Protein 5X18 (pdb70)

GO terms:
  GO:0004674 protein serine/threonine kinase activity (F, IDA)
  GO:0005886 plasma membrane (C, IDA)
  GO:0000902 cell morphogenesis (P, IGI)
  GO:0010255 glucose mediated signaling pathway (P, IGI)
  GO:2000397 positive regulation of ubiquitin-dependent endocytosis (P, IGI)
  GO:0000282 cellular bud site selection (P, IGI)
  GO:0004672 protein kinase activity (F, HDA)
  GO:0071944 cell periphery (C, HDA)
  GO:0005739 mitochondrion (C, HDA)
  GO:0005783 endoplasmic reticulum (C, HDA)
  GO:0005886 plasma membrane (C, HDA)
  GO:0009749 response to glucose (P, IMP)
  GO:0031966 mitochondrial membrane (C, EXP)
  GO:0005515 protein binding (F, IPI)

Foldseek 3Di:
DDDPPVFWAFDAWDDQDLQGTKTWTARRVVGAIKIKGWGFQDHPDHQPVVQVVLLVLCAPPPQEWHWDDWDDDDRTTMTITGDFAAFQVRLCVVLVLAWDLLQLLLQLLLLLVQQLSSVVSQKHQQADDRRFWTFGPPPDPRRGHIHGDDRSPMDGQADNPPRHGDDKDAPADQGYDLQQFALCSLRRIDDDSLRSQLSSLSNSLSRHPSGDPLPPDDDPDPNVSSNSSSVCVVPDQLVVSQVVHDCLSSVSNVVSNPADRSDDDPSVVNSVSSQVSCVVVVHDNPSDTSSVVD/DDDDPNFWAFDAWDDADLQGTKTWTARRVPGFIKIKGWGFQPRPDHQPVVQVVLLVLCAPPPQAWHWDDWDDDDRTTMTITGDFAAFQVVLCVVLVLAWDLLQLLLLLLLLLVQQVSSVVSQKHQQADDRRFWTFGDPPDPRRGRIHGDDRSPMDGQADNPPRHGDDKDFQADADYDLQQFALRSLRRIDDDSLRSQLSSLSNSLSRHPSGDPLPPDDDPDPNVSSNSSSVVVVVQQLVNSQVVHPCLSSVSNVQSNPADRPDDDPSVVNSVSSVVSCVVVVHDSPSDTSSVVD

InterPro domains:
  IPR000719 Protein kinase domain [PF00069] (69-286)
  IPR000719 Protein kinase domain [PS50011] (69-353)
  IPR000719 Protein kinase domain [SM00220] (69-353)
  IPR008271 Serine/threonine-protein kinase, active site [PS00108] (184-196)
  IPR011009 Protein kinase-like domain superfamily [SSF56112] (68-352)
  IPR017441 Protein kinase, ATP binding site [PS00107] (75-98)
  IPR050235 Casein kinase 1/Serine/threonine-protein kinase-like [PTHR11909] (69-446)

Radius of gyration: 29.83 Å; Cα contacts (8 Å, |Δi|>4): 1045; chains: 2; bounding box: 71×60×89 Å

Structure (mmCIF, N/CA/C/O backbone):
data_5X18
#
_entry.id   5X18
#
_cell.length_a   45.503
_cell.length_b   97.918
_cell.length_c   84.737
_cell.angle_alpha   90.00
_cell.angle_beta   93.89
_cell.angle_gamma   90.00
#
_symmetry.space_group_name_H-M   'P 1 21 1'
#
loop_
_entity.id
_entity.type
_entity.pdbx_description
1 polymer 'Casein kinase I homolog 1'
2 non-polymer GLYCEROL
3 non-polymer 'MALONIC ACID'
4 water water
#
loop_
_atom_site.group_PDB
_atom_site.id
_atom_site.type_symbol
_atom_site.label_atom_id
_atom_site.label_alt_id
_atom_site.label_comp_id
_atom_site.label_asym_id
_atom_site.label_entity_id
_atom_site.label_seq_id
_atom_site.pdbx_PDB_ins_code
_atom_site.Cartn_x
_atom_site.Cartn_y
_atom_site.Cartn_z
_atom_site.occupancy
_atom_site.B_iso_or_equiv
_atom_site.auth_seq_id
_atom_site.auth_comp_id
_atom_site.auth_asym_id
_atom_site.auth_atom_id
_atom_site.pdbx_PDB_model_num
ATOM 1 N N . SER A 1 2 ? 17.106 0.076 64.316 1.00 78.69 62 SER A N 1
ATOM 2 C CA . SER A 1 2 ? 16.221 -0.790 63.465 1.00 83.08 62 SER A CA 1
ATOM 3 C C . SER A 1 2 ? 14.810 -0.932 64.051 1.00 70.69 62 SER A C 1
ATOM 4 O O . SER A 1 2 ? 14.638 -1.534 65.119 1.00 70.98 62 SER A O 1
ATOM 7 N N . THR A 1 3 ? 13.809 -0.407 63.336 1.00 56.60 63 THR A N 1
ATOM 8 C CA . THR A 1 3 ? 12.427 -0.353 63.842 1.00 50.21 63 THR A CA 1
ATOM 9 C C . THR A 1 3 ? 11.616 -1.514 63.270 1.00 46.57 63 THR A C 1
ATOM 10 O O . THR A 1 3 ? 11.635 -1.744 62.061 1.00 39.13 63 THR A O 1
ATOM 14 N N . ILE A 1 4 ? 10.906 -2.224 64.150 1.00 41.74 64 ILE A N 1
ATOM 15 C CA . ILE A 1 4 ? 10.179 -3.427 63.804 1.00 45.68 64 ILE A CA 1
ATOM 16 C C . ILE A 1 4 ? 8.693 -3.196 64.064 1.00 47.79 64 ILE A C 1
ATOM 17 O O . ILE A 1 4 ? 8.330 -2.616 65.081 1.00 51.55 64 ILE A O 1
ATOM 22 N N . VAL A 1 5 ? 7.844 -3.668 63.156 1.00 40.61 65 VAL A N 1
ATOM 23 C CA . VAL A 1 5 ? 6.391 -3.647 63.352 1.00 39.42 65 VAL A CA 1
ATOM 24 C C . VAL A 1 5 ? 5.814 -5.014 63.031 1.00 41.20 65 VAL A C 1
ATOM 25 O O . VAL A 1 5 ? 6.427 -5.803 62.316 1.00 36.20 65 VAL A O 1
ATOM 29 N N . GLY A 1 6 ? 4.625 -5.280 63.559 1.00 41.88 66 GLY A N 1
ATOM 30 C CA . GLY A 1 6 ? 3.948 -6.542 63.358 1.00 40.93 66 GLY A CA 1
ATOM 31 C C . GLY A 1 6 ? 4.797 -7.739 63.722 1.00 34.99 66 GLY A C 1
ATOM 32 O O . GLY A 1 6 ? 4.787 -8.750 63.013 1.00 36.45 66 GLY A O 1
ATOM 33 N N . LEU A 1 7 ? 5.539 -7.608 64.820 1.00 33.67 67 LEU A N 1
ATOM 34 C CA . LEU A 1 7 ? 6.400 -8.664 65.372 1.00 35.17 67 LEU A CA 1
ATOM 35 C C . LEU A 1 7 ? 7.682 -8.923 64.572 1.00 38.77 67 LEU A C 1
ATOM 36 O O . LEU A 1 7 ? 8.733 -9.089 65.183 1.00 36.75 67 LEU A O 1
ATOM 41 N N . HIS A 1 8 ? 7.625 -8.959 63.234 1.00 36.25 68 HIS A N 1
ATOM 42 C CA . HIS A 1 8 ? 8.819 -9.287 62.454 1.00 34.36 68 HIS A CA 1
ATOM 43 C C . HIS A 1 8 ? 8.973 -8.581 61.095 1.00 32.45 68 HIS A C 1
ATOM 44 O O . HIS A 1 8 ? 9.584 -9.137 60.179 1.00 34.60 68 HIS A O 1
ATOM 51 N N . TYR A 1 9 ? 8.446 -7.370 60.969 1.00 32.00 69 TYR A N 1
ATOM 52 C CA . TYR A 1 9 ? 8.639 -6.579 59.746 1.00 32.70 69 TYR A CA 1
ATOM 53 C C . TYR A 1 9 ? 9.527 -5.406 60.073 1.00 34.41 69 TYR A C 1
ATOM 54 O O . TYR A 1 9 ? 9.134 -4.524 60.832 1.00 35.41 69 TYR A O 1
ATOM 63 N N . LYS A 1 10 ? 10.738 -5.424 59.517 1.00 34.48 70 LYS A N 1
ATOM 64 C CA . LYS A 1 10 ? 11.740 -4.392 59.769 1.00 34.95 70 LYS A CA 1
ATOM 65 C C . LYS A 1 10 ? 11.589 -3.291 58.743 1.00 36.00 70 LYS A C 1
ATOM 66 O O . LYS A 1 10 ? 11.537 -3.572 57.552 1.00 36.97 70 LYS A O 1
ATOM 72 N N . ILE A 1 11 ? 11.555 -2.045 59.206 1.00 36.02 71 ILE A N 1
ATOM 73 C CA . ILE A 1 11 ? 11.368 -0.882 58.340 1.00 36.91 71 ILE A CA 1
ATOM 74 C C . ILE A 1 11 ? 12.705 -0.462 57.728 1.00 40.73 71 ILE A C 1
ATOM 75 O O . ILE A 1 11 ? 13.706 -0.359 58.443 1.00 40.64 71 ILE A O 1
ATOM 80 N N . GLY A 1 12 ? 12.709 -0.220 56.419 1.00 36.96 72 GLY A N 1
ATOM 81 C CA . GLY A 1 12 ? 13.893 0.291 55.691 1.00 39.47 72 GLY A CA 1
ATOM 82 C C . GLY A 1 12 ? 13.649 1.717 55.226 1.00 36.63 72 GLY A C 1
ATOM 83 O O . GLY A 1 12 ? 13.041 2.495 55.947 1.00 41.17 72 GLY A O 1
ATOM 84 N N . LYS A 1 13 ? 14.099 2.056 54.021 1.00 39.90 73 LYS A N 1
ATOM 85 C CA . LYS A 1 13 ? 14.020 3.446 53.502 1.00 39.57 73 LYS A CA 1
ATOM 86 C C . LYS A 1 13 ? 12.593 3.906 53.249 1.00 41.51 73 LYS A C 1
ATOM 87 O O . LYS A 1 13 ? 11.750 3.121 52.806 1.00 40.68 73 LYS A O 1
ATOM 89 N N . LYS A 1 14 ? 12.329 5.178 53.536 1.00 42.07 74 LYS A N 1
ATOM 90 C CA . LYS A 1 14 ? 11.075 5.811 53.168 1.00 46.95 74 LYS A CA 1
ATOM 91 C C . LYS A 1 14 ? 11.016 5.889 51.649 1.00 48.31 74 LYS A C 1
ATOM 92 O O . LYS A 1 14 ? 11.999 6.252 51.018 1.00 43.14 74 LYS A O 1
ATOM 98 N N . ILE A 1 15 ? 9.874 5.519 51.069 1.00 45.56 75 ILE A N 1
ATOM 99 C CA . ILE A 1 15 ? 9.682 5.588 49.616 1.00 49.68 75 ILE A CA 1
ATOM 100 C C . ILE A 1 15 ? 8.492 6.452 49.176 1.00 53.58 75 ILE A C 1
ATOM 101 O O . ILE A 1 15 ? 8.303 6.669 47.984 1.00 62.45 75 ILE A O 1
ATOM 106 N N . GLY A 1 16 ? 7.698 6.943 50.121 1.00 50.64 76 GLY A N 1
ATOM 107 C CA . GLY A 1 16 ? 6.600 7.829 49.798 1.00 53.72 76 GLY A CA 1
ATOM 108 C C . GLY A 1 16 ? 6.017 8.463 51.038 1.00 52.18 76 GLY A C 1
ATOM 109 O O . GLY A 1 16 ? 6.110 7.918 52.136 1.00 46.11 76 GLY A O 1
ATOM 110 N N . GLU A 1 17 ? 5.393 9.616 50.842 1.00 55.73 77 GLU A N 1
ATOM 111 C CA . GLU A 1 17 ? 4.852 10.402 51.937 1.00 59.74 77 GLU A CA 1
ATOM 112 C C . GLU A 1 17 ? 3.737 11.279 51.403 1.00 61.91 77 GLU A C 1
ATOM 113 O O . GLU A 1 17 ? 3.774 11.705 50.249 1.00 64.52 77 GLU A O 1
ATOM 119 N N . GLY A 1 18 ? 2.748 11.548 52.241 1.00 60.69 78 GLY A N 1
ATOM 120 C CA . GLY A 1 18 ? 1.621 12.374 51.832 1.00 67.97 78 GLY A CA 1
ATOM 121 C C . GLY A 1 18 ? 0.569 12.460 52.911 1.00 73.84 78 GLY A C 1
ATOM 122 O O . GLY A 1 18 ? 0.809 12.060 54.055 1.00 75.75 78 GLY A O 1
ATOM 123 N N . SER A 1 19 ? -0.601 12.975 52.542 1.00 75.01 79 SER A N 1
ATOM 124 C CA . SER A 1 19 ? -1.725 13.109 53.478 1.00 76.75 79 SER A CA 1
ATOM 125 C C . SER A 1 19 ? -2.224 11.752 54.002 1.00 76.04 79 SER A C 1
ATOM 126 O O . SER A 1 19 ? -2.649 11.647 55.157 1.00 74.35 79 SER A O 1
ATOM 129 N N . PHE A 1 20 ? -2.161 10.729 53.146 1.00 68.73 80 PHE A N 1
ATOM 130 C CA . PHE A 1 20 ? -2.454 9.332 53.525 1.00 68.28 80 PHE A CA 1
ATOM 131 C C . PHE A 1 20 ? -1.584 8.779 54.665 1.00 61.12 80 PHE A C 1
ATOM 132 O O . PHE A 1 20 ? -2.015 7.900 55.421 1.00 54.37 80 PHE A O 1
ATOM 140 N N . GLY A 1 21 ? -0.344 9.257 54.739 1.00 57.39 81 GLY A N 1
ATOM 141 C CA . GLY A 1 21 ? 0.621 8.801 55.731 1.00 56.21 81 GLY A CA 1
ATOM 142 C C . GLY A 1 21 ? 2.005 8.687 55.118 1.00 54.64 81 GLY A C 1
ATOM 143 O O . GLY A 1 21 ? 2.412 9.551 54.332 1.00 56.93 81 GLY A O 1
ATOM 144 N N . VAL A 1 22 ? 2.719 7.619 55.473 1.00 49.90 82 VAL A N 1
ATOM 145 C CA . VAL A 1 22 ? 4.104 7.401 55.044 1.00 47.56 82 VAL A CA 1
ATOM 146 C C . VAL A 1 22 ? 4.258 5.962 54.551 1.00 44.49 82 VAL A C 1
ATOM 147 O O . VAL A 1 22 ? 3.622 5.046 55.066 1.00 39.13 82 VAL A O 1
ATOM 151 N N . LEU A 1 23 ? 5.127 5.772 53.567 1.00 45.79 83 LEU A N 1
ATOM 152 C CA . LEU A 1 23 ? 5.345 4.468 52.966 1.00 41.49 83 LEU A CA 1
ATOM 153 C C . LEU A 1 23 ? 6.833 4.141 52.977 1.00 37.72 83 LEU A C 1
ATOM 154 O O . LEU A 1 23 ? 7.653 4.932 52.520 1.00 37.35 83 LEU A O 1
ATOM 159 N N . PHE A 1 24 ? 7.169 2.963 53.491 1.00 33.24 84 PHE A N 1
ATOM 160 C CA . PHE A 1 24 ? 8.546 2.513 53.585 1.00 34.28 84 PHE A CA 1
ATOM 161 C C . PHE A 1 24 ? 8.674 1.188 52.867 1.00 35.60 84 PHE A C 1
ATOM 162 O O . PHE A 1 24 ? 7.702 0.424 52.772 1.00 34.96 84 PHE A O 1
ATOM 170 N N . GLU A 1 25 ? 9.880 0.910 52.375 1.00 33.78 85 GLU A N 1
ATOM 171 C CA . GLU A 1 25 ? 10.251 -0.459 52.042 1.00 37.19 85 GLU A CA 1
ATOM 172 C C . GLU A 1 25 ? 10.770 -1.129 53.312 1.00 36.03 85 GLU A C 1
ATOM 173 O O . GLU A 1 25 ? 11.036 -0.469 54.329 1.00 39.27 85 GLU A O 1
ATOM 179 N N . GLY A 1 26 ? 10.855 -2.446 53.272 1.00 32.77 86 GLY A N 1
ATOM 180 C CA . GLY A 1 26 ? 11.309 -3.208 54.419 1.00 33.56 86 GLY A CA 1
ATOM 181 C C . GLY A 1 26 ? 11.438 -4.679 54.152 1.00 33.17 86 GLY A C 1
ATOM 182 O O . GLY A 1 26 ? 11.391 -5.114 53.003 1.00 32.83 86 GLY A O 1
ATOM 183 N N . THR A 1 27 ? 11.586 -5.443 55.231 1.00 33.31 87 THR A N 1
ATOM 184 C CA . THR A 1 27 ? 11.885 -6.861 55.148 1.00 33.34 87 THR A CA 1
ATOM 185 C C . THR A 1 27 ? 11.052 -7.654 56.130 1.00 33.33 87 THR A C 1
ATOM 186 O O . THR A 1 27 ? 10.976 -7.312 57.310 1.00 34.67 87 THR A O 1
ATOM 190 N N . ASN A 1 28 ? 10.446 -8.726 55.631 1.00 32.86 88 ASN A N 1
ATOM 191 C CA . ASN A 1 28 ? 9.830 -9.725 56.474 1.00 36.36 88 ASN A CA 1
ATOM 192 C C . ASN A 1 28 ? 10.982 -10.543 57.042 1.00 36.34 88 ASN A C 1
ATOM 193 O O . ASN A 1 28 ? 11.620 -11.307 56.313 1.00 36.83 88 ASN A O 1
ATOM 198 N N . MET A 1 29 ? 11.243 -10.372 58.338 1.00 32.78 89 MET A N 1
ATOM 199 C CA . MET A 1 29 ? 12.412 -10.973 58.974 1.00 36.17 89 MET A CA 1
ATOM 200 C C . MET A 1 29 ? 12.297 -12.461 59.194 1.00 36.50 89 MET A C 1
ATOM 201 O O . MET A 1 29 ? 13.323 -13.124 59.342 1.00 35.71 89 MET A O 1
ATOM 206 N N . ILE A 1 30 ? 11.076 -13.003 59.231 1.00 42.35 90 ILE A N 1
ATOM 207 C CA . ILE A 1 30 ? 10.921 -14.448 59.463 1.00 42.68 90 ILE A CA 1
ATOM 208 C C . ILE A 1 30 ? 11.314 -15.251 58.225 1.00 37.98 90 ILE A C 1
ATOM 209 O O . ILE A 1 30 ? 11.659 -16.407 58.344 1.00 39.16 90 ILE A O 1
ATOM 214 N N . ASN A 1 31 ? 11.252 -14.642 57.044 1.00 41.52 91 ASN A N 1
ATOM 215 C CA . ASN A 1 31 ? 11.628 -15.333 55.793 1.00 45.22 91 ASN A CA 1
ATOM 216 C C . ASN A 1 31 ? 12.434 -14.501 54.776 1.00 43.86 91 ASN A C 1
ATOM 217 O O . ASN A 1 31 ? 12.748 -15.002 53.700 1.00 49.98 91 ASN A O 1
ATOM 222 N N . GLY A 1 32 ? 12.741 -13.241 55.091 1.00 39.90 92 GLY A N 1
ATOM 223 C CA . GLY A 1 32 ? 13.564 -12.389 54.223 1.00 42.03 92 GLY A CA 1
ATOM 224 C C . GLY A 1 32 ? 12.910 -11.785 52.984 1.00 41.39 92 GLY A C 1
ATOM 225 O O . GLY A 1 32 ? 13.594 -11.109 52.221 1.00 43.69 92 GLY A O 1
ATOM 226 N N . VAL A 1 33 ? 11.609 -11.988 52.768 1.00 40.53 93 VAL A N 1
ATOM 227 C CA . VAL A 1 33 ? 10.977 -11.403 51.564 1.00 45.49 93 VAL A CA 1
ATOM 228 C C . VAL A 1 33 ? 10.810 -9.883 51.733 1.00 38.35 93 VAL A C 1
ATOM 229 O O . VAL A 1 33 ? 10.514 -9.399 52.832 1.00 35.66 93 VAL A O 1
ATOM 233 N N . PRO A 1 34 ? 11.036 -9.122 50.660 1.00 37.95 94 PRO A N 1
ATOM 234 C CA . PRO A 1 34 ? 10.884 -7.678 50.787 1.00 37.35 94 PRO A CA 1
ATOM 235 C C . PRO A 1 34 ? 9.421 -7.252 50.791 1.00 35.57 94 PRO A C 1
ATOM 236 O O . PRO A 1 34 ? 8.583 -7.841 50.100 1.00 36.76 94 PRO A O 1
ATOM 240 N N . VAL A 1 35 ? 9.129 -6.231 51.581 1.00 32.82 95 VAL A N 1
ATOM 241 C CA . VAL A 1 35 ? 7.772 -5.757 51.758 1.00 31.35 95 VAL A CA 1
ATOM 242 C C . VAL A 1 35 ? 7.716 -4.240 51.688 1.00 31.66 95 VAL A C 1
ATOM 243 O O . VAL A 1 35 ? 8.731 -3.550 51.826 1.00 30.75 95 VAL A O 1
ATOM 247 N N . ALA A 1 36 ? 6.509 -3.750 51.450 1.00 29.28 96 ALA A N 1
ATOM 248 C CA . ALA A 1 36 ? 6.174 -2.362 51.595 1.00 30.75 96 ALA A CA 1
ATOM 249 C C . ALA A 1 36 ? 5.329 -2.239 52.851 1.00 34.39 96 ALA A C 1
ATOM 250 O O . ALA A 1 36 ? 4.452 -3.080 53.110 1.00 32.84 96 ALA A O 1
ATOM 252 N N . ILE A 1 37 ? 5.598 -1.200 53.637 1.00 28.53 97 ILE A N 1
ATOM 253 C CA . ILE A 1 37 ? 4.880 -0.962 54.874 1.00 30.61 97 ILE A CA 1
ATOM 254 C C . ILE A 1 37 ? 4.307 0.458 54.862 1.00 34.37 97 ILE A C 1
ATOM 255 O O . ILE A 1 37 ? 5.056 1.440 54.803 1.00 36.62 97 ILE A O 1
ATOM 260 N N . LYS A 1 38 ? 2.979 0.555 54.920 1.00 33.12 98 LYS A N 1
ATOM 261 C CA . LYS A 1 38 ? 2.300 1.839 54.944 1.00 33.64 98 LYS A CA 1
ATOM 262 C C . LYS A 1 38 ? 1.807 2.122 56.346 1.00 35.59 98 LYS A C 1
ATOM 263 O O . LYS A 1 38 ? 1.273 1.237 57.013 1.00 35.20 98 LYS A O 1
ATOM 269 N N . PHE A 1 39 ? 1.983 3.368 56.779 1.00 38.34 99 PHE A N 1
ATOM 270 C CA . PHE A 1 39 ? 1.551 3.831 58.090 1.00 37.53 99 PHE A CA 1
ATOM 271 C C . PHE A 1 39 ? 0.550 4.954 57.879 1.00 42.30 99 PHE A C 1
ATOM 272 O O . PHE A 1 39 ? 0.861 5.925 57.200 1.00 44.84 99 PHE A O 1
ATOM 280 N N . GLU A 1 40 ? -0.634 4.815 58.474 1.00 44.18 100 GLU A N 1
ATOM 281 C CA . GLU A 1 40 ? -1.704 5.805 58.397 1.00 44.72 100 GLU A CA 1
ATOM 282 C C . GLU A 1 40 ? -1.935 6.352 59.808 1.00 51.24 100 GLU A C 1
ATOM 283 O O . GLU A 1 40 ? -2.108 5.563 60.746 1.00 49.53 100 GLU A O 1
ATOM 289 N N . PRO A 1 41 ? -1.953 7.697 59.975 1.00 55.91 101 PRO A N 1
ATOM 290 C CA . PRO A 1 41 ? -2.280 8.225 61.305 1.00 58.25 101 PRO A CA 1
ATOM 291 C C . PRO A 1 41 ? -3.584 7.639 61.831 1.00 56.31 101 PRO A C 1
ATOM 292 O O . PRO A 1 41 ? -4.554 7.554 61.085 1.00 57.21 101 PRO A O 1
ATOM 296 N N . ARG A 1 42 ? -3.583 7.193 63.085 1.00 57.81 102 ARG A N 1
ATOM 297 C CA . ARG A 1 42 ? -4.778 6.589 63.696 1.00 65.67 102 ARG A CA 1
ATOM 298 C C . ARG A 1 42 ? -5.980 7.540 63.745 1.00 70.27 102 ARG A C 1
ATOM 299 O O . ARG A 1 42 ? -7.121 7.110 63.566 1.00 67.20 102 ARG A O 1
ATOM 307 N N . LYS A 1 43 ? -5.709 8.820 63.998 1.00 74.59 103 LYS A N 1
ATOM 308 C CA . LYS A 1 43 ? -6.737 9.847 64.073 1.00 87.54 103 LYS A CA 1
ATOM 309 C C . LYS A 1 43 ? -6.659 10.620 62.772 1.00 93.31 103 LYS A C 1
ATOM 310 O O . LYS A 1 43 ? -5.913 11.598 62.660 1.00 107.64 103 LYS A O 1
ATOM 312 N N . THR A 1 44 ? -7.408 10.145 61.783 1.00 89.59 104 THR A N 1
ATOM 313 C CA . THR A 1 44 ? -7.419 10.732 60.447 1.00 87.13 104 THR A CA 1
ATOM 314 C C . THR A 1 44 ? -8.877 10.954 60.058 1.00 86.70 104 THR A C 1
ATOM 315 O O . THR A 1 44 ? -9.757 10.248 60.549 1.00 84.08 104 THR A O 1
ATOM 319 N N . GLU A 1 45 ? -9.126 11.946 59.202 1.00 95.80 105 GLU A N 1
ATOM 320 C CA . GLU A 1 45 ? -10.489 12.317 58.796 1.00 96.96 105 GLU A CA 1
ATOM 321 C C . GLU A 1 45 ? -11.227 11.138 58.164 1.00 97.11 105 GLU A C 1
ATOM 322 O O . GLU A 1 45 ? -12.340 10.805 58.579 1.00 101.41 105 GLU A O 1
ATOM 324 N N . ALA A 1 46 ? -10.586 10.510 57.177 1.00 54.12 106 ALA A N 1
ATOM 325 C CA . ALA A 1 46 ? -11.122 9.319 56.501 1.00 55.50 106 ALA A CA 1
ATOM 326 C C . ALA A 1 46 ? -10.076 8.204 56.546 1.00 55.51 106 ALA A C 1
ATOM 327 O O . ALA A 1 46 ? -9.005 8.355 55.938 1.00 56.24 106 ALA A O 1
ATOM 329 N N . PRO A 1 47 ? -10.359 7.098 57.275 1.00 81.38 107 PRO A N 1
ATOM 330 C CA . PRO A 1 47 ? -9.389 6.013 57.315 1.00 71.66 107 PRO A CA 1
ATOM 331 C C . PRO A 1 47 ? -9.632 5.026 56.180 1.00 71.58 107 PRO A C 1
ATOM 332 O O . PRO A 1 47 ? -10.744 4.524 56.038 1.00 76.99 107 PRO A O 1
ATOM 336 N N . GLN A 1 48 ? -8.605 4.764 55.375 1.00 57.07 108 GLN A N 1
ATOM 337 C CA . GLN A 1 48 ? -8.708 3.819 54.260 1.00 54.04 108 GLN A CA 1
ATOM 338 C C . GLN A 1 48 ? -7.955 2.504 54.479 1.00 46.81 108 GLN A C 1
ATOM 339 O O . GLN A 1 48 ? -8.275 1.501 53.838 1.00 45.23 108 GLN A O 1
ATOM 345 N N . LEU A 1 49 ? -6.990 2.487 55.399 1.00 44.02 109 LEU A N 1
ATOM 346 C CA . LEU A 1 49 ? -6.033 1.385 55.462 1.00 38.60 109 LEU A CA 1
ATOM 347 C C . LEU A 1 49 ? -6.618 0.055 55.893 1.00 38.32 109 LEU A C 1
ATOM 348 O O . LEU A 1 49 ? -6.311 -0.972 55.291 1.00 39.44 109 LEU A O 1
ATOM 353 N N . ARG A 1 50 ? -7.444 0.077 56.937 1.00 40.96 110 ARG A N 1
ATOM 354 C CA . ARG A 1 50 ? -8.110 -1.127 57.416 1.00 42.38 110 ARG A CA 1
ATOM 355 C C . ARG A 1 50 ? -9.038 -1.679 56.328 1.00 40.25 110 ARG A C 1
ATOM 356 O O . ARG A 1 50 ? -9.034 -2.885 56.058 1.00 42.61 110 ARG A O 1
ATOM 364 N N . ASP A 1 51 ? -9.820 -0.801 55.707 1.00 41.02 111 ASP A N 1
ATOM 365 C CA . ASP A 1 51 ? -10.698 -1.209 54.584 1.00 47.03 111 ASP A CA 1
ATOM 366 C C . ASP A 1 51 ? -9.875 -1.755 53.414 1.00 46.85 111 ASP A C 1
ATOM 367 O O . ASP A 1 51 ? -10.253 -2.756 52.798 1.00 44.65 111 ASP A O 1
ATOM 372 N N . GLU A 1 52 ? -8.734 -1.133 53.133 1.00 43.31 112 GLU A N 1
ATOM 373 C CA . GLU A 1 52 ? -7.865 -1.626 52.068 1.00 42.34 112 GLU A CA 1
ATOM 374 C C . GLU A 1 52 ? -7.352 -3.030 52.365 1.00 39.05 112 GLU A C 1
ATOM 375 O O . GLU A 1 52 ? -7.320 -3.880 51.475 1.00 37.62 112 GLU A O 1
ATOM 381 N N . TYR A 1 53 ? -6.957 -3.269 53.610 1.00 35.20 113 TYR A N 1
ATOM 382 C CA . TYR A 1 53 ? -6.579 -4.610 54.042 1.00 38.06 113 TYR A CA 1
ATOM 383 C C . TYR A 1 53 ? -7.681 -5.636 53.783 1.00 39.44 113 TYR A C 1
ATOM 384 O O . TYR A 1 53 ? -7.429 -6.728 53.260 1.00 41.61 113 TYR A O 1
ATOM 393 N N . LYS A 1 54 ? -8.899 -5.282 54.156 1.00 40.82 114 LYS A N 1
ATOM 394 C CA . LYS A 1 54 ? -10.045 -6.149 53.905 1.00 44.65 114 LYS A CA 1
ATOM 395 C C . LYS A 1 54 ? -10.189 -6.468 52.407 1.00 42.43 114 LYS A C 1
ATOM 396 O O . LYS A 1 54 ? -10.449 -7.618 52.032 1.00 39.80 114 LYS A O 1
ATOM 402 N N . THR A 1 55 ? -9.956 -5.469 51.557 1.00 39.06 115 THR A N 1
ATOM 403 C CA . THR A 1 55 ? -9.957 -5.687 50.120 1.00 40.66 115 THR A CA 1
ATOM 404 C C . THR A 1 55 ? -8.822 -6.625 49.719 1.00 39.23 115 THR A C 1
ATOM 405 O O . THR A 1 55 ? -9.049 -7.575 48.971 1.00 37.72 115 THR A O 1
ATOM 409 N N . TYR A 1 56 ? -7.617 -6.384 50.233 1.00 35.54 116 TYR A N 1
ATOM 410 C CA . TYR A 1 56 ? -6.493 -7.288 49.974 1.00 36.71 116 TYR A CA 1
ATOM 411 C C . TYR A 1 56 ? -6.757 -8.737 50.404 1.00 36.42 116 TYR A C 1
ATOM 412 O O . TYR A 1 56 ? -6.359 -9.653 49.691 1.00 40.88 116 TYR A O 1
ATOM 421 N N . LYS A 1 57 ? -7.413 -8.950 51.542 1.00 38.31 117 LYS A N 1
ATOM 422 C CA . LYS A 1 57 ? -7.749 -10.332 51.984 1.00 45.69 117 LYS A CA 1
ATOM 423 C C . LYS A 1 57 ? -8.707 -11.041 51.012 1.00 46.26 117 LYS A C 1
ATOM 424 O O . LYS A 1 57 ? -8.572 -12.249 50.750 1.00 45.42 117 LYS A O 1
ATOM 430 N N . ILE A 1 58 ? -9.681 -10.295 50.492 1.00 41.35 118 ILE A N 1
ATOM 431 C CA . ILE A 1 58 ? -10.551 -10.826 49.442 1.00 41.14 118 ILE A CA 1
ATOM 432 C C . ILE A 1 58 ? -9.708 -11.220 48.232 1.00 41.19 118 ILE A C 1
ATOM 433 O O . ILE A 1 58 ? -9.896 -12.303 47.680 1.00 42.85 118 ILE A O 1
ATOM 438 N N . LEU A 1 59 ? -8.773 -10.354 47.846 1.00 35.90 119 LEU A N 1
ATOM 439 C CA . LEU A 1 59 ? -7.924 -10.609 46.679 1.00 39.55 119 LEU A CA 1
ATOM 440 C C . LEU A 1 59 ? -6.791 -11.617 46.915 1.00 45.68 119 LEU A C 1
ATOM 441 O O . LEU A 1 59 ? -6.337 -12.244 45.949 1.00 40.52 119 LEU A O 1
ATOM 446 N N . ASN A 1 60 ? -6.338 -11.762 48.168 1.00 45.37 120 ASN A N 1
ATOM 447 C CA . ASN A 1 60 ? -5.143 -12.583 48.489 1.00 49.17 120 ASN A CA 1
ATOM 448 C C . ASN A 1 60 ? -5.217 -13.929 47.748 1.00 42.54 120 ASN A C 1
ATOM 449 O O . ASN A 1 60 ? -6.178 -14.672 47.899 1.00 50.89 120 ASN A O 1
ATOM 454 N N . GLY A 1 61 ? -4.222 -14.188 46.902 1.00 44.32 121 GLY A N 1
ATOM 455 C CA . GLY A 1 61 ? -4.215 -15.349 46.011 1.00 46.67 121 GLY A CA 1
ATOM 456 C C . GLY A 1 61 ? -4.365 -15.015 44.535 1.00 45.30 121 GLY A C 1
ATOM 457 O O . GLY A 1 61 ? -4.112 -15.870 43.688 1.00 47.98 121 GLY A O 1
ATOM 458 N N . THR A 1 62 ? -4.772 -13.787 44.215 1.00 42.01 122 THR A N 1
ATOM 459 C CA . THR A 1 62 ? -4.940 -13.373 42.819 1.00 40.17 122 THR A CA 1
ATOM 460 C C . THR A 1 62 ? -3.579 -13.094 42.178 1.00 38.02 122 THR A C 1
ATOM 461 O O . THR A 1 62 ? -2.785 -12.342 42.740 1.00 34.79 122 THR A O 1
ATOM 465 N N . PRO A 1 63 ? -3.309 -13.691 41.002 1.00 35.80 123 PRO A N 1
ATOM 466 C CA . PRO A 1 63 ? -2.040 -13.465 40.310 1.00 37.13 123 PRO A CA 1
ATOM 467 C C . PRO A 1 63 ? -1.719 -11.979 40.081 1.00 34.59 123 PRO A C 1
ATOM 468 O O . PRO A 1 63 ? -2.585 -11.212 39.646 1.00 30.88 123 PRO A O 1
ATOM 472 N N . ASN A 1 64 ? -0.483 -11.593 40.399 1.00 31.72 124 ASN A N 1
ATOM 473 C CA . ASN A 1 64 ? 0.016 -10.246 40.181 1.00 29.98 124 ASN A CA 1
ATOM 474 C C . ASN A 1 64 ? -0.655 -9.133 40.985 1.00 28.69 124 ASN A C 1
ATOM 475 O O . ASN A 1 64 ? -0.600 -7.960 40.615 1.00 29.85 124 ASN A O 1
ATOM 480 N N . ILE A 1 65 ? -1.279 -9.498 42.098 1.00 30.17 125 ILE A N 1
ATOM 481 C CA . ILE A 1 65 ? -1.707 -8.541 43.080 1.00 30.44 125 ILE A CA 1
ATOM 482 C C . ILE A 1 65 ? -0.909 -8.908 44.336 1.00 32.78 125 ILE A C 1
ATOM 483 O O . ILE A 1 65 ? -0.905 -10.077 44.751 1.00 32.35 125 ILE A O 1
ATOM 488 N N . PRO A 1 66 ? -0.222 -7.919 44.939 1.00 31.62 126 PRO A N 1
ATOM 489 C CA . PRO A 1 66 ? 0.623 -8.226 46.079 1.00 30.95 126 PRO A CA 1
ATOM 490 C C . PRO A 1 66 ? -0.146 -8.833 47.263 1.00 35.15 126 PRO A C 1
ATOM 491 O O . PRO A 1 66 ? -1.298 -8.457 47.529 1.00 37.50 126 PRO A O 1
ATOM 495 N N . TYR A 1 67 ? 0.489 -9.790 47.935 1.00 31.24 127 TYR A N 1
ATOM 496 C CA . TYR A 1 67 ? -0.093 -10.429 49.117 1.00 36.67 127 TYR A CA 1
ATOM 497 C C . TYR A 1 67 ? -0.030 -9.453 50.298 1.00 34.98 127 TYR A C 1
ATOM 498 O O . TYR A 1 67 ? 0.961 -8.744 50.451 1.00 33.09 127 TYR A O 1
ATOM 507 N N . ALA A 1 68 ? -1.101 -9.393 51.092 1.00 34.85 128 ALA A N 1
ATOM 508 C CA . ALA A 1 68 ? -1.123 -8.620 52.345 1.00 34.60 128 ALA A CA 1
ATOM 509 C C . ALA A 1 68 ? -0.783 -9.515 53.524 1.00 37.49 128 ALA A C 1
ATOM 510 O O . ALA A 1 68 ? -1.548 -10.409 53.869 1.00 40.79 128 ALA A O 1
ATOM 512 N N . TYR A 1 69 ? 0.364 -9.251 54.142 1.00 36.88 129 TYR A N 1
ATOM 513 C CA . TYR A 1 69 ? 0.897 -10.068 55.235 1.00 36.18 129 TYR A CA 1
ATOM 514 C C . TYR A 1 69 ? 0.354 -9.680 56.598 1.00 34.58 129 TYR A C 1
ATOM 515 O O . TYR A 1 69 ? 0.208 -10.524 57.465 1.00 34.25 129 TYR A O 1
ATOM 524 N N . TYR A 1 70 ? 0.096 -8.394 56.804 1.00 35.71 130 TYR A N 1
ATOM 525 C CA . TYR A 1 70 ? -0.193 -7.899 58.142 1.00 35.82 130 TYR A CA 1
ATOM 526 C C . TYR A 1 70 ? -0.966 -6.592 58.111 1.00 35.31 130 TYR A C 1
ATOM 527 O O . TYR A 1 70 ? -0.682 -5.700 57.303 1.00 33.80 130 TYR A O 1
ATOM 536 N N . PHE A 1 71 ? -1.950 -6.508 58.999 1.00 34.68 131 PHE A N 1
ATOM 537 C CA . PHE A 1 71 ? -2.552 -5.244 59.372 1.00 38.28 131 PHE A CA 1
ATOM 538 C C . PHE A 1 71 ? -2.639 -5.188 60.874 1.00 37.17 131 PHE A C 1
ATOM 539 O O . PHE A 1 71 ? -2.990 -6.171 61.518 1.00 38.57 131 PHE A O 1
ATOM 547 N N . GLY A 1 72 ? -2.327 -4.034 61.442 1.00 36.94 132 GLY A N 1
ATOM 548 C CA . GLY A 1 72 ? -2.494 -3.844 62.882 1.00 39.38 132 GLY A CA 1
ATOM 549 C C . GLY A 1 72 ? -2.353 -2.388 63.256 1.00 45.30 132 GLY A C 1
ATOM 550 O O . GLY A 1 72 ? -2.046 -1.553 62.408 1.00 48.25 132 GLY A O 1
ATOM 551 N N . GLN A 1 73 ? -2.589 -2.093 64.526 1.00 43.89 133 GLN A N 1
ATOM 552 C CA . GLN A 1 73 ? -2.442 -0.746 65.053 1.00 55.52 133 GLN A CA 1
ATOM 553 C C . GLN A 1 73 ? -1.344 -0.786 66.103 1.00 50.74 133 GLN A C 1
ATOM 554 O O . GLN A 1 73 ? -1.422 -1.566 67.053 1.00 54.98 133 GLN A O 1
ATOM 560 N N . GLU A 1 74 ? -0.302 0.012 65.889 1.00 46.91 134 GLU A N 1
ATOM 561 C CA . GLU A 1 74 ? 0.838 0.097 66.811 1.00 50.92 134 GLU A CA 1
ATOM 562 C C . GLU A 1 74 ? 1.318 1.539 66.883 1.00 51.26 134 GLU A C 1
ATOM 563 O O . GLU A 1 74 ? 1.335 2.241 65.870 1.00 48.60 134 GLU A O 1
ATOM 569 N N . GLY A 1 75 ? 1.730 1.962 68.074 1.00 51.25 135 GLY A N 1
ATOM 570 C CA . GLY A 1 75 ? 2.081 3.348 68.317 1.00 50.24 135 GLY A CA 1
ATOM 571 C C . GLY A 1 75 ? 0.869 4.207 68.030 1.00 52.55 135 GLY A C 1
ATOM 572 O O . GLY A 1 75 ? -0.223 3.929 68.523 1.00 54.87 135 GLY A O 1
ATOM 573 N N . LEU A 1 76 ? 1.056 5.214 67.186 1.00 53.47 136 LEU A N 1
ATOM 574 C CA . LEU A 1 76 ? -0.023 6.107 66.789 1.00 56.20 136 LEU A CA 1
ATOM 575 C C . LEU A 1 76 ? -0.459 5.901 65.338 1.00 55.89 136 LEU A C 1
ATOM 576 O O . LEU A 1 76 ? -1.056 6.799 64.747 1.00 56.72 136 LEU A O 1
ATOM 581 N N . HIS A 1 77 ? -0.186 4.725 64.770 1.00 48.71 137 HIS A N 1
ATOM 582 C CA . HIS A 1 77 ? -0.514 4.457 63.367 1.00 49.25 137 HIS A CA 1
ATOM 583 C C . HIS A 1 77 ? -1.236 3.129 63.157 1.00 48.15 137 HIS A C 1
ATOM 584 O O . HIS A 1 77 ? -1.112 2.207 63.960 1.00 43.32 137 HIS A O 1
ATOM 591 N N . ASN A 1 78 ? -2.007 3.075 62.074 1.00 45.14 138 ASN A N 1
ATOM 592 C CA . ASN A 1 78 ? -2.488 1.827 61.492 1.00 43.60 138 ASN A CA 1
ATOM 593 C C . ASN A 1 78 ? -1.417 1.392 60.496 1.00 42.75 138 ASN A C 1
ATOM 594 O O . ASN A 1 78 ? -0.816 2.228 59.822 1.00 43.46 138 ASN A O 1
ATOM 599 N N . ILE A 1 79 ? -1.174 0.090 60.398 1.00 40.78 139 ILE A N 1
ATOM 600 C CA . ILE A 1 79 ? -0.051 -0.411 59.603 1.00 38.24 139 ILE A CA 1
ATOM 601 C C . ILE A 1 79 ? -0.508 -1.525 58.686 1.00 38.16 139 ILE A C 1
ATOM 602 O O . ILE A 1 79 ? -1.207 -2.422 59.126 1.00 37.49 139 ILE A O 1
ATOM 607 N N . LEU A 1 80 ? -0.083 -1.457 57.424 1.00 36.47 140 LEU A N 1
ATOM 608 C CA . LEU A 1 80 ? -0.364 -2.469 56.427 1.00 34.85 140 LEU A CA 1
ATOM 609 C C . LEU A 1 80 ? 0.946 -2.923 55.776 1.00 33.51 140 LEU A C 1
ATOM 610 O O . LEU A 1 80 ? 1.733 -2.096 55.345 1.00 33.63 140 LEU A O 1
ATOM 615 N N . VAL A 1 81 ? 1.157 -4.233 55.699 1.00 31.18 141 VAL A N 1
ATOM 616 C CA . VAL A 1 81 ? 2.342 -4.807 55.061 1.00 31.07 141 VAL A CA 1
ATOM 617 C C . VAL A 1 81 ? 1.948 -5.675 53.867 1.00 31.02 141 VAL A C 1
ATOM 618 O O . VAL A 1 81 ? 1.180 -6.637 54.018 1.00 32.65 141 VAL A O 1
ATOM 622 N N . ILE A 1 82 ? 2.483 -5.343 52.695 1.00 27.93 142 ILE A N 1
ATOM 623 C CA . ILE A 1 82 ? 2.255 -6.136 51.476 1.00 29.12 142 ILE A CA 1
ATOM 624 C C . ILE A 1 82 ? 3.576 -6.382 50.758 1.00 29.91 142 ILE A C 1
ATOM 625 O O . ILE A 1 82 ? 4.584 -5.756 51.096 1.00 28.51 142 ILE A O 1
ATOM 630 N N . ASP A 1 83 ? 3.560 -7.262 49.754 1.00 30.40 143 ASP A N 1
ATOM 631 C CA . ASP A 1 83 ? 4.738 -7.498 48.908 1.00 31.93 143 ASP A CA 1
ATOM 632 C C . ASP A 1 83 ? 5.253 -6.186 48.323 1.00 31.04 143 ASP A C 1
ATOM 633 O O . ASP A 1 83 ? 4.465 -5.320 47.900 1.00 26.90 143 ASP A O 1
ATOM 638 N N . LEU A 1 84 ? 6.580 -6.049 48.304 1.00 31.36 144 LEU A N 1
ATOM 639 C CA . LEU A 1 84 ? 7.223 -4.925 47.654 1.00 30.42 144 LEU A CA 1
ATOM 640 C C . LEU A 1 84 ? 7.278 -5.155 46.154 1.00 30.41 144 LEU A C 1
ATOM 641 O O . LEU A 1 84 ? 7.691 -6.215 45.697 1.00 30.58 144 LEU A O 1
ATOM 646 N N . LEU A 1 85 ? 6.894 -4.145 45.386 1.00 29.96 145 LEU A N 1
ATOM 647 C CA . LEU A 1 85 ? 6.931 -4.250 43.929 1.00 29.17 145 LEU A CA 1
ATOM 648 C C . LEU A 1 85 ? 7.916 -3.240 43.357 1.00 31.55 145 LEU A C 1
ATOM 649 O O . LEU A 1 85 ? 8.618 -2.565 44.109 1.00 32.21 145 LEU A O 1
ATOM 654 N N . GLY A 1 86 ? 7.990 -3.175 42.028 1.00 27.24 146 GLY A N 1
ATOM 655 C CA . GLY A 1 86 ? 8.888 -2.255 41.346 1.00 27.83 146 GLY A CA 1
ATOM 656 C C . GLY A 1 86 ? 8.229 -0.936 41.004 1.00 28.56 146 GLY A C 1
ATOM 657 O O . GLY A 1 86 ? 7.185 -0.593 41.576 1.00 30.66 146 GLY A O 1
ATOM 658 N N . PRO A 1 87 ? 8.837 -0.184 40.076 1.00 29.33 147 PRO A N 1
ATOM 659 C CA . PRO A 1 87 ? 8.321 1.107 39.605 1.00 27.40 147 PRO A CA 1
ATOM 660 C C . PRO A 1 87 ? 6.901 1.017 39.024 1.00 26.63 147 PRO A C 1
ATOM 661 O O . PRO A 1 87 ? 6.521 -0.032 38.492 1.00 26.15 147 PRO A O 1
ATOM 665 N N . SER A 1 88 ? 6.135 2.103 39.127 1.00 26.77 148 SER A N 1
ATOM 666 C CA . SER A 1 88 ? 4.813 2.173 38.482 1.00 26.33 148 SER A CA 1
ATOM 667 C C . SER A 1 88 ? 4.995 2.416 36.989 1.00 27.64 148 SER A C 1
ATOM 668 O O . SER A 1 88 ? 6.071 2.839 36.513 1.00 27.46 148 SER A O 1
ATOM 671 N N . LEU A 1 89 ? 3.930 2.195 36.239 1.00 27.18 149 LEU A N 1
ATOM 672 C CA . LEU A 1 89 ? 3.966 2.503 34.810 1.00 27.09 149 LEU A CA 1
ATOM 673 C C . LEU A 1 89 ? 4.163 3.999 34.591 1.00 28.18 149 LEU A C 1
ATOM 674 O O . LEU A 1 89 ? 4.805 4.393 33.623 1.00 27.78 149 LEU A O 1
ATOM 679 N N . GLU A 1 90 ? 3.661 4.835 35.500 1.00 27.51 150 GLU A N 1
ATOM 680 C CA . GLU A 1 90 ? 3.906 6.287 35.388 1.00 28.73 150 GLU A CA 1
ATOM 681 C C . GLU A 1 90 ? 5.389 6.620 35.595 1.00 30.90 150 GLU A C 1
ATOM 682 O O . GLU A 1 90 ? 5.923 7.509 34.913 1.00 32.90 150 GLU A O 1
ATOM 688 N N . ASP A 1 91 ? 6.054 5.923 36.519 1.00 31.82 151 ASP A N 1
ATOM 689 C CA . ASP A 1 91 ? 7.510 6.096 36.704 1.00 30.68 151 ASP A CA 1
ATOM 690 C C . ASP A 1 91 ? 8.281 5.688 35.447 1.00 30.16 151 ASP A C 1
ATOM 691 O O . ASP A 1 91 ? 9.185 6.408 34.974 1.00 33.66 151 ASP A O 1
ATOM 696 N N . LEU A 1 92 ? 7.933 4.517 34.919 1.00 31.01 152 LEU A N 1
ATOM 697 C CA . LEU A 1 92 ? 8.574 3.989 33.713 1.00 30.88 152 LEU A CA 1
ATOM 698 C C . LEU A 1 92 ? 8.318 4.869 32.483 1.00 34.11 152 LEU A C 1
ATOM 699 O O . LEU A 1 92 ? 9.222 5.113 31.662 1.00 31.55 152 LEU A O 1
ATOM 704 N N . PHE A 1 93 ? 7.084 5.350 32.379 1.00 31.16 153 PHE A N 1
ATOM 705 C CA . PHE A 1 93 ? 6.670 6.297 31.343 1.00 29.79 153 PHE A CA 1
ATOM 706 C C . PHE A 1 93 ? 7.561 7.537 31.345 1.00 31.59 153 PHE A C 1
ATOM 707 O O . PHE A 1 93 ? 8.132 7.912 30.309 1.00 34.15 153 PHE A O 1
ATOM 715 N N . ASP A 1 94 ? 7.712 8.140 32.521 1.00 32.26 154 ASP A N 1
ATOM 716 C CA . ASP A 1 94 ? 8.567 9.301 32.697 1.00 36.49 154 ASP A CA 1
ATOM 717 C C . ASP A 1 94 ? 9.996 9.017 32.276 1.00 36.08 154 ASP A C 1
ATOM 718 O O . ASP A 1 94 ? 10.589 9.800 31.538 1.00 36.17 154 ASP A O 1
ATOM 723 N N . TRP A 1 95 ? 10.543 7.899 32.740 1.00 36.51 155 TRP A N 1
ATOM 724 C CA . TRP A 1 95 ? 11.907 7.528 32.369 1.00 38.93 155 TRP A CA 1
ATOM 725 C C . TRP A 1 95 ? 12.051 7.304 30.870 1.00 39.39 155 TRP A C 1
ATOM 726 O O . TRP A 1 95 ? 13.116 7.562 30.325 1.00 35.54 155 TRP A O 1
ATOM 737 N N . CYS A 1 96 ? 10.976 6.851 30.224 1.00 37.34 156 CYS A N 1
ATOM 738 C CA . CYS A 1 96 ? 10.959 6.631 28.776 1.00 41.44 156 CYS A CA 1
ATOM 739 C C . CYS A 1 96 ? 10.528 7.856 27.950 1.00 37.59 156 CYS A C 1
ATOM 740 O O . CYS A 1 96 ? 10.188 7.712 26.779 1.00 44.67 156 CYS A O 1
ATOM 743 N N . GLY A 1 97 ? 10.556 9.050 28.547 1.00 37.55 157 GLY A N 1
ATOM 744 C CA . GLY A 1 97 ? 10.276 10.301 27.835 1.00 40.08 157 GLY A CA 1
ATOM 745 C C . GLY A 1 97 ? 8.789 10.517 27.592 1.00 38.77 157 GLY A C 1
ATOM 746 O O . GLY A 1 97 ? 8.412 11.219 26.663 1.00 39.55 157 GLY A O 1
ATOM 747 N N . ARG A 1 98 ? 7.946 9.901 28.419 1.00 38.22 158 ARG A N 1
ATOM 748 C CA . ARG A 1 98 ? 6.484 10.090 28.362 1.00 41.04 158 ARG A CA 1
ATOM 749 C C . ARG A 1 98 ? 5.870 9.733 26.996 1.00 42.16 158 ARG A C 1
ATOM 750 O O . ARG A 1 98 ? 4.995 10.427 26.470 1.00 45.44 158 ARG A O 1
ATOM 758 N N . LYS A 1 99 ? 6.356 8.636 26.430 1.00 40.46 159 LYS A N 1
ATOM 759 C CA . LYS A 1 99 ? 5.703 7.988 25.304 1.00 41.76 159 LYS A CA 1
ATOM 760 C C . LYS A 1 99 ? 6.155 6.545 25.283 1.00 40.40 159 LYS A C 1
ATOM 761 O O . LYS A 1 99 ? 7.342 6.267 25.417 1.00 44.47 159 LYS A O 1
ATOM 767 N N . PHE A 1 100 ? 5.214 5.628 25.117 1.00 35.81 160 PHE A N 1
ATOM 768 C CA . PHE A 1 100 ? 5.557 4.232 24.942 1.00 33.80 160 PHE A CA 1
ATOM 769 C C . PHE A 1 100 ? 5.319 3.824 23.495 1.00 40.59 160 PHE A C 1
ATOM 770 O O . PHE A 1 100 ? 4.368 4.296 22.848 1.00 38.79 160 PHE A O 1
ATOM 778 N N . SER A 1 101 ? 6.171 2.920 23.009 1.00 39.51 161 SER A N 1
ATOM 779 C CA . SER A 1 101 ? 5.961 2.262 21.722 1.00 43.27 161 SER A CA 1
ATOM 780 C C . SER A 1 101 ? 4.641 1.473 21.704 1.00 43.39 161 SER A C 1
ATOM 781 O O . SER A 1 101 ? 4.094 1.098 22.741 1.00 36.53 161 SER A O 1
ATOM 784 N N . VAL A 1 102 ? 4.147 1.215 20.504 1.00 42.37 162 VAL A N 1
ATOM 785 C CA . VAL A 1 102 ? 2.955 0.394 20.333 1.00 40.04 162 VAL A CA 1
ATOM 786 C C . VAL A 1 102 ? 3.141 -0.999 20.954 1.00 36.78 162 VAL A C 1
ATOM 787 O O . VAL A 1 102 ? 2.249 -1.490 21.642 1.00 36.52 162 VAL A O 1
ATOM 791 N N . LYS A 1 103 ? 4.283 -1.644 20.708 1.00 37.68 163 LYS A N 1
ATOM 792 C CA . LYS A 1 103 ? 4.490 -3.013 21.220 1.00 36.43 163 LYS A CA 1
ATOM 793 C C . LYS A 1 103 ? 4.443 -3.061 22.749 1.00 39.44 163 LYS A C 1
ATOM 794 O O . LYS A 1 103 ? 3.896 -4.009 23.334 1.00 35.72 163 LYS A O 1
ATOM 800 N N . THR A 1 104 ? 5.024 -2.051 23.390 1.00 36.92 164 THR A N 1
ATOM 801 C CA . THR A 1 104 ? 4.953 -1.956 24.839 1.00 33.03 164 THR A CA 1
ATOM 802 C C . THR A 1 104 ? 3.520 -1.730 25.302 1.00 31.18 164 THR A C 1
ATOM 803 O O . THR A 1 104 ? 3.062 -2.398 26.216 1.00 31.48 164 THR A O 1
ATOM 807 N N . VAL A 1 105 ? 2.807 -0.813 24.665 1.00 32.80 165 VAL A N 1
ATOM 808 C CA . VAL A 1 105 ? 1.433 -0.555 25.091 1.00 32.45 165 VAL A CA 1
ATOM 809 C C . VAL A 1 105 ? 0.537 -1.779 24.908 1.00 32.14 165 VAL A C 1
ATOM 810 O O . VAL A 1 105 ? -0.230 -2.101 25.799 1.00 31.24 165 VAL A O 1
ATOM 814 N N . VAL A 1 106 ? 0.630 -2.465 23.772 1.00 35.11 166 VAL A N 1
ATOM 815 C CA . VAL A 1 106 ? -0.174 -3.680 23.560 1.00 34.66 166 VAL A CA 1
ATOM 816 C C . VAL A 1 106 ? 0.082 -4.705 24.670 1.00 35.02 166 VAL A C 1
ATOM 817 O O . VAL A 1 106 ? -0.848 -5.230 25.249 1.00 35.79 166 VAL A O 1
ATOM 821 N N . GLN A 1 107 ? 1.344 -4.980 24.966 1.00 33.63 167 GLN A N 1
ATOM 822 C CA . GLN A 1 107 ? 1.688 -5.978 25.981 1.00 31.56 167 GLN A CA 1
ATOM 823 C C . GLN A 1 107 ? 1.238 -5.603 27.394 1.00 31.77 167 GLN A C 1
ATOM 824 O O . GLN A 1 107 ? 0.784 -6.453 28.166 1.00 33.72 167 GLN A O 1
ATOM 830 N N . VAL A 1 108 ? 1.382 -4.330 27.730 1.00 30.07 168 VAL A N 1
ATOM 831 C CA . VAL A 1 108 ? 0.934 -3.808 29.021 1.00 29.11 168 VAL A CA 1
ATOM 832 C C . VAL A 1 108 ? -0.605 -3.812 29.095 1.00 29.14 168 VAL A C 1
ATOM 833 O O . VAL A 1 108 ? -1.183 -4.190 30.115 1.00 26.78 168 VAL A O 1
ATOM 837 N N . ALA A 1 109 ? -1.251 -3.397 28.006 1.00 30.57 169 ALA A N 1
ATOM 838 C CA . ALA A 1 109 ? -2.720 -3.329 27.940 1.00 28.71 169 ALA A CA 1
ATOM 839 C C . ALA A 1 109 ? -3.379 -4.666 28.235 1.00 30.35 169 ALA A C 1
ATOM 840 O O . ALA A 1 109 ? -4.312 -4.758 29.042 1.00 27.54 169 ALA A O 1
ATOM 842 N N . VAL A 1 110 ? -2.898 -5.711 27.574 1.00 32.84 170 VAL A N 1
ATOM 843 C CA . VAL A 1 110 ? -3.508 -7.030 27.754 1.00 34.91 170 VAL A CA 1
ATOM 844 C C . VAL A 1 110 ? -3.381 -7.528 29.190 1.00 34.64 170 VAL A C 1
ATOM 845 O O . VAL A 1 110 ? -4.321 -8.126 29.724 1.00 34.39 170 VAL A O 1
ATOM 849 N N . GLN A 1 111 ? -2.254 -7.227 29.837 1.00 30.86 171 GLN A N 1
ATOM 850 C CA . GLN A 1 111 ? -2.083 -7.571 31.238 1.00 27.39 171 GLN A CA 1
ATOM 851 C C . GLN A 1 111 ? -2.957 -6.740 32.174 1.00 26.78 171 GLN A C 1
ATOM 852 O O . GLN A 1 111 ? -3.413 -7.250 33.189 1.00 27.89 171 GLN A O 1
ATOM 858 N N . MET A 1 112 ? -3.150 -5.458 31.857 1.00 28.18 172 MET A N 1
ATOM 859 C CA . MET A 1 112 ? -4.018 -4.581 32.658 1.00 28.13 172 MET A CA 1
ATOM 860 C C . MET A 1 112 ? -5.481 -5.029 32.584 1.00 30.22 172 MET A C 1
ATOM 861 O O . MET A 1 112 ? -6.203 -5.045 33.606 1.00 28.87 172 MET A O 1
ATOM 866 N N . ILE A 1 113 ? -5.906 -5.414 31.385 1.00 29.10 173 ILE A N 1
ATOM 867 C CA . ILE A 1 113 ? -7.260 -5.978 31.182 1.00 28.14 173 ILE A CA 1
ATOM 868 C C . ILE A 1 113 ? -7.442 -7.214 32.064 1.00 28.21 173 ILE A C 1
ATOM 869 O O . ILE A 1 113 ? -8.470 -7.356 32.714 1.00 29.92 173 ILE A O 1
ATOM 874 N N . THR A 1 114 ? -6.428 -8.080 32.102 1.00 29.13 174 THR A N 1
ATOM 875 C CA . THR A 1 114 ? -6.481 -9.303 32.889 1.00 29.89 174 THR A CA 1
ATOM 876 C C . THR A 1 114 ? -6.535 -9.009 34.376 1.00 28.85 174 THR A C 1
ATOM 877 O O . THR A 1 114 ? -7.329 -9.606 35.064 1.00 29.81 174 THR A O 1
ATOM 881 N N . LEU A 1 115 ? -5.708 -8.086 34.869 1.00 30.59 175 LEU A N 1
ATOM 882 C CA . LEU A 1 115 ? -5.792 -7.670 36.275 1.00 28.57 175 LEU A CA 1
ATOM 883 C C . LEU A 1 115 ? -7.201 -7.210 36.643 1.00 27.61 175 LEU A C 1
ATOM 884 O O . LEU A 1 115 ? -7.744 -7.606 37.671 1.00 28.74 175 LEU A O 1
ATOM 889 N N . ILE A 1 116 ? -7.785 -6.366 35.802 1.00 28.85 176 ILE A N 1
ATOM 890 C CA . ILE A 1 116 ? -9.114 -5.827 36.084 1.00 28.91 176 ILE A CA 1
ATOM 891 C C . ILE A 1 116 ? -10.189 -6.891 35.969 1.00 28.66 176 ILE A C 1
ATOM 892 O O . ILE A 1 116 ? -11.130 -6.892 36.756 1.00 29.54 176 ILE A O 1
ATOM 897 N N . GLU A 1 117 ? -10.051 -7.792 35.000 1.00 30.22 177 GLU A N 1
ATOM 898 C CA . GLU A 1 117 ? -10.928 -8.966 34.935 1.00 35.56 177 GLU A CA 1
ATOM 899 C C . GLU A 1 117 ? -10.903 -9.740 36.268 1.00 36.82 177 GLU A C 1
ATOM 900 O O . GLU A 1 117 ? -11.958 -10.113 36.813 1.00 32.21 177 GLU A O 1
ATOM 906 N N . ASP A 1 118 ? -9.705 -9.982 36.791 1.00 32.57 178 ASP A N 1
ATOM 907 C CA . ASP A 1 118 ? -9.596 -10.725 38.057 1.00 35.15 178 ASP A CA 1
ATOM 908 C C . ASP A 1 118 ? -10.199 -9.962 39.231 1.00 32.38 178 ASP A C 1
ATOM 909 O O . ASP A 1 118 ? -10.828 -10.557 40.091 1.00 35.68 178 ASP A O 1
ATOM 914 N N . LEU A 1 119 ? -10.036 -8.650 39.250 1.00 29.03 179 LEU A N 1
ATOM 915 C CA . LEU A 1 119 ? -10.673 -7.828 40.263 1.00 30.62 179 LEU A CA 1
ATOM 916 C C . LEU A 1 119 ? -12.203 -7.951 40.169 1.00 32.35 179 LEU A C 1
ATOM 917 O O . LEU A 1 119 ? -12.885 -8.214 41.173 1.00 30.49 179 LEU A O 1
ATOM 922 N N . HIS A 1 120 ? -12.720 -7.762 38.957 1.00 32.32 180 HIS A N 1
ATOM 923 C CA . HIS A 1 120 ? -14.152 -7.932 38.689 1.00 31.55 180 HIS A CA 1
ATOM 924 C C . HIS A 1 120 ? -14.668 -9.318 39.091 1.00 34.86 180 HIS A C 1
ATOM 925 O O . HIS A 1 120 ? -15.774 -9.433 39.613 1.00 35.78 180 HIS A O 1
ATOM 932 N N . ALA A 1 121 ? -13.856 -10.354 38.869 1.00 36.06 181 ALA A N 1
ATOM 933 C CA . ALA A 1 121 ? -14.192 -11.717 39.303 1.00 38.17 181 ALA A CA 1
ATOM 934 C C . ALA A 1 121 ? -14.331 -11.829 40.828 1.00 40.02 181 ALA A C 1
ATOM 935 O O . ALA A 1 121 ? -15.090 -12.674 41.319 1.00 39.65 181 ALA A O 1
ATOM 937 N N . HIS A 1 122 ? -13.618 -10.975 41.565 1.00 37.79 182 HIS A N 1
ATOM 938 C CA . HIS A 1 122 ? -13.784 -10.852 43.028 1.00 38.70 182 HIS A CA 1
ATOM 939 C C . HIS A 1 122 ? -14.857 -9.825 43.453 1.00 37.36 182 HIS A C 1
ATOM 940 O O . HIS A 1 122 ? -14.851 -9.355 44.597 1.00 37.45 182 HIS A O 1
ATOM 947 N N . ASP A 1 123 ? -15.782 -9.495 42.537 1.00 36.00 183 ASP A N 1
ATOM 948 C CA . ASP A 1 123 ? -17.004 -8.716 42.821 1.00 38.82 183 ASP A CA 1
ATOM 949 C C . ASP A 1 123 ? -16.753 -7.226 43.043 1.00 35.88 183 ASP A C 1
ATOM 950 O O . ASP A 1 123 ? -17.639 -6.514 43.517 1.00 35.29 183 ASP A O 1
ATOM 955 N N . LEU A 1 124 ? -15.571 -6.757 42.651 1.00 32.45 184 LEU A N 1
ATOM 956 C CA . LEU A 1 124 ? -15.126 -5.397 42.923 1.00 32.23 184 LEU A CA 1
ATOM 957 C C . LEU A 1 124 ? -14.855 -4.640 41.638 1.00 30.48 184 LEU A C 1
ATOM 958 O O . LEU A 1 124 ? -14.321 -5.198 40.686 1.00 29.97 184 LEU A O 1
ATOM 963 N N . ILE A 1 125 ? -15.218 -3.364 41.628 1.00 31.40 185 ILE A N 1
ATOM 964 C CA . ILE A 1 125 ? -14.754 -2.435 40.601 1.00 30.26 185 ILE A CA 1
ATOM 965 C C . ILE A 1 125 ? -13.685 -1.542 41.230 1.00 29.45 185 ILE A C 1
ATOM 966 O O . ILE A 1 125 ? -13.714 -1.283 42.434 1.00 30.56 185 ILE A O 1
ATOM 971 N N . TYR A 1 126 ? -12.776 -1.060 40.393 1.00 30.47 186 TYR A N 1
ATOM 972 C CA . TYR A 1 126 ? -11.561 -0.371 40.830 1.00 30.05 186 TYR A CA 1
ATOM 973 C C . TYR A 1 126 ? -11.791 1.119 41.037 1.00 32.71 186 TYR A C 1
ATOM 974 O O . TYR A 1 126 ? -11.331 1.694 42.030 1.00 31.11 186 TYR A O 1
ATOM 983 N N . ARG A 1 127 ? -12.451 1.740 40.062 1.00 32.50 187 ARG A N 1
ATOM 984 C CA . ARG A 1 127 ? -12.945 3.129 40.141 1.00 36.96 187 ARG A CA 1
ATOM 985 C C . ARG A 1 127 ? -11.899 4.246 40.108 1.00 38.99 187 ARG A C 1
ATOM 986 O O . ARG A 1 127 ? -12.275 5.414 39.996 1.00 47.82 187 ARG A O 1
ATOM 994 N N . ASP A 1 128 ? -10.617 3.911 40.185 1.00 29.37 188 ASP A N 1
ATOM 995 C CA . ASP A 1 128 ? -9.549 4.926 40.117 1.00 37.20 188 ASP A CA 1
ATOM 996 C C . ASP A 1 128 ? -8.398 4.498 39.202 1.00 33.85 188 ASP A C 1
ATOM 997 O O . ASP A 1 128 ? -7.219 4.637 39.533 1.00 33.03 188 ASP A O 1
ATOM 1002 N N . ILE A 1 129 ? -8.759 4.016 38.014 1.00 30.59 189 ILE A N 1
ATOM 1003 C CA . ILE A 1 129 ? -7.773 3.562 37.040 1.00 28.33 189 ILE A CA 1
ATOM 1004 C C . ILE A 1 129 ? -6.786 4.693 36.683 1.00 28.32 189 ILE A C 1
ATOM 1005 O O . ILE A 1 129 ? -7.191 5.780 36.283 1.00 27.18 189 ILE A O 1
ATOM 1010 N N . LYS A 1 130 ? -5.495 4.409 36.818 1.00 27.87 190 LYS A N 1
ATOM 1011 C CA . LYS A 1 130 ? -4.445 5.362 36.450 1.00 27.81 190 LYS A CA 1
ATOM 1012 C C . LYS A 1 130 ? -3.140 4.592 36.354 1.00 27.57 190 LYS A C 1
ATOM 1013 O O . LYS A 1 130 ? -2.996 3.573 37.032 1.00 29.73 190 LYS A O 1
ATOM 1019 N N . PRO A 1 131 ? -2.191 5.077 35.556 1.00 28.26 191 PRO A N 1
ATOM 1020 C CA . PRO A 1 131 ? -0.902 4.393 35.405 1.00 31.92 191 PRO A CA 1
ATOM 1021 C C . PRO A 1 131 ? -0.050 4.381 36.680 1.00 30.42 191 PRO A C 1
ATOM 1022 O O . PRO A 1 131 ? 0.814 3.539 36.829 1.00 29.14 191 PRO A O 1
ATOM 1026 N N . ASP A 1 132 ? -0.325 5.299 37.597 1.00 31.24 192 ASP A N 1
ATOM 1027 C CA . ASP A 1 132 ? 0.403 5.390 38.857 1.00 30.57 192 ASP A CA 1
ATOM 1028 C C . ASP A 1 132 ? 0.196 4.163 39.755 1.00 28.91 192 ASP A C 1
ATOM 1029 O O . ASP A 1 132 ? 1.023 3.884 40.627 1.00 28.18 192 ASP A O 1
ATOM 1034 N N . ASN A 1 133 ? -0.902 3.439 39.560 1.00 26.56 193 ASN A N 1
ATOM 1035 C CA . ASN A 1 133 ? -1.244 2.288 40.417 1.00 26.55 193 ASN A CA 1
ATOM 1036 C C . ASN A 1 133 ? -1.014 0.909 39.799 1.00 26.83 193 ASN A C 1
ATOM 1037 O O . ASN A 1 133 ? -1.335 -0.114 40.415 1.00 30.75 193 ASN A O 1
ATOM 1042 N N . PHE A 1 134 ? -0.438 0.870 38.605 1.00 26.13 194 PHE A N 1
ATOM 1043 C CA . PHE A 1 134 ? -0.037 -0.360 37.977 1.00 24.68 194 PHE A CA 1
ATOM 1044 C C . PHE A 1 134 ? 1.482 -0.391 37.997 1.00 25.14 194 PHE A C 1
ATOM 1045 O O . PHE A 1 134 ? 2.135 0.528 37.473 1.00 26.37 194 PHE A O 1
ATOM 1053 N N . LEU A 1 135 ? 2.033 -1.446 38.594 1.00 25.23 195 LEU A N 1
ATOM 1054 C CA . LEU A 1 135 ? 3.486 -1.542 38.849 1.00 25.89 195 LEU A CA 1
ATOM 1055 C C . LEU A 1 135 ? 4.099 -2.808 38.284 1.00 27.42 195 LEU A C 1
ATOM 1056 O O . LEU A 1 135 ? 3.458 -3.839 38.228 1.00 30.65 195 LEU A O 1
ATOM 1061 N N . ILE A 1 136 ? 5.371 -2.738 37.913 1.00 27.52 196 ILE A N 1
ATOM 1062 C CA . ILE A 1 136 ? 6.098 -3.938 37.519 1.00 28.49 196 ILE A CA 1
ATOM 1063 C C . ILE A 1 136 ? 6.639 -4.629 38.763 1.00 30.82 196 ILE A C 1
ATOM 1064 O O . ILE A 1 136 ? 6.464 -4.130 39.871 1.00 29.92 196 ILE A O 1
ATOM 1069 N N . GLY A 1 137 ? 7.270 -5.781 38.568 1.00 29.49 197 GLY A N 1
ATOM 1070 C CA . GLY A 1 137 ? 7.868 -6.525 39.668 1.00 31.17 197 GLY A CA 1
ATOM 1071 C C . GLY A 1 137 ? 9.286 -6.052 39.964 1.00 29.08 197 GLY A C 1
ATOM 1072 O O . GLY A 1 137 ? 9.717 -4.977 39.535 1.00 30.35 197 GLY A O 1
ATOM 1073 N N . ARG A 1 138 ? 10.004 -6.876 40.703 1.00 27.53 198 ARG A N 1
ATOM 1074 C CA . ARG A 1 138 ? 11.378 -6.561 41.106 1.00 30.49 198 ARG A CA 1
ATOM 1075 C C . ARG A 1 138 ? 12.354 -7.313 40.202 1.00 29.59 198 ARG A C 1
ATOM 1076 O O . ARG A 1 138 ? 12.022 -8.386 39.688 1.00 31.74 198 ARG A O 1
ATOM 1084 N N . PRO A 1 139 ? 13.560 -6.762 40.002 1.00 32.98 199 PRO A N 1
ATOM 1085 C CA . PRO A 1 139 ? 14.487 -7.336 39.014 1.00 34.01 199 PRO A CA 1
ATOM 1086 C C . PRO A 1 139 ? 14.788 -8.815 39.233 1.00 37.55 199 PRO A C 1
ATOM 1087 O O . PRO A 1 139 ? 14.944 -9.249 40.374 1.00 37.46 199 PRO A O 1
ATOM 1091 N N . GLY A 1 140 ? 14.815 -9.586 38.147 1.00 40.66 200 GLY A N 1
ATOM 1092 C CA . GLY A 1 140 ? 15.171 -11.002 38.198 1.00 41.93 200 GLY A CA 1
ATOM 1093 C C . GLY A 1 140 ? 14.129 -11.950 38.758 1.00 44.67 200 GLY A C 1
ATOM 1094 O O . GLY A 1 140 ? 14.366 -13.156 38.830 1.00 45.75 200 GLY A O 1
ATOM 1095 N N . GLN A 1 141 ? 12.979 -11.422 39.167 1.00 42.27 201 GLN A N 1
ATOM 1096 C CA . GLN A 1 141 ? 11.887 -12.259 39.611 1.00 37.78 201 GLN A CA 1
ATOM 1097 C C . GLN A 1 141 ? 11.168 -12.743 38.368 1.00 41.59 201 GLN A C 1
ATOM 1098 O O . GLN A 1 141 ? 11.256 -12.090 37.313 1.00 40.40 201 GLN A O 1
ATOM 1104 N N . PRO A 1 142 ? 10.447 -13.877 38.477 1.00 43.95 202 PRO A N 1
ATOM 1105 C CA . PRO A 1 142 ? 9.654 -14.334 37.327 1.00 46.83 202 PRO A CA 1
ATOM 1106 C C . PRO A 1 142 ? 8.621 -13.304 36.860 1.00 45.09 202 PRO A C 1
ATOM 1107 O O . PRO A 1 142 ? 8.256 -13.303 35.685 1.00 45.80 202 PRO A O 1
ATOM 1111 N N . ASP A 1 143 ? 8.190 -12.419 37.761 1.00 38.68 203 ASP A N 1
ATOM 1112 C CA . ASP A 1 143 ? 7.239 -11.366 37.412 1.00 40.80 203 ASP A CA 1
ATOM 1113 C C . ASP A 1 143 ? 7.876 -9.966 37.314 1.00 38.99 203 ASP A C 1
ATOM 1114 O O . ASP A 1 143 ? 7.176 -8.959 37.445 1.00 32.67 203 ASP A O 1
ATOM 1119 N N . ALA A 1 144 ? 9.181 -9.906 37.040 1.00 33.79 204 ALA A N 1
ATOM 1120 C CA . ALA A 1 144 ? 9.930 -8.647 37.003 1.00 34.48 204 ALA A CA 1
ATOM 1121 C C . ALA A 1 144 ? 9.270 -7.591 36.113 1.00 34.25 204 ALA A C 1
ATOM 1122 O O . ALA A 1 144 ? 9.153 -6.448 36.522 1.00 35.10 204 ALA A O 1
ATOM 1124 N N . ASN A 1 145 ? 8.837 -7.994 34.916 1.00 32.43 205 ASN A N 1
ATOM 1125 C CA . ASN A 1 145 ? 8.212 -7.093 33.958 1.00 35.47 205 ASN A CA 1
ATOM 1126 C C . ASN A 1 145 ? 6.715 -7.333 33.779 1.00 34.10 205 ASN A C 1
ATOM 1127 O O . ASN A 1 145 ? 6.111 -6.751 32.895 1.00 36.14 205 ASN A O 1
ATOM 1132 N N . ASN A 1 146 ? 6.130 -8.170 34.632 1.00 33.49 206 ASN A N 1
ATOM 1133 C CA . ASN A 1 146 ? 4.679 -8.335 34.688 1.00 33.31 206 ASN A CA 1
ATOM 1134 C C . ASN A 1 146 ? 4.047 -7.103 35.307 1.00 30.49 206 ASN A C 1
ATOM 1135 O O . ASN A 1 146 ? 4.608 -6.505 36.236 1.00 27.86 206 ASN A O 1
ATOM 1140 N N . ILE A 1 147 ? 2.861 -6.746 34.827 1.00 30.35 207 ILE A N 1
ATOM 1141 C CA . ILE A 1 147 ? 2.087 -5.672 35.446 1.00 28.33 207 ILE A CA 1
ATOM 1142 C C . ILE A 1 147 ? 1.354 -6.238 36.677 1.00 28.61 207 ILE A C 1
ATOM 1143 O O . ILE A 1 147 ? 0.857 -7.378 36.669 1.00 28.41 207 ILE A O 1
ATOM 1148 N N . HIS A 1 148 ? 1.326 -5.419 37.731 1.00 25.90 208 HIS A N 1
ATOM 1149 C CA . HIS A 1 148 ? 0.668 -5.702 38.991 1.00 25.20 208 HIS A CA 1
ATOM 1150 C C . HIS A 1 148 ? -0.259 -4.531 39.329 1.00 27.22 208 HIS A C 1
ATOM 1151 O O . HIS A 1 148 ? -0.070 -3.423 38.843 1.00 28.44 208 HIS A O 1
ATOM 1158 N N . LEU A 1 149 ? -1.256 -4.770 40.171 1.00 29.42 209 LEU A N 1
ATOM 1159 C CA . LEU A 1 149 ? -2.193 -3.731 40.562 1.00 25.78 209 LEU A CA 1
ATOM 1160 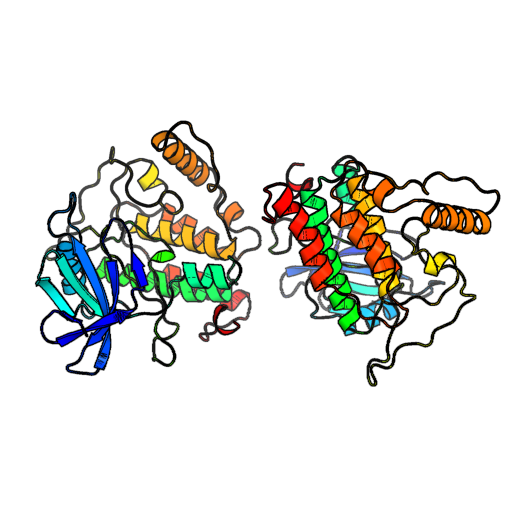C C . LEU A 1 149 ? -2.173 -3.504 42.070 1.00 26.92 209 LEU A C 1
ATOM 1161 O O . LEU A 1 149 ? -2.269 -4.451 42.852 1.00 26.83 209 LEU A O 1
ATOM 1166 N N . ILE A 1 150 ? -2.074 -2.234 42.466 1.00 26.88 210 ILE A N 1
ATOM 1167 C CA . ILE A 1 150 ? -2.174 -1.845 43.879 1.00 26.86 210 ILE A CA 1
ATOM 1168 C C . ILE A 1 150 ? -3.187 -0.719 44.079 1.00 29.11 210 ILE A C 1
ATOM 1169 O O . ILE A 1 150 ? -3.755 -0.206 43.118 1.00 29.84 210 ILE A O 1
ATOM 1174 N N . ASP A 1 151 ? -3.377 -0.361 45.348 1.00 28.77 211 ASP A N 1
ATOM 1175 C CA . ASP A 1 151 ? -4.130 0.799 45.799 1.00 32.59 211 ASP A CA 1
ATOM 1176 C C . ASP A 1 151 ? -5.638 0.614 45.590 1.00 33.10 211 ASP A C 1
ATOM 1177 O O . ASP A 1 151 ? -6.221 1.077 44.598 1.00 35.21 211 ASP A O 1
ATOM 1182 N N . PHE A 1 152 ? -6.261 -0.024 46.569 1.00 34.08 212 PHE A N 1
ATOM 1183 C CA . PHE A 1 152 ? -7.658 -0.405 46.461 1.00 33.90 212 PHE A CA 1
ATOM 1184 C C . PHE A 1 152 ? -8.567 0.494 47.269 1.00 38.14 212 PHE A C 1
ATOM 1185 O O . PHE A 1 152 ? -9.707 0.123 47.583 1.00 36.18 212 PHE A O 1
ATOM 1193 N N . GLY A 1 153 ? -8.082 1.713 47.524 1.00 36.95 213 GLY A N 1
ATOM 1194 C CA . GLY A 1 153 ? -8.790 2.693 48.330 1.00 40.16 213 GLY A CA 1
ATOM 1195 C C . GLY A 1 153 ? -10.131 3.083 47.763 1.00 39.74 213 GLY A C 1
ATOM 1196 O O . GLY A 1 153 ? -11.055 3.342 48.517 1.00 38.35 213 GLY A O 1
ATOM 1197 N N . MET A 1 154 ? -10.237 3.122 46.438 1.00 36.40 214 MET A N 1
ATOM 1198 C CA . MET A 1 154 ? -11.497 3.484 45.779 1.00 37.60 214 MET A CA 1
ATOM 1199 C C . MET A 1 154 ? -12.355 2.293 45.386 1.00 37.77 214 MET A C 1
ATOM 1200 O O . MET A 1 154 ? -13.479 2.485 44.899 1.00 36.72 214 MET A O 1
ATOM 1205 N N . ALA A 1 155 ? -11.858 1.073 45.596 1.00 34.57 215 ALA A N 1
ATOM 1206 C CA . ALA A 1 155 ? -12.580 -0.114 45.149 1.00 36.26 215 ALA A CA 1
ATOM 1207 C C . ALA A 1 155 ? -13.900 -0.281 45.904 1.00 39.82 215 ALA A C 1
ATOM 1208 O O . ALA A 1 155 ? -14.017 0.088 47.077 1.00 38.38 215 ALA A O 1
ATOM 1210 N N . LYS A 1 156 ? -14.892 -0.810 45.190 1.00 38.37 216 LYS A N 1
ATOM 1211 C CA . LYS A 1 156 ? -16.240 -0.937 45.683 1.00 39.34 216 LYS A CA 1
ATOM 1212 C C . LYS A 1 156 ? -16.867 -2.192 45.086 1.00 33.81 216 LYS A C 1
ATOM 1213 O O . LYS A 1 156 ? -16.536 -2.610 43.975 1.00 34.75 216 LYS A O 1
ATOM 1219 N N . GLN A 1 157 ? -17.792 -2.761 45.829 1.00 29.52 217 GLN A N 1
ATOM 1220 C CA . GLN A 1 157 ? -18.525 -3.926 45.398 1.00 43.06 217 GLN A CA 1
ATOM 1221 C C . GLN A 1 157 ? -19.531 -3.516 44.301 1.00 40.52 217 GLN A C 1
ATOM 1222 O O . GLN A 1 157 ? -20.282 -2.568 44.493 1.00 45.37 217 GLN A O 1
ATOM 1228 N N . TYR A 1 158 ? -19.487 -4.177 43.139 1.00 36.14 218 TYR A N 1
ATOM 1229 C CA . TYR A 1 158 ? -20.482 -3.947 42.056 1.00 37.32 218 TYR A CA 1
ATOM 1230 C C . TYR A 1 158 ? -21.549 -5.054 41.997 1.00 41.18 218 TYR A C 1
ATOM 1231 O O . TYR A 1 158 ? -22.561 -4.894 41.301 1.00 39.18 218 TYR A O 1
ATOM 1240 N N . ARG A 1 159 ? -21.319 -6.172 42.686 1.00 37.97 219 ARG A N 1
ATOM 1241 C CA . ARG A 1 159 ? -22.326 -7.233 42.781 1.00 43.31 219 ARG A CA 1
ATOM 1242 C C . ARG A 1 159 ? -22.207 -7.964 44.115 1.00 42.25 219 ARG A C 1
ATOM 1243 O O . ARG A 1 159 ? -21.136 -8.006 44.708 1.00 45.31 219 ARG A O 1
ATOM 1251 N N . ASP A 1 160 ? -23.296 -8.562 44.578 1.00 43.97 220 ASP A N 1
ATOM 1252 C CA . ASP A 1 160 ? -23.235 -9.318 45.827 1.00 43.10 220 ASP A CA 1
ATOM 1253 C C . ASP A 1 160 ? -22.338 -10.563 45.659 1.00 47.68 220 ASP A C 1
ATOM 1254 O O . ASP A 1 160 ? -22.523 -11.311 44.692 1.00 48.90 220 ASP A O 1
ATOM 1259 N N . PRO A 1 161 ? -21.362 -10.787 46.582 1.00 50.52 221 PRO A N 1
ATOM 1260 C CA . PRO A 1 161 ? -20.469 -11.943 46.415 1.00 52.16 221 PRO A CA 1
ATOM 1261 C C . PRO A 1 161 ? -21.154 -13.306 46.397 1.00 53.15 221 PRO A C 1
ATOM 1262 O O . PRO A 1 161 ? -20.704 -14.192 45.676 1.00 55.80 221 PRO A O 1
ATOM 1266 N N . LYS A 1 162 ? -22.222 -13.473 47.172 1.00 57.08 222 LYS A N 1
ATOM 1267 C CA . LYS A 1 162 ? -22.961 -14.736 47.202 1.00 62.65 222 LYS A CA 1
ATOM 1268 C C . LYS A 1 162 ? -23.857 -14.919 45.963 1.00 58.56 222 LYS A C 1
ATOM 1269 O O . LYS A 1 162 ? -23.686 -15.880 45.206 1.00 59.87 222 LYS A O 1
ATOM 1271 N N . THR A 1 163 ? -24.788 -13.989 45.750 1.00 57.79 223 THR A N 1
ATOM 1272 C CA . THR A 1 163 ? -25.808 -14.121 44.680 1.00 59.09 223 THR A CA 1
ATOM 1273 C C . THR A 1 163 ? -25.369 -13.626 43.291 1.00 56.39 223 THR A C 1
ATOM 1274 O O . THR A 1 163 ? -25.923 -14.066 42.275 1.00 52.80 223 THR A O 1
ATOM 1278 N N . LYS A 1 164 ? -24.392 -12.714 43.262 1.00 48.85 224 LYS A N 1
ATOM 1279 C CA . LYS A 1 164 ? -23.955 -12.017 42.049 1.00 47.83 224 LYS A CA 1
ATOM 1280 C C . LYS A 1 164 ? -24.966 -10.990 41.538 1.00 48.40 224 LYS A C 1
ATOM 1281 O O . LYS A 1 164 ? -24.882 -10.575 40.379 1.00 48.99 224 LYS A O 1
ATOM 1287 N N . GLN A 1 165 ? -25.881 -10.552 42.413 1.00 47.07 225 GLN A N 1
ATOM 1288 C CA . GLN A 1 165 ? -26.854 -9.514 42.061 1.00 48.43 225 GLN A CA 1
ATOM 1289 C C . GLN A 1 165 ? -26.137 -8.181 41.858 1.00 44.83 225 GLN A C 1
ATOM 1290 O O . GLN A 1 165 ? -25.544 -7.649 42.787 1.00 46.34 225 GLN A O 1
ATOM 1296 N N . HIS A 1 166 ? -26.234 -7.638 40.650 1.00 42.33 226 HIS A N 1
ATOM 1297 C CA . HIS A 1 166 ? -25.589 -6.378 40.316 1.00 40.10 226 HIS A CA 1
ATOM 1298 C C . HIS A 1 166 ? -26.171 -5.244 41.145 1.00 39.75 226 HIS A C 1
ATOM 1299 O O . HIS A 1 166 ? -27.358 -5.243 41.436 1.00 44.26 226 HIS A O 1
ATOM 1306 N N . ILE A 1 167 ? -25.331 -4.289 41.533 1.00 38.38 227 ILE A N 1
ATOM 1307 C CA . ILE A 1 167 ? -25.813 -3.074 42.194 1.00 43.23 227 ILE A CA 1
ATOM 1308 C C . ILE A 1 167 ? -26.828 -2.323 41.314 1.00 48.01 227 ILE A C 1
ATOM 1309 O O . ILE A 1 167 ? -26.788 -2.460 40.086 1.00 40.99 227 ILE A O 1
ATOM 1314 N N . PRO A 1 168 ? -27.731 -1.536 41.936 1.0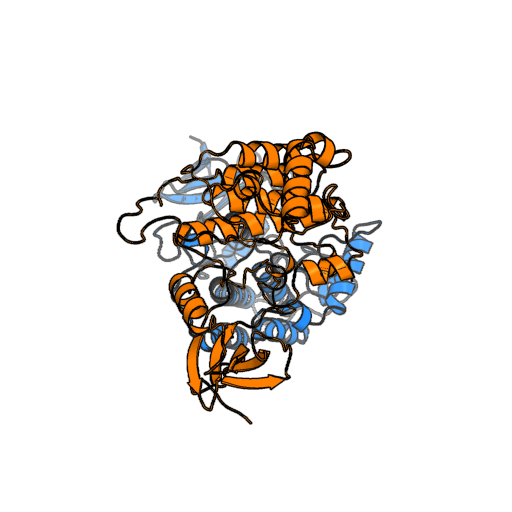0 47.53 228 PRO A N 1
ATOM 1315 C CA . PRO A 1 168 ? -28.713 -0.787 41.147 1.00 50.40 228 PRO A CA 1
ATOM 1316 C C . PRO A 1 168 ? -28.121 0.383 40.369 1.00 48.08 228 PRO A C 1
ATOM 1317 O O . PRO A 1 168 ? -27.163 1.007 40.815 1.00 41.47 228 PRO A O 1
ATOM 1321 N N . TYR A 1 169 ? -28.726 0.678 39.222 1.00 44.79 229 TYR A N 1
ATOM 1322 C CA . TYR A 1 169 ? -28.419 1.876 38.462 1.00 42.47 229 TYR A CA 1
ATOM 1323 C C . TYR A 1 169 ? -28.904 3.125 39.182 1.00 41.02 229 TYR A C 1
ATOM 1324 O O . TYR A 1 169 ? -29.941 3.113 39.824 1.00 42.76 229 TYR A O 1
ATOM 1333 N N . ARG A 1 170 ? -28.144 4.204 39.067 1.00 45.36 230 ARG A N 1
ATOM 1334 C CA . ARG A 1 170 ? -28.583 5.513 39.545 1.00 49.00 230 ARG A CA 1
ATOM 1335 C C . ARG A 1 170 ? -27.762 6.605 38.874 1.00 47.52 230 ARG A C 1
ATOM 1336 O O . ARG A 1 170 ? -26.730 6.333 38.275 1.00 45.95 230 ARG A O 1
ATOM 1344 N N . GLU A 1 171 ? -28.245 7.834 38.991 1.00 44.93 231 GLU A N 1
ATOM 1345 C CA . GLU A 1 171 ? -27.578 9.011 38.452 1.00 48.08 231 GLU A CA 1
ATOM 1346 C C . GLU A 1 171 ? -27.413 10.033 39.583 1.00 54.29 231 GLU A C 1
ATOM 1347 O O . GLU A 1 171 ? -27.644 9.698 40.751 1.00 53.91 231 GLU A O 1
ATOM 1353 N N . LYS A 1 172 ? -26.968 11.245 39.242 1.00 57.62 232 LYS A N 1
ATOM 1354 C CA . LYS A 1 172 ? -26.747 12.337 40.207 1.00 59.71 232 LYS A CA 1
ATOM 1355 C C . LYS A 1 172 ? -25.623 12.087 41.213 1.00 60.64 232 LYS A C 1
ATOM 1356 O O . LYS A 1 172 ? -25.616 12.682 42.289 1.00 67.96 232 LYS A O 1
ATOM 1362 N N . LYS A 1 173 ? -24.671 11.223 40.872 1.00 55.89 233 LYS A N 1
ATOM 1363 C CA . LYS A 1 173 ? -23.547 10.954 41.764 1.00 57.30 233 LYS A CA 1
ATOM 1364 C C . LYS A 1 173 ? -22.487 12.037 41.647 1.00 57.30 233 LYS A C 1
ATOM 1365 O O . LYS A 1 173 ? -22.248 12.574 40.559 1.00 58.95 233 LYS A O 1
ATOM 1371 N N . SER A 1 174 ? -21.855 12.356 42.774 1.00 58.42 234 SER A N 1
ATOM 1372 C CA . SER A 1 174 ? -20.757 13.318 42.793 1.00 66.08 234 SER A CA 1
ATOM 1373 C C . SER A 1 174 ? -19.543 12.658 42.144 1.00 67.26 234 SER A C 1
ATOM 1374 O O . SER A 1 174 ? -19.394 11.436 42.202 1.00 64.99 234 SER A O 1
ATOM 1377 N N . LEU A 1 175 ? -18.685 13.467 41.526 1.00 75.12 235 LEU A N 1
ATOM 1378 C CA . LEU A 1 175 ? -17.566 12.943 40.728 1.00 82.18 235 LEU A CA 1
ATOM 1379 C C . LEU A 1 175 ? -16.468 12.304 41.584 1.00 88.40 235 LEU A C 1
ATOM 1380 O O . LEU A 1 175 ? -15.866 12.968 42.437 1.00 87.70 235 LEU A O 1
ATOM 1385 N N . SER A 1 176 ? -16.217 11.016 41.324 1.00 93.20 236 SER A N 1
ATOM 1386 C CA . SER A 1 176 ? -15.214 10.227 42.034 1.00 95.68 236 SER A CA 1
ATOM 1387 C C . SER A 1 176 ? -14.175 9.702 41.045 1.00 95.74 236 SER A C 1
ATOM 1388 O O . SER A 1 176 ? -14.528 9.180 39.982 1.00 93.02 236 SER A O 1
ATOM 1391 N N . GLY A 1 177 ? -12.903 9.824 41.414 1.00 92.49 237 GLY A N 1
ATOM 1392 C CA . GLY A 1 177 ? -11.795 9.368 40.580 1.00 77.25 237 GLY A CA 1
ATOM 1393 C C . GLY A 1 177 ? -11.059 10.523 39.941 1.00 68.69 237 GLY A C 1
ATOM 1394 O O . GLY A 1 177 ? -11.383 11.695 40.172 1.00 84.34 237 GLY A O 1
ATOM 1395 N N . THR A 1 178 ? -10.063 10.179 39.132 1.00 67.07 238 THR A N 1
ATOM 1396 C CA . THR A 1 178 ? -9.201 11.175 38.490 1.00 61.75 238 THR A CA 1
ATOM 1397 C C . THR A 1 178 ? -9.804 11.590 37.161 1.00 52.72 238 THR A C 1
ATOM 1398 O O . THR A 1 178 ? -10.168 10.737 36.335 1.00 58.83 238 THR A O 1
ATOM 1402 N N . ALA A 1 179 ? -9.880 12.905 36.955 1.00 47.34 239 ALA A N 1
ATOM 1403 C CA . ALA A 1 179 ? -10.569 13.482 35.796 1.00 51.09 239 ALA A CA 1
ATOM 1404 C C . ALA A 1 179 ? -9.971 13.071 34.456 1.00 45.80 239 ALA A C 1
ATOM 1405 O O . ALA A 1 179 ? -10.682 12.969 33.458 1.00 37.06 239 ALA A O 1
ATOM 1407 N N . ARG A 1 180 ? -8.659 12.862 34.424 1.00 39.61 240 ARG A N 1
ATOM 1408 C CA . ARG A 1 180 ? -7.989 12.581 33.160 1.00 38.28 240 ARG A CA 1
ATOM 1409 C C . ARG A 1 180 ? -8.436 11.277 32.489 1.00 33.26 240 ARG A C 1
ATOM 1410 O O . ARG A 1 180 ? -8.476 11.207 31.274 1.00 33.83 240 ARG A O 1
ATOM 1418 N N . TYR A 1 181 ? -8.743 10.253 33.277 1.00 29.00 241 TYR A N 1
ATOM 1419 C CA . TYR A 1 181 ? -9.030 8.910 32.740 1.00 31.33 241 TYR A CA 1
ATOM 1420 C C . TYR A 1 181 ? -10.471 8.451 32.884 1.00 30.85 241 TYR A C 1
ATOM 1421 O O . TYR A 1 181 ? -10.877 7.459 32.269 1.00 28.63 241 TYR A O 1
ATOM 1430 N N . MET A 1 182 ? -11.229 9.162 33.702 1.00 30.53 242 MET A N 1
ATOM 1431 C CA . MET A 1 182 ? -12.620 8.806 34.035 1.00 34.44 242 MET A CA 1
ATOM 1432 C C . MET A 1 182 ? -13.531 8.680 32.795 1.00 32.82 242 MET A C 1
ATOM 1433 O O . MET A 1 182 ? -13.356 9.373 31.781 1.00 31.62 242 MET A O 1
ATOM 1438 N N . SER A 1 183 ? -14.471 7.749 32.880 1.00 30.83 243 SER A N 1
ATOM 1439 C CA . SER A 1 183 ? -15.391 7.471 31.779 1.00 31.60 243 SER A CA 1
ATOM 1440 C C . SER A 1 183 ? -16.343 8.629 31.574 1.00 30.63 243 SER A C 1
ATOM 1441 O O . SER A 1 183 ? -16.566 9.437 32.473 1.00 35.90 243 SER A O 1
ATOM 1444 N N . ILE A 1 184 ? -16.893 8.697 30.374 1.00 29.55 244 ILE A N 1
ATOM 1445 C CA . ILE A 1 184 ? -17.936 9.657 30.045 1.00 31.13 244 ILE A CA 1
ATOM 1446 C C . ILE A 1 184 ? -19.117 9.489 31.005 1.00 30.53 244 ILE A C 1
ATOM 1447 O O . ILE A 1 184 ? -19.642 10.469 31.521 1.00 34.78 244 ILE A O 1
ATOM 1452 N N . ASN A 1 185 ? -19.536 8.256 31.259 1.00 31.67 245 ASN A N 1
ATOM 1453 C CA . ASN A 1 185 ? -20.681 8.063 32.165 1.00 36.00 245 ASN A CA 1
ATOM 1454 C C . ASN A 1 185 ? -20.398 8.520 33.595 1.00 35.37 245 ASN A C 1
ATOM 1455 O O . ASN A 1 185 ? -21.292 9.057 34.239 1.00 35.70 245 ASN A O 1
ATOM 1460 N N . THR A 1 186 ? -19.152 8.385 34.053 1.00 32.95 246 THR A N 1
ATOM 1461 C CA . THR A 1 186 ? -18.776 8.914 35.359 1.00 38.04 246 THR A CA 1
ATOM 1462 C C . THR A 1 186 ? -18.924 10.436 35.365 1.00 37.91 246 THR A C 1
ATOM 1463 O O . THR A 1 186 ? -19.515 10.998 36.299 1.00 39.81 246 THR A O 1
ATOM 1467 N N . HIS A 1 187 ? -18.459 11.097 34.301 1.00 32.62 247 HIS A N 1
ATOM 1468 C CA . HIS A 1 187 ? -18.673 12.546 34.139 1.00 37.60 247 HIS A CA 1
ATOM 1469 C C . HIS A 1 187 ? -20.136 12.994 34.236 1.00 42.45 247 HIS A C 1
ATOM 1470 O O . HIS A 1 187 ? -20.420 14.092 34.735 1.00 43.22 247 HIS A O 1
ATOM 1477 N N . LEU A 1 188 ? -21.053 12.157 33.745 1.00 42.07 248 LEU A N 1
ATOM 1478 C CA . LEU A 1 188 ? -22.489 12.467 33.761 1.00 44.13 248 LEU A CA 1
ATOM 1479 C C . LEU A 1 188 ? -23.158 12.099 35.085 1.00 43.73 248 LEU A C 1
ATOM 1480 O O . LEU A 1 188 ? -24.384 12.125 35.169 1.00 41.94 248 LEU A O 1
ATOM 1485 N N . GLY A 1 189 ? -22.371 11.759 36.114 1.00 40.25 249 GLY A N 1
ATOM 1486 C CA . GLY A 1 189 ? -22.908 11.416 37.426 1.00 43.36 249 GLY A CA 1
ATOM 1487 C C . GLY A 1 189 ? -23.593 10.066 37.522 1.00 40.22 249 GLY A C 1
ATOM 1488 O O . GLY A 1 189 ? -24.352 9.826 38.447 1.00 39.09 249 GLY A O 1
ATOM 1489 N N . ARG A 1 190 ? -23.307 9.172 36.584 1.00 40.44 250 ARG A N 1
ATOM 1490 C CA . ARG A 1 190 ? -23.891 7.839 36.581 1.00 36.08 250 ARG A CA 1
ATOM 1491 C C . ARG A 1 190 ? -23.128 6.888 37.493 1.00 37.28 250 ARG A C 1
ATOM 1492 O O . ARG A 1 190 ? -21.906 6.998 37.642 1.00 37.07 250 ARG A O 1
ATOM 1500 N N . GLU A 1 191 ? -23.869 5.974 38.118 1.00 30.70 251 GLU A N 1
ATOM 1501 C CA . GLU A 1 191 ? -23.288 4.935 38.955 1.00 34.54 251 GLU A CA 1
ATOM 1502 C C . GLU A 1 191 ? -22.238 4.199 38.155 1.00 36.04 251 GLU A C 1
ATOM 1503 O O . GLU A 1 191 ? -22.498 3.855 37.007 1.00 34.04 251 GLU A O 1
ATOM 1509 N N . GLN A 1 192 ? -21.067 3.972 38.763 1.00 33.85 252 GLN A N 1
ATOM 1510 C CA . GLN A 1 192 ? -19.986 3.244 38.108 1.00 30.35 252 GLN A CA 1
ATOM 1511 C C . GLN A 1 192 ? -20.203 1.742 38.154 1.00 29.88 252 GLN A C 1
ATOM 1512 O O . GLN A 1 192 ? -20.734 1.199 39.135 1.00 30.01 252 GLN A O 1
ATOM 1518 N N . SER A 1 193 ? -19.811 1.072 37.077 1.00 27.70 253 SER A N 1
ATOM 1519 C CA . SER A 1 193 ? -19.801 -0.391 37.017 1.00 27.90 253 SER A CA 1
ATOM 1520 C C . SER A 1 193 ? -18.555 -0.867 36.243 1.00 27.19 253 SER A C 1
ATOM 1521 O O . SER A 1 193 ? -17.614 -0.091 36.056 1.00 26.40 253 SER A O 1
ATOM 1524 N N . ARG A 1 194 ? -18.530 -2.130 35.818 1.00 26.71 254 ARG A N 1
ATOM 1525 C CA . ARG A 1 194 ? -17.343 -2.711 35.172 1.00 29.61 254 ARG A CA 1
ATOM 1526 C C . ARG A 1 194 ? -16.933 -1.963 33.914 1.00 30.89 254 ARG A C 1
ATOM 1527 O O . ARG A 1 194 ? -15.745 -1.759 33.667 1.00 30.10 254 ARG A O 1
ATOM 1535 N N . ARG A 1 195 ? -17.913 -1.540 33.122 1.00 29.00 255 ARG A N 1
ATOM 1536 C CA . ARG A 1 195 ? -17.616 -0.780 31.900 1.00 28.08 255 ARG A CA 1
ATOM 1537 C C . ARG A 1 195 ? -16.718 0.441 32.142 1.00 26.83 255 ARG A C 1
ATOM 1538 O O . ARG A 1 195 ? -15.863 0.750 31.337 1.00 25.75 255 ARG A O 1
ATOM 1546 N N . ASP A 1 196 ? -16.916 1.117 33.267 1.00 24.40 256 ASP A N 1
ATOM 1547 C CA . ASP A 1 196 ? -16.200 2.353 33.550 1.00 25.24 256 ASP A CA 1
ATOM 1548 C C . ASP A 1 196 ? -14.718 2.122 33.788 1.00 24.45 256 ASP A C 1
ATOM 1549 O O . ASP A 1 196 ? -13.909 2.947 33.365 1.00 24.82 256 ASP A O 1
ATOM 1554 N N . ASP A 1 197 ? -14.379 1.001 34.428 1.00 25.40 257 ASP A N 1
ATOM 1555 C CA . ASP A 1 197 ? -12.974 0.562 34.534 1.00 27.07 257 ASP A CA 1
ATOM 1556 C C . ASP A 1 197 ? -12.389 0.277 33.154 1.00 27.55 257 ASP A C 1
ATOM 1557 O O . ASP A 1 197 ? -11.243 0.644 32.874 1.00 25.03 257 ASP A O 1
ATOM 1562 N N . MET A 1 198 ? -13.173 -0.364 32.288 1.00 25.80 258 MET A N 1
ATOM 1563 C CA . MET A 1 198 ? -12.677 -0.691 30.943 1.00 28.40 258 MET A CA 1
ATOM 1564 C C . MET A 1 198 ? -12.450 0.549 30.074 1.00 28.35 258 MET A C 1
ATOM 1565 O O . MET A 1 198 ? -11.470 0.622 29.313 1.00 25.88 258 MET A O 1
ATOM 1570 N N . GLU A 1 199 ? -13.333 1.535 30.194 1.00 24.86 259 GLU A N 1
ATOM 1571 C CA . GLU A 1 199 ? -13.160 2.771 29.434 1.00 26.54 259 GLU A CA 1
ATOM 1572 C C . GLU A 1 199 ? -11.955 3.555 29.943 1.00 26.87 259 GLU A C 1
ATOM 1573 O O . GLU A 1 199 ? -11.168 4.089 29.151 1.00 25.49 259 GLU A O 1
ATOM 1579 N N . ALA A 1 200 ? -11.800 3.609 31.265 1.00 26.76 260 ALA A N 1
ATOM 1580 C CA . ALA A 1 200 ? -10.666 4.310 31.832 1.00 28.54 260 ALA A CA 1
ATOM 1581 C C . ALA A 1 200 ? -9.364 3.668 31.359 1.00 27.88 260 ALA A C 1
ATOM 1582 O O . ALA A 1 200 ? -8.407 4.377 31.072 1.00 28.68 260 ALA A O 1
ATOM 1584 N N . LEU A 1 201 ? -9.347 2.342 31.246 1.00 24.56 261 LEU A N 1
ATOM 1585 C CA . LEU A 1 201 ? -8.184 1.660 30.665 1.00 25.00 261 LEU A CA 1
ATOM 1586 C C . LEU A 1 201 ? -7.887 2.150 29.255 1.00 27.57 261 LEU A C 1
ATOM 1587 O O . LEU A 1 201 ? -6.729 2.438 28.927 1.00 26.84 261 LEU A O 1
ATOM 1592 N N . GLY A 1 202 ? -8.927 2.266 28.425 1.00 28.13 262 GLY A N 1
ATOM 1593 C CA . GLY A 1 202 ? -8.769 2.786 27.078 1.00 28.98 262 GLY A CA 1
ATOM 1594 C C . GLY A 1 202 ? -8.169 4.183 27.030 1.00 29.95 262 GLY A C 1
ATOM 1595 O O . GLY A 1 202 ? -7.341 4.498 26.170 1.00 29.75 262 GLY A O 1
ATOM 1596 N N . HIS A 1 203 ? -8.566 5.024 27.975 1.00 26.58 263 HIS A N 1
ATOM 1597 C CA . HIS A 1 203 ? -7.962 6.341 28.086 1.00 28.16 263 HIS A CA 1
ATOM 1598 C C . HIS A 1 203 ? -6.488 6.260 28.465 1.00 28.68 263 HIS A C 1
ATOM 1599 O O . HIS A 1 203 ? -5.656 6.995 27.891 1.00 31.53 263 HIS A O 1
ATOM 1606 N N . VAL A 1 204 ? -6.150 5.361 29.390 1.00 27.20 264 VAL A N 1
ATOM 1607 C CA . VAL A 1 204 ? -4.756 5.204 29.782 1.00 28.06 264 VAL A CA 1
ATOM 1608 C C . VAL A 1 204 ? -3.936 4.693 28.599 1.00 30.57 264 VAL A C 1
ATOM 1609 O O . VAL A 1 204 ? -2.791 5.137 28.393 1.00 28.50 264 VAL A O 1
ATOM 1613 N N . PHE A 1 205 ? -4.511 3.786 27.800 1.00 30.76 265 PHE A N 1
ATOM 1614 C CA . PHE A 1 205 ? -3.763 3.250 26.653 1.00 32.55 265 PHE A CA 1
ATOM 1615 C C . PHE A 1 205 ? -3.413 4.366 25.689 1.00 34.24 265 PHE A C 1
ATOM 1616 O O . PHE A 1 205 ? -2.279 4.456 25.239 1.00 34.20 265 PHE A O 1
ATOM 1624 N N . PHE A 1 206 ? -4.369 5.244 25.404 1.00 32.15 266 PHE A N 1
ATOM 1625 C CA . PHE A 1 206 ? -4.097 6.380 24.501 1.00 34.45 266 PHE A CA 1
ATOM 1626 C C . PHE A 1 206 ? -3.112 7.385 25.057 1.00 36.30 266 PHE A C 1
ATOM 1627 O O . PHE A 1 206 ? -2.324 7.968 24.310 1.00 36.36 266 PHE A O 1
ATOM 1635 N N . TYR A 1 207 ? -3.190 7.605 26.362 1.00 35.13 267 TYR A N 1
ATOM 1636 C CA . TYR A 1 207 ? -2.223 8.440 27.073 1.00 36.02 267 TYR A CA 1
ATOM 1637 C C . TYR A 1 207 ? -0.798 7.908 26.899 1.00 32.77 267 TYR A C 1
ATOM 1638 O O . TYR A 1 207 ? 0.115 8.677 26.639 1.00 34.61 267 TYR A O 1
ATOM 1647 N N . PHE A 1 208 ? -0.622 6.595 27.020 1.00 33.21 268 PHE A N 1
ATOM 1648 C CA . PHE A 1 208 ? 0.701 5.981 26.803 1.00 36.70 268 PHE A CA 1
ATOM 1649 C C . PHE A 1 208 ? 1.190 6.163 25.361 1.00 38.56 268 PHE A C 1
ATOM 1650 O O . PHE A 1 208 ? 2.362 6.495 25.111 1.00 36.38 268 PHE A O 1
ATOM 1658 N N . LEU A 1 209 ? 0.286 5.953 24.414 1.00 35.12 269 LEU A N 1
ATOM 1659 C CA . LEU A 1 209 ? 0.635 5.984 22.995 1.00 38.93 269 LEU A CA 1
ATOM 1660 C C . LEU A 1 209 ? 0.903 7.382 22.476 1.00 39.77 269 LEU A C 1
ATOM 1661 O O . LEU A 1 209 ? 1.785 7.579 21.626 1.00 41.73 269 LEU A O 1
ATOM 1666 N N . ARG A 1 210 ? 0.136 8.346 22.976 1.00 39.51 270 ARG A N 1
ATOM 1667 C CA . ARG A 1 210 ? 0.211 9.737 22.508 1.00 42.85 270 ARG A CA 1
ATOM 1668 C C . ARG A 1 210 ? 1.109 10.625 23.353 1.00 40.74 270 ARG A C 1
ATOM 1669 O O . ARG A 1 210 ? 1.645 11.612 22.845 1.00 46.32 270 ARG A O 1
ATOM 1677 N N . GLY A 1 211 ? 1.242 10.307 24.641 1.00 41.37 271 GLY A N 1
ATOM 1678 C CA . GLY A 1 211 ? 1.968 11.168 25.587 1.00 42.10 271 GLY A CA 1
ATOM 1679 C C . GLY A 1 211 ? 1.076 12.143 26.333 1.00 43.84 271 GLY A C 1
ATOM 1680 O O . GLY A 1 211 ? 1.477 12.700 27.343 1.00 46.17 271 GLY A O 1
ATOM 1681 N N . HIS A 1 212 ? -0.136 12.355 25.829 1.00 46.00 272 HIS A N 1
ATOM 1682 C CA . HIS A 1 212 ? -1.102 13.256 26.441 1.00 41.20 272 HIS A CA 1
ATOM 1683 C C . HIS A 1 212 ? -2.465 12.992 25.810 1.00 40.10 272 HIS A C 1
ATOM 1684 O O . HIS A 1 212 ? -2.548 12.433 24.719 1.00 41.55 272 HIS A O 1
ATOM 1691 N N . LEU A 1 213 ? -3.526 13.385 26.497 1.00 41.02 273 LEU A N 1
ATOM 1692 C CA . LEU A 1 213 ? -4.882 13.287 25.949 1.00 37.42 273 LEU A CA 1
ATOM 1693 C C . LEU A 1 213 ? -5.384 14.689 25.647 1.00 40.62 273 LEU A C 1
ATOM 1694 O O . LEU A 1 213 ? -4.960 15.648 26.304 1.00 44.57 273 LEU A O 1
ATOM 1699 N N . PRO A 1 214 ? -6.289 14.827 24.654 1.00 41.22 274 PRO A N 1
ATOM 1700 C CA . PRO A 1 214 ? -6.748 16.167 24.247 1.00 44.77 274 PRO A CA 1
ATOM 1701 C C . PRO A 1 214 ? -7.558 16.953 25.298 1.00 42.26 274 PRO A C 1
ATOM 1702 O O . PRO A 1 214 ? -7.828 18.128 25.096 1.00 48.58 274 PRO A O 1
ATOM 1706 N N . TRP A 1 215 ? -7.919 16.327 26.410 1.00 41.26 275 TRP A N 1
ATOM 1707 C CA . TRP A 1 215 ? -8.633 17.019 27.483 1.00 43.50 275 TRP A CA 1
ATOM 1708 C C . TRP A 1 215 ? -7.735 17.361 28.682 1.00 48.24 275 TRP A C 1
ATOM 1709 O O . TRP A 1 215 ? -8.234 17.681 29.761 1.00 48.02 275 TRP A O 1
ATOM 1720 N N . GLN A 1 216 ? -6.418 17.303 28.492 1.00 46.53 276 GLN A N 1
ATOM 1721 C CA . GLN A 1 216 ? -5.468 17.818 29.483 1.00 49.98 276 GLN A CA 1
ATOM 1722 C C . GLN A 1 216 ? -5.244 19.293 29.203 1.00 51.53 276 GLN A C 1
ATOM 1723 O O . GLN A 1 216 ? -5.296 19.718 28.055 1.00 52.87 276 GLN A O 1
ATOM 1729 N N . GLY A 1 217 ? -5.000 20.062 30.259 1.00 65.03 277 GLY A N 1
ATOM 1730 C CA . GLY A 1 217 ? -4.682 21.482 30.149 1.00 67.89 277 GLY A CA 1
ATOM 1731 C C . GLY A 1 217 ? -5.843 22.395 29.812 1.00 70.69 277 GLY A C 1
ATOM 1732 O O . GLY A 1 217 ? -5.640 23.434 29.185 1.00 72.30 277 GLY A O 1
ATOM 1733 N N . LEU A 1 218 ? -7.055 22.022 30.223 1.00 71.92 278 LEU A N 1
ATOM 1734 C CA . LEU A 1 218 ? -8.231 22.873 30.030 1.00 71.93 278 LEU A CA 1
ATOM 1735 C C . LEU A 1 218 ? -8.438 23.826 31.205 1.00 75.40 278 LEU A C 1
ATOM 1736 O O . LEU A 1 218 ? -8.124 23.499 32.353 1.00 80.53 278 LEU A O 1
ATOM 1741 N N . LYS A 1 219 ? -8.996 24.997 30.902 1.00 83.40 279 LYS A N 1
ATOM 1742 C CA . LYS A 1 219 ? -9.239 26.040 31.895 1.00 87.75 279 LYS A CA 1
ATOM 1743 C C . LYS A 1 219 ? -10.717 26.133 32.268 1.00 95.56 279 LYS A C 1
ATOM 1744 O O . LYS A 1 219 ? -11.583 26.111 31.390 1.00 88.14 279 LYS A O 1
ATOM 1750 N N . ALA A 1 220 ? -10.986 26.241 33.571 1.00 100.02 280 ALA A N 1
ATOM 1751 C CA . ALA A 1 220 ? -12.341 26.447 34.086 1.00 90.85 280 ALA A CA 1
ATOM 1752 C C . ALA A 1 220 ? -12.318 27.311 35.354 1.00 98.19 280 ALA A C 1
ATOM 1753 O O . ALA A 1 220 ? -11.312 27.327 36.067 1.00 96.61 280 ALA A O 1
ATOM 1755 N N . PRO A 1 221 ? -13.422 28.038 35.636 1.00 102.42 281 PRO A N 1
ATOM 1756 C CA . PRO A 1 221 ? -13.524 28.819 36.879 1.00 105.37 281 PRO A CA 1
ATOM 1757 C C . PRO A 1 221 ? -13.390 27.978 38.157 1.00 106.21 281 PRO A C 1
ATOM 1758 O O . PRO A 1 221 ? -12.670 28.377 39.075 1.00 111.66 281 PRO A O 1
ATOM 1762 N N . ASN A 1 222 ? -14.073 26.832 38.201 1.00 98.96 282 ASN A N 1
ATOM 1763 C CA . ASN A 1 222 ? -14.011 25.910 39.347 1.00 88.67 282 ASN A CA 1
ATOM 1764 C C . ASN A 1 222 ? -13.769 24.468 38.898 1.00 83.66 282 ASN A C 1
ATOM 1765 O O . ASN A 1 222 ? -13.835 24.156 37.710 1.00 71.24 282 ASN A O 1
ATOM 1770 N N . ASN A 1 223 ? -13.483 23.599 39.863 1.00 86.45 283 ASN A N 1
ATOM 1771 C CA . ASN A 1 223 ? -13.230 22.183 39.583 1.00 84.87 283 ASN A CA 1
ATOM 1772 C C . ASN A 1 223 ? -14.435 21.462 38.991 1.00 84.69 283 ASN A C 1
ATOM 1773 O O . ASN A 1 223 ? -14.271 20.624 38.106 1.00 80.96 283 ASN A O 1
ATOM 1778 N N . LYS A 1 224 ? -15.632 21.784 39.476 1.00 81.88 284 LYS A N 1
ATOM 1779 C CA . LYS A 1 224 ? -16.859 21.193 38.944 1.00 80.04 284 LYS A CA 1
ATOM 1780 C C . LYS A 1 224 ? -17.043 21.520 37.463 1.00 70.77 284 LYS A C 1
ATOM 1781 O O . LYS A 1 224 ? -17.428 20.647 36.685 1.00 64.38 284 LYS A O 1
ATOM 1787 N N . GLN A 1 225 ? -16.776 22.772 37.092 1.00 65.10 285 GLN A N 1
ATOM 1788 C CA . GLN A 1 225 ? -16.829 23.208 35.690 1.00 69.20 285 GLN A CA 1
ATOM 1789 C C . GLN A 1 225 ? -15.714 22.582 34.846 1.00 62.69 285 GLN A C 1
ATOM 1790 O O . GLN A 1 225 ? -15.919 22.294 33.667 1.00 54.55 285 GLN A O 1
ATOM 1796 N N . LYS A 1 226 ? -14.540 22.391 35.445 1.00 60.77 286 LYS A N 1
ATOM 1797 C CA . LYS A 1 226 ? -13.422 21.731 34.770 1.00 58.40 286 LYS A CA 1
ATOM 1798 C C . LYS A 1 226 ? -13.771 20.278 34.456 1.00 52.02 286 LYS A C 1
ATOM 1799 O O . LYS A 1 226 ? -13.567 19.822 33.338 1.00 48.79 286 LYS A O 1
ATOM 1805 N N . TYR A 1 227 ? -14.292 19.564 35.455 1.00 47.77 287 TYR A N 1
ATOM 1806 C CA . TYR A 1 227 ? -14.840 18.224 35.258 1.00 45.65 287 TYR A CA 1
ATOM 1807 C C . TYR A 1 227 ? -15.833 18.192 34.094 1.00 51.49 287 TYR A C 1
ATOM 1808 O O . TYR A 1 227 ? -15.781 17.293 33.252 1.00 45.42 287 TYR A O 1
ATOM 1817 N N . GLU A 1 228 ? -16.745 19.167 34.073 1.00 52.65 288 GLU A N 1
ATOM 1818 C CA . GLU A 1 228 ? -17.767 19.266 33.025 1.00 52.07 288 GLU A CA 1
ATOM 1819 C C . GLU A 1 228 ? -17.149 19.446 31.631 1.00 48.97 288 GLU A C 1
ATOM 1820 O O . GLU A 1 228 ? -17.543 18.749 30.697 1.00 46.46 288 GLU A O 1
ATOM 1826 N N . LYS A 1 229 ? -16.192 20.369 31.506 1.00 47.28 289 LYS A N 1
ATOM 1827 C CA . LYS A 1 229 ? -15.500 20.618 30.232 1.00 47.17 289 LYS A CA 1
ATOM 1828 C C . LYS A 1 229 ? -14.744 19.388 29.734 1.00 43.92 289 LYS A C 1
ATOM 1829 O O . LYS A 1 229 ? -14.819 19.052 28.562 1.00 39.15 289 LYS A O 1
ATOM 1835 N N . ILE A 1 230 ? -14.043 18.707 30.631 1.00 43.36 290 ILE A N 1
ATOM 1836 C CA . ILE A 1 230 ? -13.287 17.504 30.255 1.00 40.69 290 ILE A CA 1
ATOM 1837 C C . ILE A 1 230 ? -14.237 16.433 29.706 1.00 38.84 290 ILE A C 1
ATOM 1838 O O . ILE A 1 230 ? -13.937 15.781 28.703 1.00 36.02 290 ILE A O 1
ATOM 1843 N N . GLY A 1 231 ? -15.376 16.266 30.376 1.00 38.38 291 GLY A N 1
ATOM 1844 C CA . GLY A 1 231 ? -16.404 15.327 29.944 1.00 33.43 291 GLY A CA 1
ATOM 1845 C C . GLY A 1 231 ? -16.953 15.642 28.563 1.00 36.04 291 GLY A C 1
ATOM 1846 O O . GLY A 1 231 ? -17.126 14.743 27.746 1.00 35.89 291 GLY A O 1
ATOM 1847 N N . GLU A 1 232 ? -17.204 16.920 28.294 1.00 34.42 292 GLU A N 1
ATOM 1848 C CA . GLU A 1 232 ? -17.694 17.333 26.986 1.00 38.73 292 GLU A CA 1
ATOM 1849 C C . GLU A 1 232 ? -16.671 17.004 25.898 1.00 37.01 292 GLU A C 1
ATOM 1850 O O . GLU A 1 232 ? -17.021 16.443 24.864 1.00 36.93 292 GLU A O 1
ATOM 1856 N N . LYS A 1 233 ? -15.408 17.333 26.153 1.00 39.55 293 LYS A N 1
ATOM 1857 C CA . LYS A 1 233 ? -14.326 17.046 25.204 1.00 36.64 293 LYS A CA 1
ATOM 1858 C C . LYS A 1 233 ? -14.220 15.542 24.907 1.00 35.49 293 LYS A C 1
ATOM 1859 O O . LYS A 1 233 ? -14.035 15.151 23.756 1.00 36.39 293 LYS A O 1
ATOM 1865 N N . LYS A 1 234 ? -14.333 14.718 25.948 1.00 34.14 294 LYS A N 1
ATOM 1866 C CA . LYS A 1 234 ? -14.336 13.257 25.787 1.00 32.91 294 LYS A CA 1
ATOM 1867 C C . LYS A 1 234 ? -15.486 12.807 24.906 1.00 32.92 294 LYS A C 1
ATOM 1868 O O . LYS A 1 234 ? -15.280 12.041 23.971 1.00 34.28 294 LYS A O 1
ATOM 1874 N N . ARG A 1 235 ? -16.676 13.328 25.193 1.00 33.39 295 ARG A N 1
ATOM 1875 C CA . ARG A 1 235 ? -17.877 13.041 24.376 1.00 35.95 295 ARG A CA 1
ATOM 1876 C C . ARG A 1 235 ? -17.705 13.493 22.911 1.00 37.84 295 ARG A C 1
ATOM 1877 O O . ARG A 1 235 ? -18.102 12.776 21.992 1.00 36.73 295 ARG A O 1
ATOM 1885 N N . SER A 1 236 ? -17.090 14.662 22.714 1.00 36.59 296 SER A N 1
ATOM 1886 C CA . SER A 1 236 ? -16.876 15.231 21.381 1.00 36.10 296 SER A CA 1
ATOM 1887 C C . SER A 1 236 ? -15.796 14.515 20.563 1.00 36.52 296 SER A C 1
ATOM 1888 O O . SER A 1 236 ? -15.838 14.516 19.328 1.00 35.59 296 SER A O 1
ATOM 1891 N N . THR A 1 237 ? -14.803 13.943 21.237 1.00 37.59 297 THR A N 1
ATOM 1892 C CA . THR A 1 237 ? -13.600 13.485 20.538 1.00 40.40 297 THR A CA 1
ATOM 1893 C C . THR A 1 237 ? -13.846 12.126 19.922 1.00 35.64 297 THR A C 1
ATOM 1894 O O . THR A 1 237 ? -14.026 11.143 20.620 1.00 36.83 297 THR A O 1
ATOM 1898 N N . ASN A 1 238 ? -13.873 12.098 18.597 1.00 41.02 298 ASN A N 1
ATOM 1899 C CA . ASN A 1 238 ? -13.996 10.860 17.843 1.00 39.17 298 ASN A CA 1
ATOM 1900 C C . ASN A 1 238 ? -12.825 9.928 18.193 1.00 41.95 298 ASN A C 1
ATOM 1901 O O . ASN A 1 238 ? -11.659 10.371 18.265 1.00 40.96 298 ASN A O 1
ATOM 1906 N N . VAL A 1 239 ? -13.128 8.648 18.411 1.00 39.60 299 VAL A N 1
ATOM 1907 C CA . VAL A 1 239 ? -12.100 7.684 18.844 1.00 42.85 299 VAL A CA 1
ATOM 1908 C C . VAL A 1 239 ? -10.937 7.591 17.861 1.00 45.95 299 VAL A C 1
ATOM 1909 O O . VAL A 1 239 ? -9.797 7.293 18.257 1.00 43.83 299 VAL A O 1
ATOM 1913 N N . TYR A 1 240 ? -11.208 7.852 16.584 1.00 41.92 300 TYR A N 1
ATOM 1914 C CA . TYR A 1 240 ? -10.143 7.824 15.593 1.00 43.64 300 TYR A CA 1
ATOM 1915 C C . TYR A 1 240 ? -9.313 9.112 15.500 1.00 48.32 300 TYR A C 1
ATOM 1916 O O . TYR A 1 240 ? -8.226 9.070 14.947 1.00 48.44 300 TYR A O 1
ATOM 1925 N N . ASP A 1 241 ? -9.767 10.221 16.093 1.00 49.00 301 ASP A N 1
ATOM 1926 C CA . ASP A 1 241 ? -8.836 11.337 16.398 1.00 51.86 301 ASP A CA 1
ATOM 1927 C C . ASP A 1 241 ? -7.817 10.946 17.471 1.00 49.15 301 ASP A C 1
ATOM 1928 O O . ASP A 1 241 ? -6.638 11.321 17.383 1.00 44.49 301 ASP A O 1
ATOM 1933 N N . LEU A 1 242 ? -8.266 10.203 18.481 1.00 46.43 302 LEU A N 1
ATOM 1934 C CA . LEU A 1 242 ? -7.336 9.677 19.486 1.00 43.77 302 LEU A CA 1
ATOM 1935 C C . LEU A 1 242 ? -6.327 8.708 18.858 1.00 43.39 302 LEU A C 1
ATOM 1936 O O . LEU A 1 242 ? -5.166 8.725 19.239 1.00 47.44 302 LEU A O 1
ATOM 1941 N N . ALA A 1 243 ? -6.765 7.899 17.888 1.00 40.61 303 ALA A N 1
ATOM 1942 C CA . ALA A 1 243 ? -5.925 6.859 17.260 1.00 39.55 303 ALA A CA 1
ATOM 1943 C C . ALA A 1 243 ? -5.128 7.260 16.014 1.00 46.27 303 ALA A C 1
ATOM 1944 O O . ALA A 1 243 ? -4.550 6.388 15.339 1.00 52.56 303 ALA A O 1
ATOM 1946 N N . GLN A 1 244 ? -5.074 8.548 15.690 1.00 43.98 304 GLN A N 1
ATOM 1947 C CA . GLN A 1 244 ? -4.410 8.937 14.459 1.00 56.66 304 GLN A CA 1
ATOM 1948 C C . GLN A 1 244 ? -2.913 8.686 14.600 1.00 60.75 304 GLN A C 1
ATOM 1949 O O . GLN A 1 244 ? -2.303 9.021 15.632 1.00 56.63 304 GLN A O 1
ATOM 1955 N N . GLY A 1 245 ? -2.361 8.038 13.570 1.00 58.94 305 GLY A N 1
ATOM 1956 C CA . GLY A 1 245 ? -0.973 7.556 13.574 1.00 64.52 305 GLY A CA 1
ATOM 1957 C C . GLY A 1 245 ? -0.755 6.313 14.418 1.00 57.18 305 GLY A C 1
ATOM 1958 O O . GLY A 1 245 ? 0.383 5.866 14.551 1.00 52.44 305 GLY A O 1
ATOM 1959 N N . LEU A 1 246 ? -1.838 5.746 14.965 1.00 48.30 306 LEU A N 1
ATOM 1960 C CA . LEU A 1 246 ? -1.764 4.602 15.876 1.00 45.18 306 LEU A CA 1
ATOM 1961 C C . LEU A 1 246 ? -2.640 3.485 15.338 1.00 45.13 306 LEU A C 1
ATOM 1962 O O . LEU A 1 246 ? -3.460 3.724 14.446 1.00 48.62 306 LEU A O 1
ATOM 1967 N N . PRO A 1 247 ? -2.471 2.261 15.861 1.00 47.11 307 PRO A N 1
ATOM 1968 C CA . PRO A 1 247 ? -3.330 1.192 15.381 1.00 47.65 307 PRO A CA 1
ATOM 1969 C C . PRO A 1 247 ? -4.811 1.476 15.658 1.00 52.73 307 PRO A C 1
ATOM 1970 O O . PRO A 1 247 ? -5.184 1.848 16.783 1.00 48.50 307 PRO A O 1
ATOM 1974 N N . VAL A 1 248 ? -5.636 1.308 14.626 1.00 50.64 308 VAL A N 1
ATOM 1975 C CA . VAL A 1 248 ? -7.088 1.528 14.746 1.00 44.22 308 VAL A CA 1
ATOM 1976 C C . VAL A 1 248 ? -7.752 0.671 15.837 1.00 41.87 308 VAL A C 1
ATOM 1977 O O . VAL A 1 248 ? -8.787 1.066 16.386 1.00 40.94 308 VAL A O 1
ATOM 1981 N N . GLN A 1 249 ? -7.159 -0.480 16.155 1.00 38.78 309 GLN A N 1
ATOM 1982 C CA . GLN A 1 249 ? -7.653 -1.336 17.238 1.00 41.29 309 GLN A CA 1
ATOM 1983 C C . GLN A 1 249 ? -7.807 -0.617 18.583 1.00 40.92 309 GLN A C 1
ATOM 1984 O O . GLN A 1 249 ? -8.701 -0.956 19.364 1.00 37.82 309 GLN A O 1
ATOM 1990 N N . PHE A 1 250 ? -6.937 0.348 18.872 1.00 38.18 310 PHE A N 1
ATOM 1991 C CA . PHE A 1 250 ? -7.092 1.119 20.115 1.00 38.63 310 PHE A CA 1
ATOM 1992 C C . PHE A 1 250 ? -8.315 2.043 20.091 1.00 39.14 310 PHE A C 1
ATOM 1993 O O . PHE A 1 250 ? -8.949 2.269 21.137 1.00 36.28 310 PHE A O 1
ATOM 2001 N N . GLY A 1 251 ? -8.636 2.583 18.913 1.00 38.67 311 GLY A N 1
ATOM 2002 C CA . GLY A 1 251 ? -9.866 3.358 18.734 1.00 38.31 311 GLY A CA 1
ATOM 2003 C C . GLY A 1 251 ? -11.081 2.473 18.880 1.00 36.07 311 GLY A C 1
ATOM 2004 O O . GLY A 1 251 ? -12.059 2.829 19.564 1.00 36.32 311 GLY A O 1
ATOM 2005 N N . ARG A 1 252 ? -11.001 1.304 18.255 1.00 37.73 312 ARG A N 1
ATOM 2006 C CA . ARG A 1 252 ? -12.083 0.320 18.297 1.00 39.15 312 ARG A CA 1
ATOM 2007 C C . ARG A 1 252 ? -12.306 -0.196 19.715 1.00 36.20 312 ARG A C 1
ATOM 2008 O O . ARG A 1 252 ? -13.454 -0.407 20.133 1.00 35.38 312 ARG A O 1
ATOM 2016 N N . TYR A 1 253 ? -11.221 -0.416 20.447 1.00 33.85 313 TYR A N 1
ATOM 2017 C CA . TYR A 1 253 ? -11.327 -0.853 21.836 1.00 32.90 313 TYR A CA 1
ATOM 2018 C C . TYR A 1 253 ? -12.188 0.131 22.631 1.00 33.00 313 TYR A C 1
ATOM 2019 O O . TYR A 1 253 ? -13.143 -0.260 23.304 1.00 33.85 313 TYR A O 1
ATOM 2028 N N . LEU A 1 254 ? -11.847 1.412 22.536 1.00 32.03 314 LEU A N 1
ATOM 2029 C CA . LEU A 1 254 ? -12.536 2.443 23.292 1.00 30.98 314 LEU A CA 1
ATOM 2030 C C . LEU A 1 254 ? -14.003 2.602 22.842 1.00 31.11 314 LEU A C 1
ATOM 2031 O O . LEU A 1 254 ? -14.891 2.806 23.671 1.00 30.51 314 LEU A O 1
ATOM 2036 N N . GLU A 1 255 ? -14.246 2.506 21.540 1.00 30.91 315 GLU A N 1
ATOM 2037 C CA . GLU A 1 255 ? -15.609 2.519 21.016 1.00 35.18 315 GLU A CA 1
ATOM 2038 C C . GLU A 1 255 ? -16.453 1.397 21.632 1.00 33.54 315 GLU A C 1
ATOM 2039 O O . GLU A 1 255 ? -17.567 1.630 22.094 1.00 31.12 315 GLU A O 1
ATOM 2045 N N . ILE A 1 256 ? -15.903 0.190 21.650 1.00 32.63 316 ILE A N 1
ATOM 2046 C CA . ILE A 1 256 ? -16.609 -0.953 22.201 1.00 31.66 316 ILE A CA 1
ATOM 2047 C C . ILE A 1 256 ? -16.929 -0.766 23.680 1.00 33.91 316 ILE A C 1
ATOM 2048 O O . ILE A 1 256 ? -18.067 -0.963 24.092 1.00 33.80 316 ILE A O 1
ATOM 2053 N N . VAL A 1 257 ? -15.942 -0.399 24.487 1.00 31.48 317 VAL A N 1
ATOM 2054 C CA . VAL A 1 257 ? -16.207 -0.305 25.937 1.00 30.41 317 VAL A CA 1
ATOM 2055 C C . VAL A 1 257 ? -17.114 0.879 26.305 1.00 26.75 317 VAL A C 1
ATOM 2056 O O . VAL A 1 257 ? -17.842 0.833 27.286 1.00 28.86 317 VAL A O 1
ATOM 2060 N N . ARG A 1 258 ? -17.091 1.926 25.493 1.00 28.19 318 ARG A N 1
ATOM 2061 C CA . ARG A 1 258 ? -18.049 3.022 25.639 1.00 30.46 318 ARG A CA 1
ATOM 2062 C C . ARG A 1 258 ? -19.507 2.630 25.372 1.00 32.60 318 ARG A C 1
ATOM 2063 O O . ARG A 1 258 ? -20.413 3.325 25.826 1.00 34.88 318 ARG A O 1
ATOM 2071 N N . SER A 1 259 ? -19.727 1.552 24.617 1.00 28.54 319 SER A N 1
ATOM 2072 C CA . SER A 1 259 ? -21.068 1.099 24.284 1.00 31.78 319 SER A CA 1
ATOM 2073 C C . SER A 1 259 ? -21.586 0.000 25.215 1.00 29.86 319 SER A C 1
ATOM 2074 O O . SER A 1 259 ? -22.715 -0.423 25.054 1.00 30.63 319 SER A O 1
ATOM 2077 N N . LEU A 1 260 ? -20.790 -0.447 26.185 1.00 31.01 320 LEU A N 1
ATOM 2078 C CA . LEU A 1 260 ? -21.260 -1.456 27.148 1.00 31.42 320 LEU A CA 1
ATOM 2079 C C . LEU A 1 260 ? -22.447 -0.925 27.959 1.00 29.01 320 LEU A C 1
ATOM 2080 O O . LEU A 1 260 ? -22.484 0.243 28.317 1.00 30.50 320 LEU A O 1
ATOM 2085 N N . SER A 1 261 ? -23.410 -1.784 28.237 1.00 27.95 321 SER A N 1
ATOM 2086 C CA . SER A 1 261 ? -24.527 -1.400 29.111 1.00 30.34 321 SER A CA 1
ATOM 2087 C C . SER A 1 261 ? -24.087 -1.500 30.600 1.00 31.68 321 SER A C 1
ATOM 2088 O O . SER A 1 261 ? -23.046 -2.076 30.930 1.00 30.70 321 SER A O 1
ATOM 2091 N N . PHE A 1 262 ? -24.892 -0.929 31.476 1.00 33.09 322 PHE A N 1
ATOM 2092 C CA . PHE A 1 262 ? -24.528 -0.747 32.892 1.00 34.20 322 PHE A CA 1
ATOM 2093 C C . PHE A 1 262 ? -24.168 -2.062 33.573 1.00 34.11 322 PHE A C 1
ATOM 2094 O O . PHE A 1 262 ? -23.137 -2.151 34.255 1.00 30.85 322 PHE A O 1
ATOM 2102 N N . GLU A 1 263 ? -25.010 -3.085 33.381 1.00 31.96 323 GLU A N 1
ATOM 2103 C CA . GLU A 1 263 ? -24.794 -4.377 34.043 1.00 34.41 323 GLU A CA 1
ATOM 2104 C C . GLU A 1 263 ? -23.910 -5.325 33.227 1.00 33.99 323 GLU A C 1
ATOM 2105 O O . GLU A 1 263 ? -23.558 -6.396 33.704 1.00 33.45 323 GLU A O 1
ATOM 2111 N N . GLU A 1 264 ? -23.539 -4.931 32.009 1.00 34.50 324 GLU A N 1
ATOM 2112 C CA . GLU A 1 264 ? -22.922 -5.848 31.052 1.00 36.31 324 GLU A CA 1
ATOM 2113 C C . GLU A 1 264 ? -21.515 -6.306 31.456 1.00 33.56 324 GLU A C 1
ATOM 2114 O O . GLU A 1 264 ? -20.667 -5.502 31.925 1.00 31.56 324 GLU A O 1
ATOM 2120 N N . CYS A 1 265 ? -21.278 -7.600 31.250 1.00 32.42 325 CYS A N 1
ATOM 2121 C CA . CYS A 1 265 ? -19.970 -8.210 31.462 1.00 32.50 325 CYS A CA 1
ATOM 2122 C C . CYS A 1 265 ? -19.062 -7.881 30.283 1.00 32.34 325 CYS A C 1
ATOM 2123 O O . CYS A 1 265 ? -19.378 -8.216 29.142 1.00 33.73 325 CYS A O 1
ATOM 2126 N N . PRO A 1 266 ? -17.917 -7.237 30.546 1.00 32.77 326 PRO A N 1
ATOM 2127 C CA . PRO A 1 266 ? -16.996 -6.956 29.441 1.00 32.95 326 PRO A CA 1
ATOM 2128 C 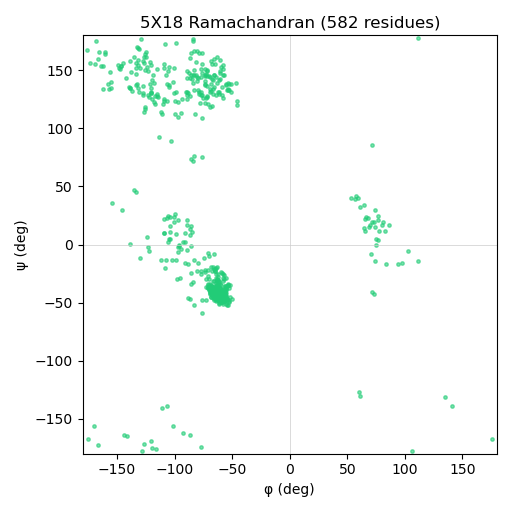C . PRO A 1 266 ? -16.489 -8.222 28.743 1.00 34.67 326 PRO A C 1
ATOM 2129 O O . PRO A 1 266 ? -16.355 -9.272 29.382 1.00 34.87 326 PRO A O 1
ATOM 2133 N N . ASP A 1 267 ? -16.240 -8.122 27.441 1.00 32.96 327 ASP A N 1
ATOM 2134 C CA . ASP A 1 267 ? -15.629 -9.218 26.678 1.00 35.37 327 ASP A CA 1
ATOM 2135 C C . ASP A 1 267 ? -14.092 -9.137 26.796 1.00 33.36 327 ASP A C 1
ATOM 2136 O O . ASP A 1 267 ? -13.393 -8.783 25.844 1.00 37.55 327 ASP A O 1
ATOM 2141 N N . TYR A 1 268 ? -13.575 -9.504 27.959 1.00 34.19 328 TYR A N 1
ATOM 2142 C CA . TYR A 1 268 ? -12.129 -9.304 28.249 1.00 34.87 328 TYR A CA 1
ATOM 2143 C C . TYR A 1 268 ? -11.230 -9.991 27.223 1.00 35.79 328 TYR A C 1
ATOM 2144 O O . TYR A 1 268 ? -10.262 -9.396 26.744 1.00 34.68 328 TYR A O 1
ATOM 2153 N N . GLU A 1 269 ? -11.558 -11.243 26.899 1.00 36.43 329 GLU A N 1
ATOM 2154 C CA . GLU A 1 269 ? -10.767 -12.041 25.969 1.00 39.22 329 GLU A CA 1
ATOM 2155 C C . GLU A 1 269 ? -10.827 -11.452 24.557 1.00 39.30 329 GLU A C 1
ATOM 2156 O O . GLU A 1 269 ? -9.808 -11.359 23.881 1.00 37.24 329 GLU A O 1
ATOM 2162 N N . GLY A 1 270 ? -12.015 -11.042 24.122 1.00 40.24 330 GLY A N 1
ATOM 2163 C CA . GLY A 1 270 ? -12.158 -10.305 22.860 1.00 42.58 330 GLY A CA 1
ATOM 2164 C C . GLY A 1 270 ? -11.284 -9.054 22.802 1.00 42.35 330 GLY A C 1
ATOM 2165 O O . GLY A 1 270 ? -10.645 -8.777 21.776 1.00 37.94 330 GLY A O 1
ATOM 2166 N N . TYR A 1 271 ? -11.220 -8.313 23.910 1.00 36.66 331 TYR A N 1
ATOM 2167 C CA . TYR A 1 271 ? -10.377 -7.118 23.957 1.00 36.40 331 TYR A CA 1
ATOM 2168 C C . TYR A 1 271 ? -8.894 -7.469 23.854 1.00 37.95 331 TYR A C 1
ATOM 2169 O O . TYR A 1 271 ? -8.154 -6.794 23.146 1.00 36.21 331 TYR A O 1
ATOM 2178 N N . ARG A 1 272 ? -8.468 -8.522 24.549 1.00 36.69 332 ARG A N 1
ATOM 2179 C CA . ARG A 1 272 ? -7.078 -8.974 24.462 1.00 39.35 332 ARG A CA 1
ATOM 2180 C C . ARG A 1 272 ? -6.705 -9.405 23.036 1.00 44.11 332 ARG A C 1
ATOM 2181 O O . ARG A 1 272 ? -5.673 -8.988 22.513 1.00 42.08 332 ARG A O 1
ATOM 2189 N N . LYS A 1 273 ? -7.562 -10.204 22.400 1.00 43.44 333 LYS A N 1
ATOM 2190 C CA . LYS A 1 273 ? -7.342 -10.617 20.998 1.00 44.23 333 LYS A CA 1
ATOM 2191 C C . LYS A 1 273 ? -7.325 -9.426 20.021 1.00 43.73 333 LYS A C 1
ATOM 2192 O O . LYS A 1 273 ? -6.477 -9.364 19.133 1.00 40.54 333 LYS A O 1
ATOM 2198 N N . LEU A 1 274 ? -8.261 -8.488 20.190 1.00 39.79 334 LEU A N 1
ATOM 2199 C CA . LEU A 1 274 ? -8.279 -7.256 19.400 1.00 39.45 334 LEU A CA 1
ATOM 2200 C C . LEU A 1 274 ? -6.937 -6.527 19.481 1.00 42.44 334 LEU A C 1
ATOM 2201 O O . LEU A 1 274 ? -6.347 -6.174 18.467 1.00 42.41 334 LEU A O 1
ATOM 2206 N N . LEU A 1 275 ? -6.467 -6.299 20.701 1.00 41.08 335 LEU A N 1
ATOM 2207 C CA . LEU A 1 275 ? -5.214 -5.573 20.892 1.00 39.02 335 LEU A CA 1
ATOM 2208 C C . LEU A 1 275 ? -3.979 -6.367 20.442 1.00 39.83 335 LEU A C 1
ATOM 2209 O O . LEU A 1 275 ? -3.079 -5.794 19.841 1.00 41.81 335 LEU A O 1
ATOM 2214 N N . LEU A 1 276 ? -3.950 -7.674 20.688 1.00 41.39 336 LEU A N 1
ATOM 2215 C CA . LEU A 1 276 ? -2.840 -8.526 20.196 1.00 45.44 336 LEU A CA 1
ATOM 2216 C C . LEU A 1 276 ? -2.731 -8.604 18.665 1.00 48.85 336 LEU A C 1
ATOM 2217 O O . LEU A 1 276 ? -1.625 -8.721 18.127 1.00 47.07 336 LEU A O 1
ATOM 2222 N N . SER A 1 277 ? -3.867 -8.496 17.974 1.00 47.27 337 SER A N 1
ATOM 2223 C CA . SER A 1 277 ? -3.893 -8.467 16.505 1.00 47.06 337 SER A CA 1
ATOM 2224 C C . SER A 1 277 ? -3.072 -7.309 15.913 1.00 46.37 337 SER A C 1
ATOM 2225 O O . SER A 1 277 ? -2.624 -7.383 14.776 1.00 46.17 337 SER A O 1
ATOM 2228 N N . VAL A 1 278 ? -2.886 -6.241 16.690 1.00 44.06 338 VAL A N 1
ATOM 2229 C CA . VAL A 1 278 ? -2.011 -5.122 16.314 1.00 45.07 338 VAL A CA 1
ATOM 2230 C C . VAL A 1 278 ? -0.599 -5.616 16.019 1.00 48.81 338 VAL A C 1
ATOM 2231 O O . VAL A 1 278 ? 0.057 -5.159 15.078 1.00 47.88 338 VAL A O 1
ATOM 2235 N N . LEU A 1 279 ? -0.136 -6.536 16.851 1.00 49.75 339 LEU A N 1
ATOM 2236 C CA . LEU A 1 279 ? 1.215 -7.073 16.722 1.00 53.23 339 LEU A CA 1
ATOM 2237 C C . LEU A 1 279 ? 1.331 -7.891 15.428 1.00 60.93 339 LEU A C 1
ATOM 2238 O O . LEU A 1 279 ? 2.297 -7.726 14.679 1.00 57.40 339 LEU A O 1
ATOM 2243 N N . ASP A 1 280 ? 0.314 -8.710 15.144 1.00 63.39 340 ASP A N 1
ATOM 2244 C CA . ASP A 1 280 ? 0.220 -9.435 13.868 1.00 61.25 340 ASP A CA 1
ATOM 2245 C C . ASP A 1 280 ? 0.284 -8.465 12.686 1.00 60.70 340 ASP A C 1
ATOM 2246 O O . ASP A 1 280 ? 0.994 -8.721 11.706 1.00 62.92 340 ASP A O 1
ATOM 2251 N N . ASP A 1 281 ? -0.442 -7.349 12.783 1.00 57.45 341 ASP A N 1
ATOM 2252 C CA . ASP A 1 281 ? -0.438 -6.341 11.716 1.00 61.16 341 ASP A CA 1
ATOM 2253 C C . ASP A 1 281 ? 0.953 -5.760 11.510 1.00 62.75 341 ASP A C 1
ATOM 2254 O O . ASP A 1 281 ? 1.381 -5.574 10.385 1.00 64.63 341 ASP A O 1
ATOM 2259 N N . LEU A 1 282 ? 1.654 -5.481 12.603 1.00 66.41 342 LEU A N 1
ATOM 2260 C CA . LEU A 1 282 ? 2.987 -4.881 12.530 1.00 65.83 342 LEU A CA 1
ATOM 2261 C C . LEU A 1 282 ? 4.128 -5.892 12.355 1.00 64.30 342 LEU A C 1
ATOM 2262 O O . LEU A 1 282 ? 5.286 -5.490 12.255 1.00 63.32 342 LEU A O 1
ATOM 2267 N N . GLY A 1 283 ? 3.808 -7.187 12.305 1.00 61.57 343 GLY A N 1
ATOM 2268 C CA . GLY A 1 283 ? 4.817 -8.245 12.231 1.00 64.39 343 GLY A CA 1
ATOM 2269 C C . GLY A 1 283 ? 5.639 -8.377 13.506 1.00 68.07 343 GLY A C 1
ATOM 2270 O O . GLY A 1 283 ? 6.760 -8.890 13.474 1.00 66.45 343 GLY A O 1
ATOM 2271 N N . GLU A 1 284 ? 5.083 -7.909 14.625 1.00 64.60 344 GLU A N 1
ATOM 2272 C CA . GLU A 1 284 ? 5.754 -7.952 15.926 1.00 59.50 344 GLU A CA 1
ATOM 2273 C C . GLU A 1 284 ? 5.213 -9.149 16.688 1.00 58.43 344 GLU A C 1
ATOM 2274 O O . GLU A 1 284 ? 4.260 -9.804 16.255 1.00 57.68 344 GLU A O 1
ATOM 2280 N N . THR A 1 285 ? 5.819 -9.415 17.835 1.00 57.79 345 THR A N 1
ATOM 2281 C CA . THR A 1 285 ? 5.449 -10.554 18.671 1.00 60.01 345 THR A CA 1
ATOM 2282 C C . THR A 1 285 ? 5.428 -10.125 20.141 1.00 57.39 345 THR A C 1
ATOM 2283 O O . THR A 1 285 ? 6.198 -9.248 20.544 1.00 60.49 345 THR A O 1
ATOM 2287 N N . ALA A 1 286 ? 4.545 -10.738 20.931 1.00 55.63 346 ALA A N 1
ATOM 2288 C CA . ALA A 1 286 ? 4.455 -10.461 22.371 1.00 55.32 346 ALA A CA 1
ATOM 2289 C C . ALA A 1 286 ? 5.506 -11.291 23.096 1.00 53.04 346 ALA A C 1
ATOM 2290 O O . ALA A 1 286 ? 5.184 -12.298 23.726 1.00 55.72 346 ALA A O 1
ATOM 2292 N N . ASP A 1 287 ? 6.761 -10.858 23.000 1.00 52.49 347 ASP A N 1
ATOM 2293 C CA . ASP A 1 287 ? 7.907 -11.642 23.514 1.00 53.51 347 ASP A CA 1
ATOM 2294 C C . ASP A 1 287 ? 8.497 -11.118 24.831 1.00 49.98 347 ASP A C 1
ATOM 2295 O O . ASP A 1 287 ? 9.551 -11.571 25.257 1.00 52.52 347 ASP A O 1
ATOM 2300 N N . GLY A 1 288 ? 7.812 -10.177 25.473 1.00 46.27 348 GLY A N 1
ATOM 2301 C CA . GLY A 1 288 ? 8.224 -9.655 26.774 1.00 46.40 348 GLY A CA 1
ATOM 2302 C C . GLY A 1 288 ? 9.322 -8.597 26.753 1.00 49.03 348 GLY A C 1
ATOM 2303 O O . GLY A 1 288 ? 9.973 -8.364 27.782 1.00 46.97 348 GLY A O 1
ATOM 2304 N N . GLN A 1 289 ? 9.528 -7.954 25.600 1.00 45.43 349 GLN A N 1
ATOM 2305 C CA . GLN A 1 289 ? 10.464 -6.839 25.483 1.00 44.53 349 GLN A CA 1
ATOM 2306 C C . GLN A 1 289 ? 9.687 -5.546 25.592 1.00 42.32 349 GLN A C 1
ATOM 2307 O O . GLN A 1 289 ? 8.762 -5.312 24.813 1.00 45.79 349 GLN A O 1
ATOM 2313 N N . TYR A 1 290 ? 10.063 -4.724 26.567 1.00 38.25 350 TYR A N 1
ATOM 2314 C CA . TYR A 1 290 ? 9.391 -3.467 26.870 1.00 33.20 350 TYR A CA 1
ATOM 2315 C C . TYR A 1 290 ? 10.384 -2.322 26.754 1.00 38.92 350 TYR A C 1
ATOM 2316 O O . TYR A 1 290 ? 11.597 -2.538 26.902 1.00 37.71 350 TYR A O 1
ATOM 2325 N N . ASP A 1 291 ? 9.868 -1.109 26.527 1.00 32.99 351 ASP A N 1
ATOM 2326 C CA . ASP A 1 291 ? 10.726 0.077 26.289 1.00 35.79 351 ASP A CA 1
ATOM 2327 C C . ASP A 1 291 ? 11.714 0.330 27.416 1.00 34.99 351 ASP A C 1
ATOM 2328 O O . ASP A 1 291 ? 12.861 0.682 27.185 1.00 33.88 351 ASP A O 1
ATOM 2333 N N . TRP A 1 292 ? 11.248 0.159 28.642 1.00 35.75 352 TRP A N 1
ATOM 2334 C CA . TRP A 1 292 ? 12.103 0.364 29.818 1.00 35.97 352 TRP A CA 1
ATOM 2335 C C . TRP A 1 292 ? 13.298 -0.595 29.937 1.00 35.29 352 TRP A C 1
ATOM 2336 O O . TRP A 1 292 ? 14.261 -0.278 30.629 1.00 36.11 352 TRP A O 1
ATOM 2347 N N . MET A 1 293 ? 13.256 -1.736 29.247 1.00 34.31 353 MET A N 1
ATOM 2348 C CA . MET A 1 293 ? 14.391 -2.690 29.227 1.00 39.45 353 MET A CA 1
ATOM 2349 C C . MET A 1 293 ? 15.571 -2.206 28.361 1.00 41.89 353 MET A C 1
ATOM 2350 O O . MET A 1 293 ? 16.674 -2.764 28.419 1.00 43.18 353 MET A O 1
ATOM 2355 N N . LYS A 1 294 ? 15.343 -1.155 27.577 1.00 42.07 354 LYS A N 1
ATOM 2356 C CA . LYS A 1 294 ? 16.410 -0.456 26.853 1.00 46.22 354 LYS A CA 1
ATOM 2357 C C . LYS A 1 294 ? 17.056 0.659 27.689 1.00 38.27 354 LYS A C 1
ATOM 2358 O O . LYS A 1 294 ? 18.113 1.120 27.340 1.00 47.14 354 LYS A O 1
ATOM 2364 N N . LEU A 1 295 ? 16.422 1.101 28.772 1.00 34.64 355 LEU A N 1
ATOM 2365 C CA . LEU A 1 295 ? 17.010 2.113 29.640 1.00 34.83 355 LEU A CA 1
ATOM 2366 C C . LEU A 1 295 ? 18.344 1.605 30.215 1.00 35.55 355 LEU A C 1
ATOM 2367 O O . LEU A 1 295 ? 19.231 2.425 30.321 1.00 41.06 355 LEU A O 1
ATOM 2372 N N . SER B 1 2 ? -3.021 2.432 -11.963 1.00 79.92 62 SER B N 1
ATOM 2373 C CA . SER B 1 2 ? -2.745 1.098 -12.576 1.00 82.09 62 SER B CA 1
ATOM 2374 C C . SER B 1 2 ? -1.259 0.844 -12.913 1.00 78.06 62 SER B C 1
ATOM 2375 O O . SER B 1 2 ? -0.871 -0.309 -13.106 1.00 97.49 62 SER B O 1
ATOM 2378 N N . THR B 1 3 ? -0.437 1.897 -12.980 1.00 71.04 63 THR B N 1
ATOM 2379 C CA . THR B 1 3 ? 0.998 1.766 -13.285 1.00 70.83 63 THR B CA 1
ATOM 2380 C C . THR B 1 3 ? 1.819 1.277 -12.082 1.00 56.11 63 THR B C 1
ATOM 2381 O O . THR B 1 3 ? 1.703 1.849 -10.999 1.00 47.85 63 THR B O 1
ATOM 2385 N N . ILE B 1 4 ? 2.667 0.259 -12.300 1.00 52.96 64 ILE B N 1
ATOM 2386 C CA . ILE B 1 4 ? 3.492 -0.378 -11.252 1.00 52.26 64 ILE B CA 1
ATOM 2387 C C . ILE B 1 4 ? 4.991 -0.282 -11.544 1.00 54.26 64 ILE B C 1
ATOM 2388 O O . ILE B 1 4 ? 5.434 -0.643 -12.637 1.00 56.20 64 ILE B O 1
ATOM 2393 N N . VAL B 1 5 ? 5.760 0.160 -10.547 1.00 48.61 65 VAL B N 1
ATOM 2394 C CA . VAL B 1 5 ? 7.224 0.154 -10.601 1.00 46.01 65 VAL B CA 1
ATOM 2395 C C . VAL B 1 5 ? 7.800 -0.562 -9.382 1.00 42.36 65 VAL B C 1
ATOM 2396 O O . VAL B 1 5 ? 7.133 -0.727 -8.365 1.00 40.43 65 VAL B O 1
ATOM 2400 N N . GLY B 1 6 ? 9.059 -0.968 -9.499 1.00 45.27 66 GLY B N 1
ATOM 2401 C CA . GLY B 1 6 ? 9.800 -1.593 -8.396 1.00 47.99 66 GLY B CA 1
ATOM 2402 C C . GLY B 1 6 ? 9.130 -2.823 -7.829 1.00 45.31 66 GLY B C 1
ATOM 2403 O O . GLY B 1 6 ? 9.112 -3.008 -6.614 1.00 44.65 66 GLY B O 1
ATOM 2404 N N . LEU B 1 7 ? 8.557 -3.629 -8.725 1.00 46.04 67 LEU B N 1
ATOM 2405 C CA . LEU B 1 7 ? 7.787 -4.849 -8.405 1.00 55.85 67 LEU B CA 1
ATOM 2406 C C . LEU B 1 7 ? 6.411 -4.617 -7.764 1.00 58.13 67 LEU B C 1
ATOM 2407 O O . LEU B 1 7 ? 5.470 -5.320 -8.116 1.00 56.35 67 LEU B O 1
ATOM 2412 N N . HIS B 1 8 ? 6.283 -3.662 -6.835 1.00 55.28 68 HIS B N 1
ATOM 2413 C CA . HIS B 1 8 ? 5.011 -3.478 -6.123 1.00 61.32 68 HIS B CA 1
ATOM 2414 C C . HIS B 1 8 ? 4.740 -2.069 -5.576 1.00 48.46 68 HIS B C 1
ATOM 2415 O O . HIS B 1 8 ? 4.117 -1.926 -4.522 1.00 47.93 68 HIS B O 1
ATOM 2422 N N . TYR B 1 9 ? 5.165 -1.038 -6.315 1.00 43.52 69 TYR B N 1
ATOM 2423 C CA . TYR B 1 9 ? 4.806 0.349 -6.003 1.00 44.75 69 TYR B CA 1
ATOM 2424 C C . TYR B 1 9 ? 3.883 0.914 -7.083 1.00 46.21 69 TYR B C 1
ATOM 2425 O O . TYR B 1 9 ? 4.285 1.077 -8.235 1.00 47.96 69 TYR B O 1
ATOM 2434 N N . LYS B 1 10 ? 2.644 1.204 -6.691 1.00 48.56 70 LYS B N 1
ATOM 2435 C CA . LYS B 1 10 ? 1.623 1.715 -7.598 1.00 46.19 70 LYS B CA 1
ATOM 2436 C C . LYS B 1 10 ? 1.731 3.235 -7.676 1.00 43.98 70 LYS B C 1
ATOM 2437 O O . LYS B 1 10 ? 1.723 3.903 -6.648 1.00 46.31 70 LYS B O 1
ATOM 2439 N N . ILE B 1 11 ? 1.815 3.778 -8.891 1.00 43.07 71 ILE B N 1
ATOM 2440 C CA . ILE B 1 11 ? 1.948 5.221 -9.080 1.00 44.79 71 ILE B CA 1
ATOM 2441 C C . ILE B 1 11 ? 0.600 5.899 -8.881 1.00 41.68 71 ILE B C 1
ATOM 2442 O O . ILE B 1 11 ? -0.376 5.514 -9.503 1.00 42.12 71 ILE B O 1
ATOM 2447 N N . GLY B 1 12 ? 0.572 6.921 -8.032 1.00 41.06 72 GLY B N 1
ATOM 2448 C CA . GLY B 1 12 ? -0.636 7.693 -7.768 1.00 43.30 72 GLY B CA 1
ATOM 2449 C C . GLY B 1 12 ? -0.525 9.052 -8.423 1.00 45.39 72 GLY B C 1
ATOM 2450 O O . GLY B 1 12 ? -0.035 9.159 -9.545 1.00 46.70 72 GLY B O 1
ATOM 2451 N N . LYS B 1 13 ? -0.959 10.101 -7.725 1.00 46.30 73 LYS B N 1
ATOM 2452 C CA . LYS B 1 13 ? -1.025 11.418 -8.349 1.00 48.53 73 LYS B CA 1
ATOM 2453 C C . LYS B 1 13 ? 0.363 12.060 -8.475 1.00 48.30 73 LYS B C 1
ATOM 2454 O O . LYS B 1 13 ? 1.256 11.824 -7.651 1.00 44.28 73 LYS B O 1
ATOM 2460 N N . LYS B 1 14 ? 0.534 12.845 -9.536 1.00 45.31 74 LYS B N 1
ATOM 2461 C CA . LYS B 1 14 ? 1.729 13.653 -9.726 1.00 49.16 74 LYS B CA 1
ATOM 2462 C C . LYS B 1 14 ? 1.723 14.765 -8.695 1.00 49.25 74 LYS B C 1
ATOM 2463 O O . LYS B 1 14 ? 0.702 15.410 -8.502 1.00 48.23 74 LYS B O 1
ATOM 2469 N N . ILE B 1 15 ? 2.868 14.974 -8.045 1.00 48.40 75 ILE B N 1
ATOM 2470 C CA . ILE B 1 15 ? 3.031 16.027 -7.035 1.00 49.27 75 ILE B CA 1
ATOM 2471 C C . ILE B 1 15 ? 4.172 17.012 -7.331 1.00 53.15 75 ILE B C 1
ATOM 2472 O O . ILE B 1 15 ? 4.364 17.971 -6.578 1.00 57.49 75 ILE B O 1
ATOM 2477 N N . GLY B 1 16 ? 4.910 16.807 -8.424 1.00 51.59 76 GLY B N 1
ATOM 2478 C CA . GLY B 1 16 ? 6.028 17.694 -8.757 1.00 52.30 76 GLY B CA 1
ATOM 2479 C C . GLY B 1 16 ? 6.662 17.414 -10.105 1.00 53.04 76 GLY B C 1
ATOM 2480 O O . GLY B 1 16 ? 6.597 16.298 -10.616 1.00 49.80 76 GLY B O 1
ATOM 2481 N N . GLU B 1 17 ? 7.302 18.431 -10.671 1.00 52.96 77 GLU B N 1
ATOM 2482 C CA . GLU B 1 17 ? 7.842 18.345 -12.023 1.00 59.07 77 GLU B CA 1
ATOM 2483 C C . GLU B 1 17 ? 8.869 19.443 -12.248 1.00 69.61 77 GLU B C 1
ATOM 2484 O O . GLU B 1 17 ? 8.628 20.597 -11.902 1.00 78.76 77 GLU B O 1
ATOM 2490 N N . GLY B 1 18 ? 10.010 19.077 -12.824 1.00 66.18 78 GLY B N 1
ATOM 2491 C CA . GLY B 1 18 ? 11.088 20.031 -13.072 1.00 69.15 78 GLY B CA 1
ATOM 2492 C C . GLY B 1 18 ? 12.174 19.449 -13.955 1.00 75.23 78 GLY B C 1
ATOM 2493 O O . GLY B 1 18 ? 11.927 18.504 -14.717 1.00 75.06 78 GLY B O 1
ATOM 2494 N N . SER B 1 19 ? 13.376 20.013 -13.846 1.00 77.39 79 SER B N 1
ATOM 2495 C CA . SER B 1 19 ? 14.540 19.514 -14.580 1.00 78.89 79 SER B CA 1
ATOM 2496 C C . SER B 1 19 ? 14.952 18.125 -14.072 1.00 75.43 79 SER B C 1
ATOM 2497 O O . SER B 1 19 ? 15.341 17.263 -14.868 1.00 73.84 79 SER B O 1
ATOM 2500 N N . PHE B 1 20 ? 14.832 17.907 -12.758 1.00 65.61 80 PHE B N 1
ATOM 2501 C CA . PHE B 1 20 ? 15.057 16.583 -12.153 1.00 65.88 80 PHE B CA 1
ATOM 2502 C C . PHE B 1 20 ? 14.254 15.466 -12.836 1.00 63.24 80 PHE B C 1
ATOM 2503 O O . PHE B 1 20 ? 14.728 14.339 -12.952 1.00 61.19 80 PHE B O 1
ATOM 2511 N N . GLY B 1 21 ? 13.050 15.809 -13.291 1.00 58.36 81 GLY B N 1
ATOM 2512 C CA . GLY B 1 21 ? 12.117 14.874 -13.896 1.00 52.12 81 GLY B CA 1
ATOM 2513 C C . GLY B 1 21 ? 10.739 15.128 -13.316 1.00 53.75 81 GLY B C 1
ATOM 2514 O O . GLY B 1 21 ? 10.305 16.276 -13.253 1.00 57.47 81 GLY B O 1
ATOM 2515 N N . VAL B 1 22 ? 10.069 14.061 -12.875 1.00 52.62 82 VAL B N 1
ATOM 2516 C CA A VAL B 1 22 ? 8.711 14.153 -12.334 0.43 46.80 82 VAL B CA 1
ATOM 2517 C CA B VAL B 1 22 ? 8.706 14.147 -12.345 0.57 46.28 82 VAL B CA 1
ATOM 2518 C C . VAL B 1 22 ? 8.611 13.354 -11.041 1.00 44.24 82 VAL B C 1
ATOM 2519 O O . VAL B 1 22 ? 9.294 12.332 -10.867 1.00 43.71 82 VAL B O 1
ATOM 2526 N N . LEU B 1 23 ? 7.773 13.836 -10.129 1.00 42.64 83 LEU B N 1
ATOM 2527 C CA . LEU B 1 23 ? 7.615 13.234 -8.817 1.00 44.23 83 LEU B CA 1
ATOM 2528 C C . LEU B 1 23 ? 6.154 12.876 -8.614 1.00 43.22 83 LEU B C 1
ATOM 2529 O O . LEU B 1 23 ? 5.284 13.720 -8.810 1.00 41.75 83 LEU B O 1
ATOM 2534 N N . PHE B 1 24 ? 5.896 11.627 -8.228 1.00 40.99 84 PHE B N 1
ATOM 2535 C CA . PHE B 1 24 ? 4.543 11.154 -7.945 1.00 43.03 84 PHE B CA 1
ATOM 2536 C C . PHE B 1 24 ? 4.484 10.671 -6.513 1.00 43.34 84 PHE B C 1
ATOM 2537 O O . PHE B 1 24 ? 5.503 10.258 -5.939 1.00 40.41 84 PHE B O 1
ATOM 2545 N N . GLU B 1 25 ? 3.285 10.713 -5.940 1.00 42.30 85 GLU B N 1
ATOM 2546 C CA . GLU B 1 25 ? 3.007 9.899 -4.774 1.00 43.02 85 GLU B CA 1
ATOM 2547 C C . GLU B 1 25 ? 2.548 8.515 -5.234 1.00 43.05 85 GLU B C 1
ATOM 2548 O O . GLU B 1 25 ? 2.163 8.314 -6.391 1.00 46.44 85 GLU B O 1
ATOM 2554 N N . GLY B 1 26 ? 2.644 7.547 -4.332 1.00 38.22 86 GLY B N 1
ATOM 2555 C CA . GLY B 1 26 ? 2.239 6.184 -4.627 1.00 41.45 86 GLY B CA 1
ATOM 2556 C C . GLY B 1 26 ? 2.138 5.333 -3.390 1.00 42.24 86 GLY B C 1
ATOM 2557 O O . GLY B 1 26 ? 2.270 5.831 -2.269 1.00 45.60 86 GLY B O 1
ATOM 2558 N N . THR B 1 27 ? 1.917 4.043 -3.602 1.00 38.57 87 THR B N 1
ATOM 2559 C CA . THR B 1 27 ? 1.635 3.122 -2.512 1.00 42.06 87 THR B CA 1
ATOM 2560 C C . THR B 1 27 ? 2.354 1.793 -2.724 1.00 42.65 87 THR B C 1
ATOM 2561 O O . THR B 1 27 ? 2.344 1.244 -3.825 1.00 43.11 87 THR B O 1
ATOM 2565 N N . ASN B 1 28 ? 2.960 1.274 -1.659 1.00 43.58 88 ASN B N 1
ATOM 2566 C CA . ASN B 1 28 ? 3.393 -0.120 -1.633 1.00 48.06 88 ASN B CA 1
ATOM 2567 C C . ASN B 1 28 ? 2.141 -0.990 -1.584 1.00 52.40 88 ASN B C 1
ATOM 2568 O O . ASN B 1 28 ? 1.374 -0.920 -0.628 1.00 53.15 88 ASN B O 1
ATOM 2573 N N . MET B 1 29 ? 1.958 -1.815 -2.611 1.00 55.26 89 MET B N 1
ATOM 2574 C CA . MET B 1 29 ? 0.774 -2.671 -2.738 1.00 58.60 89 MET B CA 1
ATOM 2575 C C . MET B 1 29 ? 0.699 -3.831 -1.757 1.00 65.28 89 MET B C 1
ATOM 2576 O O . MET B 1 29 ? -0.384 -4.377 -1.529 1.00 68.90 89 MET B O 1
ATOM 2581 N N . ILE B 1 30 ? 1.841 -4.238 -1.215 1.00 67.53 90 ILE B N 1
ATOM 2582 C CA . ILE B 1 30 ? 1.882 -5.360 -0.279 1.00 64.90 90 ILE B CA 1
ATOM 2583 C C . ILE B 1 30 ? 1.369 -4.937 1.102 1.00 67.39 90 ILE B C 1
ATOM 2584 O O . ILE B 1 30 ? 0.526 -5.625 1.677 1.00 59.02 90 ILE B O 1
ATOM 2589 N N . ASN B 1 31 ? 1.852 -3.798 1.605 1.00 62.13 91 ASN B N 1
ATOM 2590 C CA . ASN B 1 31 ? 1.545 -3.346 2.975 1.00 61.03 91 ASN B CA 1
ATOM 2591 C C . ASN B 1 31 ? 0.916 -1.936 3.087 1.00 58.24 91 ASN B C 1
ATOM 2592 O O . ASN B 1 31 ? 0.764 -1.420 4.195 1.00 53.42 91 ASN B O 1
ATOM 2597 N N . GLY B 1 32 ? 0.580 -1.308 1.958 1.00 53.31 92 GLY B N 1
ATOM 2598 C CA . GLY B 1 32 ? -0.084 -0.009 1.969 1.00 55.16 92 GLY B CA 1
ATOM 2599 C C . GLY B 1 32 ? 0.727 1.194 2.448 1.00 57.33 92 GLY B C 1
ATOM 2600 O O . GLY B 1 32 ? 0.150 2.248 2.736 1.00 60.72 92 GLY B O 1
ATOM 2601 N N . VAL B 1 33 ? 2.053 1.065 2.525 1.00 55.88 93 VAL B N 1
ATOM 2602 C CA . VAL B 1 33 ? 2.902 2.196 2.937 1.00 46.28 93 VAL B CA 1
ATOM 2603 C C . VAL B 1 33 ? 2.935 3.245 1.810 1.00 48.41 93 VAL B C 1
ATOM 2604 O O . VAL B 1 33 ? 3.184 2.888 0.654 1.00 41.50 93 VAL B O 1
ATOM 2608 N N . PRO B 1 34 ? 2.644 4.530 2.135 1.00 54.82 94 PRO B N 1
ATOM 2609 C CA . PRO B 1 34 ? 2.750 5.563 1.100 1.00 50.76 94 PRO B CA 1
ATOM 2610 C C . PRO B 1 34 ? 4.203 5.906 0.766 1.00 46.50 94 PRO B C 1
ATOM 2611 O O . PRO B 1 34 ? 5.074 5.903 1.642 1.00 45.24 94 PRO B O 1
ATOM 2615 N N . VAL B 1 35 ? 4.451 6.204 -0.501 1.00 39.69 95 VAL B N 1
ATOM 2616 C CA . VAL B 1 35 ? 5.787 6.489 -0.988 1.00 38.48 95 VAL B CA 1
ATOM 2617 C C . VAL B 1 35 ? 5.769 7.646 -1.966 1.00 37.21 95 VAL B C 1
ATOM 2618 O O . VAL B 1 35 ? 4.734 7.974 -2.552 1.00 38.70 95 VAL B O 1
ATOM 2622 N N . ALA B 1 36 ? 6.928 8.267 -2.115 1.00 34.32 96 ALA B N 1
ATOM 2623 C CA . ALA B 1 36 ? 7.182 9.194 -3.185 1.00 35.79 96 ALA B CA 1
ATOM 2624 C C . ALA B 1 36 ? 8.003 8.428 -4.209 1.00 40.24 96 ALA B C 1
ATOM 2625 O O . ALA B 1 36 ? 8.887 7.622 -3.846 1.00 37.82 96 ALA B O 1
ATOM 2627 N N . ILE B 1 37 ? 7.696 8.657 -5.483 1.00 34.81 97 ILE B N 1
ATOM 2628 C CA . ILE B 1 37 ? 8.408 8.025 -6.586 1.00 39.72 97 ILE B CA 1
ATOM 2629 C C . ILE B 1 37 ? 8.901 9.106 -7.515 1.00 41.06 97 ILE B C 1
ATOM 2630 O O . ILE B 1 37 ? 8.096 9.821 -8.112 1.00 40.93 97 ILE B O 1
ATOM 2635 N N . LYS B 1 38 ? 10.224 9.213 -7.631 1.00 40.51 98 LYS B N 1
ATOM 2636 C CA . LYS B 1 38 ? 10.840 10.176 -8.511 1.00 39.36 98 LYS B CA 1
ATOM 2637 C C . LYS B 1 38 ? 11.274 9.465 -9.772 1.00 42.94 98 LYS B C 1
ATOM 2638 O O . LYS B 1 38 ? 11.934 8.425 -9.695 1.00 39.30 98 LYS B O 1
ATOM 2644 N N . PHE B 1 39 ? 10.898 10.037 -10.918 1.00 41.30 99 PHE B N 1
ATOM 2645 C CA . PHE B 1 39 ? 11.313 9.555 -12.220 1.00 46.89 99 PHE B CA 1
ATOM 2646 C C . PHE B 1 39 ? 12.292 10.554 -12.808 1.00 48.95 99 PHE B C 1
ATOM 2647 O O . PHE B 1 39 ? 11.977 11.733 -12.916 1.00 50.65 99 PHE B O 1
ATOM 2655 N N . GLU B 1 40 ? 13.470 10.067 -13.184 1.00 48.95 100 GLU B N 1
ATOM 2656 C CA . GLU B 1 40 ? 14.502 10.863 -13.839 1.00 49.89 100 GLU B CA 1
ATOM 2657 C C . GLU B 1 40 ? 14.670 10.291 -15.253 1.00 51.55 100 GLU B C 1
ATOM 2658 O O . GLU B 1 40 ? 14.871 9.089 -15.406 1.00 48.36 100 GLU B O 1
ATOM 2664 N N . PRO B 1 41 ? 14.573 11.143 -16.292 1.00 54.47 101 PRO B N 1
ATOM 2665 C CA . PRO B 1 41 ? 14.870 10.708 -17.667 1.00 59.23 101 PRO B CA 1
ATOM 2666 C C . PRO B 1 41 ? 16.241 10.048 -17.778 1.00 56.29 101 PRO B C 1
ATOM 2667 O O . PRO B 1 41 ? 17.199 10.533 -17.189 1.00 58.30 101 PRO B O 1
ATOM 2671 N N . ARG B 1 42 ? 16.325 8.959 -18.527 1.00 59.23 102 ARG B N 1
ATOM 2672 C CA . ARG B 1 42 ? 17.534 8.128 -18.544 1.00 68.43 102 ARG B CA 1
ATOM 2673 C C . ARG B 1 42 ? 18.739 8.801 -19.217 1.00 78.27 102 ARG B C 1
ATOM 2674 O O . ARG B 1 42 ? 19.875 8.610 -18.778 1.00 83.76 102 ARG B O 1
ATOM 2682 N N . LYS B 1 43 ? 18.483 9.584 -20.267 1.00 79.69 103 LYS B N 1
ATOM 2683 C CA . LYS B 1 43 ? 19.538 10.295 -21.007 1.00 87.58 103 LYS B CA 1
ATOM 2684 C C . LYS B 1 43 ? 19.650 11.770 -20.611 1.00 89.32 103 LYS B C 1
ATOM 2685 O O . LYS B 1 43 ? 20.165 12.583 -21.379 1.00 103.13 103 LYS B O 1
ATOM 2691 N N . THR B 1 44 ? 19.195 12.109 -19.405 1.00 88.37 104 THR B N 1
ATOM 2692 C CA . THR B 1 44 ? 19.346 13.459 -18.870 1.00 86.70 104 THR B CA 1
ATOM 2693 C C . THR B 1 44 ? 20.827 13.870 -18.825 1.00 88.81 104 THR B C 1
ATOM 2694 O O . THR B 1 44 ? 21.715 13.029 -18.613 1.00 86.09 104 THR B O 1
ATOM 2698 N N . GLU B 1 45 ? 21.072 15.159 -19.054 1.00 59.45 105 GLU B N 1
ATOM 2699 C CA . GLU B 1 45 ? 22.426 15.723 -19.050 1.00 58.04 105 GLU B CA 1
ATOM 2700 C C . GLU B 1 45 ? 23.070 15.636 -17.662 1.00 56.64 105 GLU B C 1
ATOM 2701 O O . GLU B 1 45 ? 24.246 15.274 -17.547 1.00 56.64 105 GLU B O 1
ATOM 2703 N N . ALA B 1 46 ? 22.296 15.954 -16.622 1.00 86.27 106 ALA B N 1
ATOM 2704 C CA . ALA B 1 46 ? 22.776 15.947 -15.232 1.00 86.47 106 ALA B CA 1
ATOM 2705 C C . ALA B 1 46 ? 22.088 14.848 -14.407 1.00 84.76 106 ALA B C 1
ATOM 2706 O O . ALA B 1 46 ? 21.023 15.093 -13.833 1.00 87.18 106 ALA B O 1
ATOM 2708 N N . PRO B 1 47 ? 22.694 13.640 -14.331 1.00 83.10 107 PRO B N 1
ATOM 2709 C CA . PRO B 1 47 ? 22.029 12.554 -13.619 1.00 71.80 107 PRO B CA 1
ATOM 2710 C C . PRO B 1 47 ? 22.412 12.556 -12.148 1.00 65.59 107 PRO B C 1
ATOM 2711 O O . PRO B 1 47 ? 23.598 12.605 -11.826 1.00 70.60 107 PRO B O 1
ATOM 2715 N N . GLN B 1 48 ? 21.414 12.533 -11.270 1.00 54.18 108 GLN B N 1
ATOM 2716 C CA . GLN B 1 48 ? 21.650 12.575 -9.820 1.00 52.81 108 GLN B CA 1
ATOM 2717 C C . GLN B 1 48 ? 20.927 11.519 -8.998 1.00 48.60 108 GLN B C 1
ATOM 2718 O O . GLN B 1 48 ? 21.259 11.354 -7.822 1.00 47.09 108 GLN B O 1
ATOM 2724 N N . LEU B 1 49 ? 19.974 10.800 -9.594 1.00 42.16 109 LEU B N 1
ATOM 2725 C CA . LEU B 1 49 ? 19.080 9.931 -8.834 1.00 41.91 109 LEU B CA 1
ATOM 2726 C C . LEU B 1 49 ? 19.805 8.683 -8.335 1.00 41.19 109 LEU B C 1
ATOM 2727 O O . LEU B 1 49 ? 19.699 8.344 -7.159 1.00 44.79 109 LEU B O 1
ATOM 2732 N N . ARG B 1 50 ? 20.556 8.019 -9.218 1.00 45.54 110 ARG B N 1
ATOM 2733 C CA . ARG B 1 50 ? 21.379 6.861 -8.824 1.00 46.25 110 ARG B CA 1
ATOM 2734 C C . ARG B 1 50 ? 22.381 7.214 -7.726 1.00 43.72 110 ARG B C 1
ATOM 2735 O O . ARG B 1 50 ? 22.553 6.454 -6.771 1.00 44.24 110 ARG B O 1
ATOM 2743 N N . ASP B 1 51 ? 23.056 8.345 -7.886 1.00 44.39 111 ASP B N 1
ATOM 2744 C CA . ASP B 1 51 ? 24.026 8.823 -6.882 1.00 48.32 111 ASP B CA 1
ATOM 2745 C C . ASP B 1 51 ? 23.331 9.202 -5.574 1.00 46.26 111 ASP B C 1
ATOM 2746 O O . ASP B 1 51 ? 23.859 8.940 -4.491 1.00 42.34 111 ASP B O 1
ATOM 2751 N N . GLU B 1 52 ? 22.138 9.784 -5.664 1.00 40.62 112 GLU B N 1
ATOM 2752 C CA . GLU B 1 52 ? 21.362 10.073 -4.455 1.00 37.91 112 GLU B CA 1
ATOM 2753 C C . GLU B 1 52 ? 20.939 8.783 -3.769 1.00 38.87 112 GLU B C 1
ATOM 2754 O O . GLU B 1 52 ? 20.926 8.724 -2.536 1.00 42.68 112 GLU B O 1
ATOM 2760 N N . TYR B 1 53 ? 20.597 7.756 -4.554 1.00 37.37 113 TYR B N 1
ATOM 2761 C CA . TYR B 1 53 ? 20.286 6.455 -3.989 1.00 40.45 113 TYR B CA 1
ATOM 2762 C C . TYR B 1 53 ? 21.454 5.853 -3.188 1.00 43.53 113 TYR B C 1
ATOM 2763 O O . TYR B 1 53 ? 21.244 5.292 -2.096 1.00 42.14 113 TYR B O 1
ATOM 2772 N N . LYS B 1 54 ? 22.672 5.964 -3.725 1.00 44.62 114 LYS B N 1
ATOM 2773 C CA . LYS B 1 54 ? 23.876 5.486 -3.021 1.00 48.58 114 LYS B CA 1
ATOM 2774 C C . LYS B 1 54 ? 24.020 6.138 -1.643 1.00 40.67 114 LYS B C 1
ATOM 2775 O O . LYS B 1 54 ? 24.437 5.491 -0.684 1.00 41.84 114 LYS B O 1
ATOM 2781 N N . THR B 1 55 ? 23.668 7.417 -1.542 1.00 41.15 115 THR B N 1
ATOM 2782 C CA . THR B 1 55 ? 23.630 8.102 -0.242 1.00 39.96 115 THR B CA 1
ATOM 2783 C C . THR B 1 55 ? 22.509 7.549 0.638 1.00 40.02 115 THR B C 1
ATOM 2784 O O . THR B 1 55 ? 22.724 7.278 1.821 1.00 42.40 115 THR B O 1
ATOM 2788 N N . TYR B 1 56 ? 21.322 7.372 0.070 1.00 37.23 116 TYR B N 1
ATOM 2789 C CA . TYR B 1 56 ? 20.217 6.762 0.830 1.00 38.37 116 TYR B CA 1
ATOM 2790 C C . TYR B 1 56 ? 20.527 5.369 1.371 1.00 36.80 116 TYR B C 1
ATOM 2791 O O . TYR B 1 56 ? 20.160 5.054 2.507 1.00 40.64 116 TYR B O 1
ATOM 2800 N N . LYS B 1 57 ? 21.197 4.543 0.565 1.00 42.79 117 LYS B N 1
ATOM 2801 C CA . LYS B 1 57 ? 21.613 3.200 0.990 1.00 44.21 117 LYS B CA 1
ATOM 2802 C C . LYS B 1 57 ? 22.459 3.237 2.270 1.00 43.15 117 LYS B C 1
ATOM 2803 O O . LYS B 1 57 ? 22.335 2.365 3.140 1.00 46.72 117 LYS B O 1
ATOM 2809 N N . ILE B 1 58 ? 23.333 4.231 2.358 1.00 41.26 118 ILE B N 1
ATOM 2810 C CA . ILE B 1 58 ? 24.157 4.459 3.558 1.00 45.53 118 ILE B CA 1
ATOM 2811 C C . ILE B 1 58 ? 23.291 4.873 4.745 1.00 40.28 118 ILE B C 1
ATOM 2812 O O . ILE B 1 58 ? 23.453 4.363 5.858 1.00 41.75 118 ILE B O 1
ATOM 2817 N N . LEU B 1 59 ? 22.375 5.798 4.495 1.00 39.77 119 LEU B N 1
ATOM 2818 C CA . LEU B 1 59 ? 21.541 6.369 5.551 1.00 38.58 119 LEU B CA 1
ATOM 2819 C C . LEU B 1 59 ? 20.392 5.490 6.021 1.00 42.15 119 LEU B C 1
ATOM 2820 O O . LEU B 1 59 ? 19.917 5.674 7.135 1.00 41.20 119 LEU B O 1
ATOM 2825 N N . ASN B 1 60 ? 19.950 4.547 5.186 1.00 45.92 120 ASN B N 1
ATOM 2826 C CA . ASN B 1 60 ? 18.782 3.709 5.492 1.00 46.75 120 ASN B CA 1
ATOM 2827 C C . ASN B 1 60 ? 18.834 3.183 6.937 1.00 49.82 120 ASN B C 1
ATOM 2828 O O . ASN B 1 60 ? 19.823 2.550 7.342 1.00 47.34 120 ASN B O 1
ATOM 2833 N N . GLY B 1 61 ? 17.781 3.479 7.704 1.00 46.41 121 GLY B N 1
ATOM 2834 C CA . GLY B 1 61 ? 17.700 3.122 9.128 1.00 51.17 121 GLY B CA 1
ATOM 2835 C C . GLY B 1 61 ? 17.973 4.292 10.072 1.00 49.31 121 GLY B C 1
ATOM 2836 O O . GLY B 1 61 ? 17.840 4.160 11.285 1.00 49.95 121 GLY B O 1
ATOM 2837 N N . THR B 1 62 ? 18.355 5.435 9.524 1.00 45.00 122 THR B N 1
ATOM 2838 C CA . THR B 1 62 ? 18.569 6.641 10.329 1.00 45.22 122 THR B CA 1
ATOM 2839 C C . THR B 1 62 ? 17.225 7.282 10.651 1.00 42.66 122 THR B C 1
ATOM 2840 O O . THR B 1 62 ? 16.432 7.492 9.740 1.00 38.71 122 THR B O 1
ATOM 2844 N N . PRO B 1 63 ? 16.966 7.601 11.936 1.00 47.79 123 PRO B N 1
ATOM 2845 C CA . PRO B 1 63 ? 15.682 8.205 12.317 1.00 44.24 123 PRO B CA 1
ATOM 2846 C C . PRO B 1 63 ? 15.351 9.471 11.536 1.00 39.31 123 PRO B C 1
ATOM 2847 O O . PRO B 1 63 ? 16.210 10.331 11.384 1.00 35.33 123 PRO B O 1
ATOM 2851 N N . ASN B 1 64 ? 14.122 9.576 11.032 1.00 35.97 124 ASN B N 1
ATOM 2852 C CA . ASN B 1 64 ? 13.631 10.819 10.409 1.00 36.33 124 ASN B CA 1
ATOM 2853 C C . ASN B 1 64 ? 14.277 11.182 9.069 1.00 34.55 124 ASN B C 1
ATOM 2854 O O . ASN B 1 64 ? 14.171 12.316 8.619 1.00 31.84 124 ASN B O 1
ATOM 2859 N N . ILE B 1 65 ? 14.939 10.214 8.436 1.00 35.83 125 ILE B N 1
ATOM 2860 C CA . ILE B 1 65 ? 15.365 10.319 7.054 1.00 31.84 125 ILE B CA 1
ATOM 2861 C C . ILE B 1 65 ? 14.568 9.233 6.333 1.00 34.31 125 ILE B C 1
ATOM 2862 O O . ILE B 1 65 ? 14.562 8.070 6.772 1.00 34.26 125 ILE B O 1
ATOM 2867 N N . PRO B 1 66 ? 13.873 9.602 5.236 1.00 33.60 126 PRO B N 1
ATOM 2868 C CA . PRO B 1 66 ? 12.967 8.636 4.654 1.00 35.31 126 PRO B CA 1
ATOM 2869 C C . PRO B 1 66 ? 13.737 7.453 4.080 1.00 38.61 126 PRO B C 1
ATOM 2870 O O . PRO B 1 66 ? 14.844 7.634 3.534 1.00 34.42 126 PRO B O 1
ATOM 2874 N N . TYR B 1 67 ? 13.167 6.265 4.251 1.00 35.60 127 TYR B N 1
ATOM 2875 C CA . TYR B 1 67 ? 13.776 5.033 3.792 1.00 38.97 127 TYR B CA 1
ATOM 2876 C C . TYR B 1 67 ? 13.704 4.951 2.272 1.00 39.18 127 TYR B C 1
ATOM 2877 O O . TYR B 1 67 ? 12.685 5.280 1.688 1.00 39.00 127 TYR B O 1
ATOM 2886 N N . ALA B 1 68 ? 14.799 4.540 1.635 1.00 39.52 128 ALA B N 1
ATOM 2887 C CA . ALA B 1 68 ? 14.802 4.323 0.197 1.00 40.86 128 ALA B CA 1
ATOM 2888 C C . ALA B 1 68 ? 14.588 2.835 -0.091 1.00 42.11 128 ALA B C 1
ATOM 2889 O O . ALA B 1 68 ? 15.465 2.011 0.176 1.00 42.34 128 ALA B O 1
ATOM 2891 N N . TYR B 1 69 ? 13.414 2.505 -0.627 1.00 39.19 129 TYR B N 1
ATOM 2892 C CA . TYR B 1 69 ? 13.020 1.098 -0.855 1.00 41.49 129 TYR B CA 1
ATOM 2893 C C . TYR B 1 69 ? 13.537 0.508 -2.162 1.00 41.32 129 TYR B C 1
ATOM 2894 O O . TYR B 1 69 ? 13.771 -0.697 -2.254 1.00 42.83 129 TYR B O 1
ATOM 2903 N N . TYR B 1 70 ? 13.668 1.337 -3.190 1.00 41.02 130 TYR B N 1
ATOM 2904 C CA . TYR B 1 70 ? 13.954 0.813 -4.522 1.00 46.12 130 TYR B CA 1
ATOM 2905 C C . TYR B 1 70 ? 14.638 1.842 -5.400 1.00 41.44 130 TYR B C 1
ATOM 2906 O O . TYR B 1 70 ? 14.287 3.013 -5.377 1.00 37.58 130 TYR B O 1
ATOM 2915 N N . PHE B 1 71 ? 15.620 1.385 -6.170 1.00 42.72 131 PHE B N 1
ATOM 2916 C CA . PHE B 1 71 ? 16.135 2.161 -7.282 1.00 41.94 131 PHE B CA 1
ATOM 2917 C C . PHE B 1 71 ? 16.375 1.250 -8.470 1.00 44.32 131 PHE B C 1
ATOM 2918 O O . PHE B 1 71 ? 16.956 0.174 -8.336 1.00 41.13 131 PHE B O 1
ATOM 2926 N N . GLY B 1 72 ? 15.948 1.704 -9.641 1.00 44.42 132 GLY B N 1
ATOM 2927 C CA . GLY B 1 72 ? 16.110 0.922 -10.856 1.00 52.00 132 GLY B CA 1
ATOM 2928 C C . GLY B 1 72 ? 15.645 1.678 -12.081 1.00 49.61 132 GLY B C 1
ATOM 2929 O O . GLY B 1 72 ? 15.002 2.719 -11.979 1.00 50.81 132 GLY B O 1
ATOM 2930 N N . GLN B 1 73 ? 15.992 1.143 -13.242 1.00 50.13 133 GLN B N 1
ATOM 2931 C CA . GLN B 1 73 ? 15.574 1.712 -14.506 1.00 56.31 133 GLN B CA 1
ATOM 2932 C C . GLN B 1 73 ? 14.389 0.913 -15.015 1.00 54.13 133 GLN B C 1
ATOM 2933 O O . GLN B 1 73 ? 14.475 -0.312 -15.127 1.00 58.22 133 GLN B O 1
ATOM 2939 N N . GLU B 1 74 ? 13.272 1.597 -15.274 1.00 54.28 134 GLU B N 1
ATOM 2940 C CA . GLU B 1 74 ? 12.090 0.969 -15.894 1.00 52.88 134 GLU B CA 1
ATOM 2941 C C . GLU B 1 74 ? 11.500 1.903 -16.929 1.00 47.70 134 GLU B C 1
ATOM 2942 O O . GLU B 1 74 ? 11.350 3.105 -16.679 1.00 45.01 134 GLU B O 1
ATOM 2948 N N . GLY B 1 75 ? 11.164 1.349 -18.094 1.00 49.00 135 GLY B N 1
ATOM 2949 C CA . GLY B 1 75 ? 10.790 2.170 -19.227 1.00 53.52 135 GLY B CA 1
ATOM 2950 C C . GLY B 1 75 ? 11.976 3.053 -19.561 1.00 51.97 135 GLY B C 1
ATOM 2951 O O . GLY B 1 75 ? 13.108 2.567 -19.628 1.00 54.76 135 GLY B O 1
ATOM 2952 N N . LEU B 1 76 ? 11.734 4.353 -19.706 1.00 50.10 136 LEU B N 1
ATOM 2953 C CA . LEU B 1 76 ? 12.780 5.299 -20.105 1.00 52.71 136 LEU B CA 1
ATOM 2954 C C . LEU B 1 76 ? 13.262 6.187 -18.961 1.00 54.77 136 LEU B C 1
ATOM 2955 O O . LEU B 1 76 ? 13.831 7.261 -19.197 1.00 59.47 136 LEU B O 1
ATOM 2960 N N . HIS B 1 77 ? 13.069 5.736 -17.724 1.00 50.01 137 HIS B N 1
ATOM 2961 C CA . HIS B 1 77 ? 13.443 6.520 -16.557 1.00 48.78 137 HIS B CA 1
ATOM 2962 C C . HIS B 1 77 ? 14.191 5.703 -15.525 1.00 48.59 137 HIS B C 1
ATOM 2963 O O . HIS B 1 77 ? 13.993 4.495 -15.417 1.00 44.08 137 HIS B O 1
ATOM 2970 N N . ASN B 1 78 ? 15.046 6.390 -14.769 1.00 48.27 138 ASN B N 1
ATOM 2971 C CA . ASN B 1 78 ? 15.544 5.881 -13.498 1.00 51.30 138 ASN B CA 1
ATOM 2972 C C . ASN B 1 78 ? 14.511 6.251 -12.450 1.00 48.10 138 ASN B C 1
ATOM 2973 O O . ASN B 1 78 ? 13.892 7.312 -12.520 1.00 44.59 138 ASN B O 1
ATOM 2978 N N . ILE B 1 79 ? 14.306 5.353 -11.496 1.00 46.01 139 ILE B N 1
ATOM 2979 C CA . ILE B 1 79 ? 13.215 5.472 -10.540 1.00 43.44 139 ILE B CA 1
ATOM 2980 C C . ILE B 1 79 ? 13.744 5.277 -9.122 1.00 43.61 139 ILE B C 1
ATOM 2981 O O . ILE B 1 79 ? 14.479 4.329 -8.867 1.00 44.61 139 ILE B O 1
ATOM 2986 N N . LEU B 1 80 ? 13.368 6.183 -8.224 1.00 38.66 140 LEU B N 1
ATOM 2987 C CA . LEU B 1 80 ? 13.689 6.095 -6.799 1.00 38.27 140 LEU B CA 1
ATOM 2988 C C . LEU B 1 80 ? 12.382 6.112 -6.029 1.00 38.17 140 LEU B C 1
ATOM 2989 O O . LEU B 1 80 ? 11.564 6.999 -6.237 1.00 37.95 140 LEU B O 1
ATOM 2994 N N . VAL B 1 81 ? 12.198 5.118 -5.165 1.00 39.67 141 VAL B N 1
ATOM 2995 C CA . VAL B 1 81 ? 11.057 5.052 -4.256 1.00 40.84 141 VAL B CA 1
ATOM 2996 C C . VAL B 1 81 ? 11.543 5.282 -2.825 1.00 40.53 141 VAL B C 1
ATOM 2997 O O . VAL B 1 81 ? 12.381 4.533 -2.328 1.00 42.73 141 VAL B O 1
ATOM 3001 N N . ILE B 1 82 ? 11.018 6.320 -2.177 1.00 40.49 142 ILE B N 1
ATOM 3002 C CA . ILE B 1 82 ? 11.285 6.589 -0.756 1.00 40.27 142 ILE B CA 1
ATOM 3003 C C . ILE B 1 82 ? 9.981 6.851 -0.011 1.00 38.51 142 ILE B C 1
ATOM 3004 O O . ILE B 1 82 ? 8.950 7.043 -0.640 1.00 37.54 142 ILE B O 1
ATOM 3009 N N . ASP B 1 83 ? 10.037 6.870 1.320 1.00 38.25 143 ASP B N 1
ATOM 3010 C CA . ASP B 1 83 ? 8.867 7.231 2.150 1.00 35.03 143 ASP B CA 1
ATOM 3011 C C . ASP B 1 83 ? 8.331 8.595 1.744 1.00 36.70 143 ASP B C 1
ATOM 3012 O O . ASP B 1 83 ? 9.097 9.544 1.502 1.00 35.26 143 ASP B O 1
ATOM 3017 N N . LEU B 1 84 ? 7.011 8.681 1.678 1.00 38.89 144 LEU B N 1
ATOM 3018 C CA . LEU B 1 84 ? 6.302 9.934 1.396 1.00 38.05 144 LEU B CA 1
ATOM 3019 C C . LEU B 1 84 ? 6.247 10.792 2.646 1.00 36.81 144 LEU B C 1
ATOM 3020 O O . LEU B 1 84 ? 5.850 10.306 3.689 1.00 35.41 144 LEU B O 1
ATOM 3025 N N . LEU B 1 85 ? 6.610 12.069 2.536 1.00 34.20 145 LEU B N 1
ATOM 3026 C CA . LEU B 1 85 ? 6.562 12.982 3.681 1.00 32.75 145 LEU B CA 1
ATOM 3027 C C . LEU B 1 85 ? 5.629 14.145 3.401 1.00 35.39 145 LEU B C 1
ATOM 3028 O O . LEU B 1 85 ? 4.953 14.158 2.380 1.00 34.57 145 LEU B O 1
ATOM 3033 N N . GLY B 1 86 ? 5.573 15.110 4.320 1.00 35.40 146 GLY B N 1
ATOM 3034 C CA . GLY B 1 86 ? 4.706 16.279 4.172 1.00 33.86 146 GLY B CA 1
ATOM 3035 C C . GLY B 1 86 ? 5.398 17.555 3.705 1.00 33.03 146 GLY B C 1
ATOM 3036 O O . GLY B 1 86 ? 6.449 17.500 3.052 1.00 31.73 146 GLY B O 1
ATOM 3037 N N . PRO B 1 87 ? 4.797 18.721 4.017 1.00 32.20 147 PRO B N 1
ATOM 3038 C CA . PRO B 1 87 ? 5.343 19.987 3.537 1.00 33.10 147 PRO B CA 1
ATOM 3039 C C . PRO B 1 87 ? 6.720 20.318 4.108 1.00 27.84 147 PRO B C 1
ATOM 3040 O O . PRO B 1 87 ? 7.067 19.850 5.189 1.00 27.81 147 PRO B O 1
ATOM 3044 N N . SER B 1 88 ? 7.479 21.135 3.381 1.00 27.07 148 SER B N 1
ATOM 3045 C CA . SER B 1 88 ? 8.791 21.595 3.846 1.00 26.11 148 SER B CA 1
ATOM 3046 C C . SER B 1 88 ? 8.639 22.715 4.865 1.00 27.18 148 SER B C 1
ATOM 3047 O O . SER B 1 88 ? 7.577 23.329 4.981 1.00 27.34 148 SER B O 1
ATOM 3050 N N . LEU B 1 89 ? 9.717 23.009 5.582 1.00 25.85 149 LEU B N 1
ATOM 3051 C CA . LEU B 1 89 ? 9.690 24.135 6.508 1.00 25.75 149 LEU B CA 1
ATOM 3052 C C . LEU B 1 89 ? 9.498 25.462 5.792 1.00 25.89 149 LEU B C 1
ATOM 3053 O O . LEU B 1 89 ? 8.930 26.377 6.369 1.00 26.94 149 LEU B O 1
ATOM 3058 N N . GLU B 1 90 ? 9.951 25.564 4.544 1.00 25.26 150 GLU B N 1
ATOM 3059 C CA . GLU B 1 90 ? 9.734 26.781 3.748 1.00 30.09 150 GLU B CA 1
ATOM 3060 C C . GLU B 1 90 ? 8.254 26.912 3.390 1.00 31.59 150 GLU B C 1
ATOM 3061 O O . GLU B 1 90 ? 7.712 28.013 3.454 1.00 28.87 150 GLU B O 1
ATOM 3067 N N . ASP B 1 91 ? 7.600 25.801 3.035 1.00 28.06 151 ASP B N 1
ATOM 3068 C CA . ASP B 1 91 ? 6.148 25.819 2.797 1.00 29.36 151 ASP B CA 1
ATOM 3069 C C . ASP B 1 91 ? 5.402 26.280 4.055 1.00 32.06 151 ASP B C 1
ATOM 3070 O O . ASP B 1 91 ? 4.550 27.164 4.003 1.00 31.02 151 ASP B O 1
ATOM 3075 N N . LEU B 1 92 ? 5.734 25.665 5.184 1.00 28.62 152 LEU B N 1
ATOM 3076 C CA . LEU B 1 92 ? 5.086 25.983 6.454 1.00 31.73 152 LEU B CA 1
ATOM 3077 C C . LEU B 1 92 ? 5.375 27.437 6.872 1.00 30.81 152 LEU B C 1
ATOM 3078 O O . LEU B 1 92 ? 4.506 28.127 7.378 1.00 30.10 152 LEU B O 1
ATOM 3083 N N . PHE B 1 93 ? 6.603 27.888 6.617 1.00 30.19 153 PHE B N 1
ATOM 3084 C CA . PHE B 1 93 ? 7.028 29.270 6.901 1.00 31.17 153 PHE B CA 1
ATOM 3085 C C . PHE B 1 93 ? 6.173 30.261 6.113 1.00 32.29 153 PHE B C 1
ATOM 3086 O O . PHE B 1 93 ? 5.666 31.241 6.680 1.00 32.34 153 PHE B O 1
ATOM 3094 N N . ASP B 1 94 ? 5.978 29.999 4.822 1.00 30.02 154 ASP B N 1
ATOM 3095 C CA . ASP B 1 94 ? 5.117 30.865 4.004 1.00 31.52 154 ASP B CA 1
ATOM 3096 C C . ASP B 1 94 ? 3.690 30.896 4.531 1.00 32.01 154 ASP B C 1
ATOM 3097 O O . ASP B 1 94 ? 3.087 31.961 4.615 1.00 35.24 154 ASP B O 1
ATOM 3102 N N . TRP B 1 95 ? 3.148 29.727 4.868 1.00 30.11 155 TRP B N 1
ATOM 3103 C CA . TRP B 1 95 ? 1.772 29.654 5.382 1.00 33.91 155 TRP B CA 1
ATOM 3104 C C . TRP B 1 95 ? 1.622 30.350 6.730 1.00 36.76 155 TRP B C 1
ATOM 3105 O O . TRP B 1 95 ? 0.541 30.870 7.030 1.00 35.86 155 TRP B O 1
ATOM 3116 N N . CYS B 1 96 ? 2.695 30.342 7.534 1.00 34.10 156 CYS B N 1
ATOM 3117 C CA . CYS B 1 96 ? 2.725 31.061 8.810 1.00 36.54 156 CYS B CA 1
ATOM 3118 C C . CYS B 1 96 ? 3.139 32.544 8.713 1.00 39.45 156 CYS B C 1
ATOM 3119 O O . CYS B 1 96 ? 3.470 33.145 9.731 1.00 41.04 156 CYS B O 1
ATOM 3122 N N . GLY B 1 97 ? 3.114 33.136 7.516 1.00 35.27 157 GLY B N 1
ATOM 3123 C CA . GLY B 1 97 ? 3.456 34.565 7.342 1.00 38.79 157 GLY B CA 1
ATOM 3124 C C . GLY B 1 97 ? 4.952 34.885 7.397 1.00 37.44 157 GLY B C 1
ATOM 3125 O O . GLY B 1 97 ? 5.334 36.025 7.646 1.00 36.98 157 GLY B O 1
ATOM 3126 N N . ARG B 1 98 ? 5.803 33.887 7.162 1.00 30.53 158 ARG B N 1
ATOM 3127 C CA . ARG B 1 98 ? 7.260 34.101 7.060 1.00 32.62 158 ARG B CA 1
ATOM 3128 C C . ARG B 1 98 ? 7.903 34.700 8.323 1.00 34.97 158 ARG B C 1
ATOM 3129 O O . ARG B 1 98 ? 8.805 35.538 8.260 1.00 36.36 158 ARG B O 1
ATOM 3137 N N . LYS B 1 99 ? 7.434 34.220 9.468 1.00 34.21 159 LYS B N 1
ATOM 3138 C CA . LYS B 1 99 ? 8.127 34.364 10.739 1.00 39.74 159 LYS B CA 1
ATOM 3139 C C . LYS B 1 99 ? 7.659 33.218 11.636 1.00 36.86 159 LYS B C 1
ATOM 3140 O O . LYS B 1 99 ? 6.471 32.929 11.694 1.00 37.02 159 LYS B O 1
ATOM 3146 N N . PHE B 1 100 ? 8.583 32.552 12.318 1.00 32.87 160 PHE B N 1
ATOM 3147 C CA . PHE B 1 100 ? 8.202 31.549 13.313 1.00 32.16 160 PHE B CA 1
ATOM 3148 C C . PHE B 1 100 ? 8.417 32.094 14.711 1.00 32.29 160 PHE B C 1
ATOM 3149 O O . PHE B 1 100 ? 9.335 32.885 14.940 1.00 34.62 160 PHE B O 1
ATOM 3157 N N . SER B 1 101 ? 7.587 31.644 15.650 1.00 33.21 161 SER B N 1
ATOM 3158 C CA . SER B 1 101 ? 7.782 31.981 17.060 1.00 35.95 161 SER B CA 1
ATOM 3159 C C . SER B 1 101 ? 9.083 31.353 17.565 1.00 34.54 161 SER B C 1
ATOM 3160 O O . SER B 1 101 ? 9.595 30.399 16.988 1.00 35.30 161 SER B O 1
ATOM 3163 N N . VAL B 1 102 ? 9.593 31.902 18.663 1.00 36.05 162 VAL B N 1
ATOM 3164 C CA . VAL B 1 102 ? 10.788 31.390 19.315 1.00 35.57 162 VAL B CA 1
ATOM 3165 C C . VAL B 1 102 ? 10.598 29.917 19.689 1.00 32.52 162 VAL B C 1
ATOM 3166 O O . VAL B 1 102 ? 11.477 29.113 19.450 1.00 33.86 162 VAL B O 1
ATOM 3170 N N . LYS B 1 103 ? 9.444 29.578 20.270 1.00 32.36 163 LYS B N 1
ATOM 3171 C CA . LYS B 1 103 ? 9.176 28.204 20.703 1.00 36.71 163 LYS B CA 1
ATOM 3172 C C . LYS B 1 103 ? 9.222 27.212 19.531 1.00 38.22 163 LYS B C 1
ATOM 3173 O O . LYS B 1 103 ? 9.777 26.118 19.666 1.00 36.56 163 LYS B O 1
ATOM 3179 N N . THR B 1 104 ? 8.644 27.600 18.397 1.00 35.69 164 THR B N 1
ATOM 3180 C CA . THR B 1 104 ? 8.711 26.781 17.179 1.00 35.62 164 THR B CA 1
ATOM 3181 C C . THR B 1 104 ? 10.166 26.666 16.705 1.00 33.94 164 THR B C 1
ATOM 3182 O O . THR B 1 104 ? 10.641 25.568 16.404 1.00 33.55 164 THR B O 1
ATOM 3186 N N . VAL B 1 105 ? 10.881 27.781 16.661 1.00 32.68 165 VAL B N 1
ATOM 3187 C CA . VAL B 1 105 ? 12.264 27.739 16.159 1.00 31.22 165 VAL B CA 1
ATOM 3188 C C . VAL B 1 105 ? 13.171 26.864 17.024 1.00 29.98 165 VAL B C 1
ATOM 3189 O O . VAL B 1 105 ? 13.954 26.071 16.479 1.00 28.10 165 VAL B O 1
ATOM 3193 N N . VAL B 1 106 ? 13.056 26.974 18.347 1.00 32.20 166 VAL B N 1
ATOM 3194 C CA . VAL B 1 106 ? 13.878 26.139 19.248 1.00 31.37 166 VAL B CA 1
ATOM 3195 C C . VAL B 1 106 ? 13.631 24.652 18.998 1.00 34.66 166 VAL B C 1
ATOM 3196 O O . VAL B 1 106 ? 14.573 23.873 18.835 1.00 33.33 166 VAL B O 1
ATOM 3200 N N . GLN B 1 107 ? 12.361 24.265 18.961 1.00 31.75 167 GLN B N 1
ATOM 3201 C CA . GLN B 1 107 ? 12.010 22.860 18.791 1.00 30.52 167 GLN B CA 1
ATOM 3202 C C . GLN B 1 107 ? 12.426 22.317 17.421 1.00 30.62 167 GLN B C 1
ATOM 3203 O O . GLN B 1 107 ? 12.897 21.178 17.315 1.00 32.65 167 GLN B O 1
ATOM 3209 N N . VAL B 1 108 ? 12.270 23.138 16.384 1.00 26.93 168 VAL B N 1
ATOM 3210 C CA . VAL B 1 108 ? 12.727 22.784 15.030 1.00 26.69 168 VAL B CA 1
ATOM 3211 C C . VAL B 1 108 ? 14.267 22.686 14.994 1.00 29.54 168 VAL B C 1
ATOM 3212 O O . VAL B 1 108 ? 14.837 21.710 14.480 1.00 27.15 168 VAL B O 1
ATOM 3216 N N . ALA B 1 109 ? 14.921 23.690 15.560 1.00 30.56 169 ALA B N 1
ATOM 3217 C CA . ALA B 1 109 ? 16.389 23.772 15.585 1.00 28.82 169 ALA B CA 1
ATOM 3218 C C . ALA B 1 109 ? 17.047 22.541 16.206 1.00 27.05 169 ALA B C 1
ATOM 3219 O O . ALA B 1 109 ? 17.992 21.986 15.621 1.00 26.88 169 ALA B O 1
ATOM 3221 N N . VAL B 1 110 ? 16.535 22.088 17.358 1.00 25.79 170 VAL B N 1
ATOM 3222 C CA . VAL B 1 110 ? 17.129 20.925 18.029 1.00 27.52 170 VAL B CA 1
ATOM 3223 C C . VAL B 1 110 ? 16.992 19.682 17.160 1.00 31.27 170 VAL B C 1
ATOM 3224 O O . VAL B 1 110 ? 17.933 18.884 17.052 1.00 30.04 170 VAL B O 1
ATOM 3228 N N . GLN B 1 111 ? 15.837 19.539 16.499 1.00 30.49 171 GLN B N 1
ATOM 3229 C CA . GLN B 1 111 ? 15.647 18.423 15.575 1.00 29.30 171 GLN B CA 1
ATOM 3230 C C . GLN B 1 111 ? 16.559 18.489 14.360 1.00 25.57 171 GLN B C 1
ATOM 3231 O O . GLN B 1 111 ? 17.066 17.453 13.906 1.00 29.26 171 GLN B O 1
ATOM 3237 N N . MET B 1 112 ? 16.780 19.698 13.845 1.00 24.38 172 MET B N 1
ATOM 3238 C CA . MET B 1 112 ? 17.654 19.896 12.708 1.00 24.10 172 MET B CA 1
ATOM 3239 C C . MET B 1 112 ? 19.102 19.582 13.077 1.00 25.52 172 MET B C 1
ATOM 3240 O O . MET B 1 112 ? 19.796 18.961 12.302 1.00 26.11 172 MET B O 1
ATOM 3245 N N . ILE B 1 113 ? 19.529 19.965 14.277 1.00 27.44 173 ILE B N 1
ATOM 3246 C CA . ILE B 1 113 ? 20.872 19.630 14.776 1.00 24.83 173 ILE B CA 1
ATOM 3247 C C . ILE B 1 113 ? 21.045 18.114 14.872 1.00 26.16 173 ILE B C 1
ATOM 3248 O O . ILE B 1 113 ? 22.072 17.571 14.463 1.00 28.81 173 ILE B O 1
ATOM 3253 N N . THR B 1 114 ? 20.032 17.436 15.398 1.00 28.39 174 THR B N 1
ATOM 3254 C CA . THR B 1 114 ? 20.065 15.989 15.531 1.00 30.29 174 THR B CA 1
ATOM 3255 C C . THR B 1 114 ? 20.135 15.288 14.178 1.00 30.66 174 THR B C 1
ATOM 3256 O O . THR B 1 114 ? 20.908 14.341 14.020 1.00 29.99 174 THR B O 1
ATOM 3260 N N . LEU B 1 115 ? 19.341 15.742 13.207 1.00 30.15 175 LEU B N 1
ATOM 3261 C CA . LEU B 1 115 ? 19.420 15.206 11.842 1.00 28.41 175 LEU B CA 1
ATOM 3262 C C . LEU B 1 115 ? 20.816 15.323 11.257 1.00 27.23 175 LEU B C 1
ATOM 3263 O O . LEU B 1 115 ? 21.358 14.368 10.706 1.00 28.67 175 LEU B O 1
ATOM 3268 N N . ILE B 1 116 ? 21.392 16.509 11.378 1.00 26.94 176 ILE B N 1
ATOM 3269 C CA . ILE B 1 116 ? 22.740 16.765 10.866 1.00 26.26 176 ILE B CA 1
ATOM 3270 C C . ILE B 1 116 ? 23.792 15.974 11.670 1.00 25.74 176 ILE B C 1
ATOM 3271 O O . ILE B 1 116 ? 24.716 15.441 11.076 1.00 28.84 176 ILE B O 1
ATOM 3276 N N . GLU B 1 117 ? 23.633 15.860 12.991 1.00 28.67 177 GLU B N 1
ATOM 3277 C CA . GLU B 1 117 ? 24.490 14.971 13.798 1.00 27.75 177 GLU B CA 1
ATOM 3278 C C . GLU B 1 117 ? 24.475 13.536 13.273 1.00 30.01 177 GLU B C 1
ATOM 3279 O O . GLU B 1 117 ? 25.531 12.887 13.174 1.00 32.06 177 GLU B O 1
ATOM 3285 N N . ASP B 1 118 ? 23.293 13.032 12.938 1.00 30.74 178 ASP B N 1
ATOM 3286 C CA . ASP B 1 118 ? 23.189 11.656 12.437 1.00 32.41 178 ASP B CA 1
ATOM 3287 C C . ASP B 1 118 ? 23.762 11.504 11.022 1.00 29.72 178 ASP B C 1
ATOM 3288 O O . ASP B 1 118 ? 24.405 10.497 10.715 1.00 33.99 178 ASP B O 1
ATOM 3293 N N . LEU B 1 119 ? 23.554 12.507 10.170 1.00 29.97 179 LEU B N 1
ATOM 3294 C CA . LEU B 1 119 ? 24.177 12.525 8.853 1.00 28.35 179 LEU B CA 1
ATOM 3295 C C . LEU B 1 119 ? 25.696 12.482 9.018 1.00 27.86 179 LEU B C 1
ATOM 3296 O O . LEU B 1 119 ? 26.367 11.665 8.391 1.00 29.22 179 LEU B O 1
ATOM 3301 N N . HIS B 1 120 ? 26.219 13.324 9.902 1.00 27.53 180 HIS B N 1
ATOM 3302 C CA . HIS B 1 120 ? 27.682 13.372 10.126 1.00 30.14 180 HIS B CA 1
ATOM 3303 C C . HIS B 1 120 ? 28.226 12.042 10.675 1.00 31.13 180 HIS B C 1
ATOM 3304 O O . HIS B 1 120 ? 29.371 11.659 10.401 1.00 31.32 180 HIS B O 1
ATOM 3311 N N . ALA B 1 121 ? 27.390 11.326 11.428 1.00 32.68 181 ALA B N 1
ATOM 3312 C CA . ALA B 1 121 ? 27.749 10.019 11.949 1.00 33.91 181 ALA B CA 1
ATOM 3313 C C . ALA B 1 121 ? 27.875 8.956 10.853 1.00 37.13 181 ALA B C 1
ATOM 3314 O O . ALA B 1 121 ? 28.506 7.927 11.084 1.00 37.58 181 ALA B O 1
ATOM 3316 N N . HIS B 1 122 ? 27.279 9.212 9.682 1.00 36.21 182 HIS B N 1
ATOM 3317 C CA . HIS B 1 122 ? 27.428 8.379 8.479 1.00 40.46 182 HIS B CA 1
ATOM 3318 C C . HIS B 1 122 ? 28.492 8.907 7.501 1.00 40.30 182 HIS B C 1
ATOM 3319 O O . HIS B 1 122 ? 28.483 8.554 6.315 1.00 36.45 182 HIS B O 1
ATOM 3326 N N . ASP B 1 123 ? 29.411 9.729 8.014 1.00 34.81 183 ASP B N 1
ATOM 3327 C CA . ASP B 1 123 ? 30.614 10.169 7.308 1.00 37.05 183 ASP B CA 1
ATOM 3328 C C . ASP B 1 123 ? 30.350 11.256 6.273 1.00 32.34 183 ASP B C 1
ATOM 3329 O O . ASP B 1 123 ? 31.242 11.607 5.521 1.00 32.52 183 ASP B O 1
ATOM 3334 N N . LEU B 1 124 ? 29.158 11.836 6.288 1.00 30.94 184 LEU B N 1
ATOM 3335 C CA . LEU B 1 124 ? 28.721 12.741 5.235 1.00 29.14 184 LEU B CA 1
ATOM 3336 C C . LEU B 1 124 ? 28.417 14.141 5.746 1.00 29.15 184 LEU B C 1
ATOM 3337 O O . LEU B 1 124 ? 27.931 14.312 6.855 1.00 32.63 184 LEU B O 1
ATOM 3342 N N . ILE B 1 125 ? 28.697 15.141 4.921 1.00 27.26 185 ILE B N 1
ATOM 3343 C CA . ILE B 1 125 ? 28.242 16.503 5.159 1.00 26.24 185 ILE B CA 1
ATOM 3344 C C . ILE B 1 125 ? 27.161 16.824 4.141 1.00 27.45 185 ILE B C 1
ATOM 3345 O O . ILE B 1 125 ? 27.129 16.235 3.076 1.00 31.87 185 ILE B O 1
ATOM 3350 N N . TYR B 1 126 ? 26.293 17.766 4.479 1.00 24.35 186 TYR B N 1
ATOM 3351 C CA . TYR B 1 126 ? 25.076 18.034 3.693 1.00 24.12 186 TYR B CA 1
ATOM 3352 C C . TYR B 1 126 ? 25.305 19.051 2.574 1.00 26.01 186 TYR B C 1
ATOM 3353 O O . TYR B 1 126 ? 24.857 18.847 1.437 1.00 27.41 186 TYR B O 1
ATOM 3362 N N . ARG B 1 127 ? 25.985 20.137 2.930 1.00 27.14 187 ARG B N 1
ATOM 3363 C CA . ARG B 1 127 ? 26.502 21.191 2.032 1.00 30.26 187 ARG B CA 1
ATOM 3364 C C . ARG B 1 127 ? 25.502 22.188 1.420 1.00 37.68 187 ARG B C 1
ATOM 3365 O O . ARG B 1 127 ? 25.921 23.234 0.909 1.00 45.48 187 ARG B O 1
ATOM 3373 N N . ASP B 1 128 ? 24.210 21.888 1.485 1.00 31.75 188 ASP B N 1
ATOM 3374 C CA . ASP B 1 128 ? 23.161 22.720 0.886 1.00 33.96 188 ASP B CA 1
ATOM 3375 C C . ASP B 1 128 ? 22.007 22.948 1.858 1.00 32.35 188 ASP B C 1
ATOM 3376 O O . ASP B 1 128 ? 20.833 22.854 1.496 1.00 29.80 188 ASP B O 1
ATOM 3381 N N . ILE B 1 129 ? 22.342 23.272 3.104 1.00 28.85 189 ILE B N 1
ATOM 3382 C CA . ILE B 1 129 ? 21.332 23.494 4.136 1.00 25.86 189 ILE B CA 1
ATOM 3383 C C . ILE B 1 129 ? 20.398 24.632 3.693 1.00 25.07 189 ILE B C 1
ATOM 3384 O O . ILE B 1 129 ? 20.864 25.709 3.320 1.00 25.58 189 ILE B O 1
ATOM 3389 N N . LYS B 1 130 ? 19.096 24.361 3.739 1.00 22.88 190 LYS B N 1
ATOM 3390 C CA . LYS B 1 130 ? 18.056 25.317 3.447 1.00 23.92 190 LYS B CA 1
ATOM 3391 C C . LYS B 1 130 ? 16.739 24.778 4.023 1.00 25.57 190 LYS B C 1
ATOM 3392 O O . LYS B 1 130 ? 16.568 23.546 4.157 1.00 26.05 190 LYS B O 1
ATOM 3398 N N . PRO B 1 131 ? 15.806 25.680 4.351 1.00 25.09 191 PRO B N 1
ATOM 3399 C CA . PRO B 1 131 ? 14.540 25.225 4.934 1.00 27.86 191 PRO B CA 1
ATOM 3400 C C . PRO B 1 131 ? 13.663 24.428 3.977 1.00 25.57 191 PRO B C 1
ATOM 3401 O O . PRO B 1 131 ? 12.821 23.640 4.419 1.00 23.44 191 PR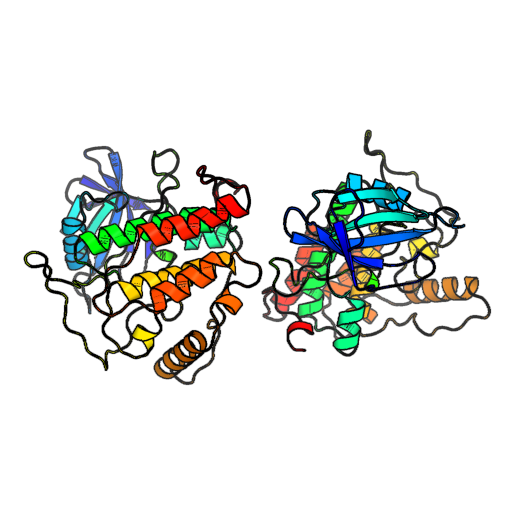O B O 1
ATOM 3405 N N . ASP B 1 132 ? 13.886 24.627 2.683 1.00 25.87 192 ASP B N 1
ATOM 3406 C CA . ASP B 1 132 ? 13.182 23.895 1.628 1.00 26.91 192 ASP B CA 1
ATOM 3407 C C . ASP B 1 132 ? 13.380 22.364 1.682 1.00 25.86 192 ASP B C 1
ATOM 3408 O O . ASP B 1 132 ? 12.577 21.618 1.134 1.00 25.59 192 ASP B O 1
ATOM 3413 N N . ASN B 1 133 ? 14.462 21.899 2.295 1.00 25.15 193 ASN B N 1
ATOM 3414 C CA . ASN B 1 133 ? 14.839 20.486 2.286 1.00 27.49 193 ASN B CA 1
ATOM 3415 C C . ASN B 1 133 ? 14.595 19.750 3.586 1.00 25.95 193 ASN B C 1
ATOM 3416 O O . ASN B 1 133 ? 14.926 18.565 3.706 1.00 28.13 193 ASN B O 1
ATOM 3421 N N . PHE B 1 134 ? 14.037 20.450 4.557 1.00 25.62 194 PHE B N 1
ATOM 3422 C CA . PHE B 1 134 ? 13.597 19.850 5.805 1.00 25.01 194 PHE B CA 1
ATOM 3423 C C . PHE B 1 134 ? 12.082 19.799 5.783 1.00 27.27 194 PHE B C 1
ATOM 3424 O O . PHE B 1 134 ? 11.442 20.821 5.579 1.00 28.78 194 PHE B O 1
ATOM 3432 N N . LEU B 1 135 ? 11.527 18.602 5.958 1.00 26.52 195 LEU B N 1
ATOM 3433 C CA . LEU B 1 135 ? 10.091 18.352 5.781 1.00 28.77 195 LEU B CA 1
ATOM 3434 C C . LEU B 1 135 ? 9.508 17.765 7.037 1.00 28.68 195 LEU B C 1
ATOM 3435 O O . LEU B 1 135 ? 10.181 17.032 7.751 1.00 29.00 195 LEU B O 1
ATOM 3440 N N . ILE B 1 136 ? 8.234 18.060 7.282 1.00 28.98 196 ILE B N 1
ATOM 3441 C CA . ILE B 1 136 ? 7.494 17.350 8.313 1.00 29.59 196 ILE B CA 1
ATOM 3442 C C . ILE B 1 136 ? 6.922 16.042 7.773 1.00 30.10 196 ILE B C 1
ATOM 3443 O O . ILE B 1 136 ? 7.054 15.741 6.583 1.00 31.40 196 ILE B O 1
ATOM 3448 N N . GLY B 1 137 ? 6.305 15.261 8.660 1.00 32.78 197 GLY B N 1
ATOM 3449 C CA . GLY B 1 137 ? 5.663 14.003 8.278 1.00 33.54 197 GLY B CA 1
ATOM 3450 C C . GLY B 1 137 ? 4.319 14.177 7.601 1.00 35.56 197 GLY B C 1
ATOM 3451 O O . GLY B 1 137 ? 3.908 15.305 7.306 1.00 37.05 197 GLY B O 1
ATOM 3452 N N . ARG B 1 138 ? 3.646 13.051 7.341 1.00 38.64 198 ARG B N 1
ATOM 3453 C CA . ARG B 1 138 ? 2.279 13.069 6.797 1.00 40.18 198 ARG B CA 1
ATOM 3454 C C . ARG B 1 138 ? 1.302 13.261 7.951 1.00 39.53 198 ARG B C 1
ATOM 3455 O O . ARG B 1 138 ? 1.590 12.822 9.074 1.00 39.53 198 ARG B O 1
ATOM 3463 N N . PRO B 1 139 ? 0.145 13.900 7.694 1.00 41.55 199 PRO B N 1
ATOM 3464 C CA . PRO B 1 139 ? -0.819 14.219 8.766 1.00 48.06 199 PRO B CA 1
ATOM 3465 C C . PRO B 1 139 ? -1.211 13.065 9.668 1.00 49.95 199 PRO B C 1
ATOM 3466 O O . PRO B 1 139 ? -1.531 11.972 9.178 1.00 47.51 199 PRO B O 1
ATOM 3470 N N . GLY B 1 140 ? -1.157 13.319 10.976 1.00 52.04 200 GLY B N 1
ATOM 3471 C CA . GLY B 1 140 ? -1.597 12.361 11.977 1.00 65.34 200 GLY B CA 1
ATOM 3472 C C . GLY B 1 140 ? -0.586 11.295 12.368 1.00 73.47 200 GLY B C 1
ATOM 3473 O O . GLY B 1 140 ? -0.753 10.664 13.406 1.00 63.07 200 GLY B O 1
ATOM 3474 N N . GLN B 1 141 ? 0.466 11.094 11.567 1.00 71.82 201 GLN B N 1
ATOM 3475 C CA . GLN B 1 141 ? 1.476 10.061 11.851 1.00 59.22 201 GLN B CA 1
ATOM 3476 C C . GLN B 1 141 ? 2.230 10.298 13.155 1.00 61.12 201 GLN B C 1
ATOM 3477 O O . GLN B 1 141 ? 2.215 11.426 13.682 1.00 61.96 201 GLN B O 1
ATOM 3483 N N . PRO B 1 142 ? 2.881 9.235 13.694 1.00 65.74 202 PRO B N 1
ATOM 3484 C CA . PRO B 1 142 ? 3.682 9.446 14.904 1.00 67.09 202 PRO B CA 1
ATOM 3485 C C . PRO B 1 142 ? 4.740 10.527 14.698 1.00 59.00 202 PRO B C 1
ATOM 3486 O O . PRO B 1 142 ? 5.015 11.306 15.614 1.00 60.09 202 PRO B O 1
ATOM 3490 N N . ASP B 1 143 ? 5.294 10.577 13.487 1.00 49.50 203 ASP B N 1
ATOM 3491 C CA . ASP B 1 143 ? 6.298 11.586 13.117 1.00 46.75 203 ASP B CA 1
ATOM 3492 C C . ASP B 1 143 ? 5.702 12.745 12.321 1.00 46.98 203 ASP B C 1
ATOM 3493 O O . ASP B 1 143 ? 6.425 13.403 11.576 1.00 41.59 203 ASP B O 1
ATOM 3498 N N . ALA B 1 144 ? 4.406 13.029 12.496 1.00 48.92 204 ALA B N 1
ATOM 3499 C CA . ALA B 1 144 ? 3.718 14.041 11.665 1.00 43.69 204 ALA B CA 1
ATOM 3500 C C . ALA B 1 144 ? 4.381 15.408 11.745 1.00 43.78 204 ALA B C 1
ATOM 3501 O O . ALA B 1 144 ? 4.507 16.083 10.730 1.00 46.94 204 ALA B O 1
ATOM 3503 N N . ASN B 1 145 ? 4.803 15.797 12.946 1.00 37.92 205 ASN B N 1
ATOM 3504 C CA . ASN B 1 145 ? 5.451 17.095 13.175 1.00 40.44 205 ASN B CA 1
ATOM 3505 C C . ASN B 1 145 ? 6.951 16.985 13.472 1.00 39.66 205 ASN B C 1
ATOM 3506 O O . ASN B 1 145 ? 7.576 17.969 13.862 1.00 47.66 205 ASN B O 1
ATOM 3511 N N . ASN B 1 146 ? 7.525 15.797 13.285 1.00 39.96 206 ASN B N 1
ATOM 3512 C CA . ASN B 1 146 ? 8.977 15.631 13.303 1.00 36.44 206 ASN B CA 1
ATOM 3513 C C . ASN B 1 146 ? 9.596 16.201 12.032 1.00 32.97 206 ASN B C 1
ATOM 3514 O O . ASN B 1 146 ? 9.037 16.097 10.945 1.00 33.55 206 ASN B O 1
ATOM 3519 N N . ILE B 1 147 ? 10.782 16.755 12.176 1.00 32.92 207 ILE B N 1
ATOM 3520 C CA . ILE B 1 147 ? 11.509 17.288 11.050 1.00 30.76 207 ILE B CA 1
ATOM 3521 C C . ILE B 1 147 ? 12.247 16.123 10.398 1.00 32.62 207 ILE B C 1
ATOM 3522 O O . ILE B 1 147 ? 12.785 15.250 11.087 1.00 35.09 207 ILE B O 1
ATOM 3527 N N . HIS B 1 148 ? 12.245 16.120 9.074 1.00 28.22 208 HIS B N 1
ATOM 3528 C CA . HIS B 1 148 ? 12.961 15.130 8.277 1.00 30.04 208 HIS B CA 1
ATOM 3529 C C . HIS B 1 148 ? 13.883 15.847 7.321 1.00 28.50 208 HIS B C 1
ATOM 3530 O O . HIS B 1 148 ? 13.697 17.024 7.031 1.00 30.75 208 HIS B O 1
ATOM 3537 N N . LEU B 1 149 ? 14.868 15.126 6.813 1.00 28.82 209 LEU B N 1
ATOM 3538 C CA . LEU B 1 149 ? 15.799 15.678 5.845 1.00 26.83 209 LEU B CA 1
ATOM 3539 C C . LEU B 1 149 ? 15.741 14.877 4.551 1.00 27.44 209 LEU B C 1
ATOM 3540 O O . LEU B 1 149 ? 15.812 13.649 4.578 1.00 29.47 209 LEU B O 1
ATOM 3545 N N . ILE B 1 150 ? 15.613 15.588 3.432 1.00 26.84 210 ILE B N 1
ATOM 3546 C CA . ILE B 1 150 ? 15.683 14.991 2.099 1.00 29.89 210 ILE B CA 1
ATOM 3547 C C . ILE B 1 150 ? 16.686 15.755 1.233 1.00 31.09 210 ILE B C 1
ATOM 3548 O O . ILE B 1 150 ? 17.334 16.704 1.704 1.00 31.88 210 ILE B O 1
ATOM 3553 N N . ASP B 1 151 ? 16.795 15.326 -0.026 1.00 31.34 211 ASP B N 1
ATOM 3554 C CA A ASP B 1 151 ? 17.622 15.999 -1.041 0.50 33.62 211 ASP B CA 1
ATOM 3555 C CA B ASP B 1 151 ? 17.628 15.974 -1.044 0.50 33.27 211 ASP B CA 1
ATOM 3556 C C . ASP B 1 151 ? 19.101 15.912 -0.660 1.00 31.42 211 ASP B C 1
ATOM 3557 O O . ASP B 1 151 ? 19.688 16.871 -0.130 1.00 28.79 211 ASP B O 1
ATOM 3566 N N . PHE B 1 152 ? 19.697 14.770 -0.953 1.00 31.41 212 PHE B N 1
ATOM 3567 C CA . PHE B 1 152 ? 21.106 14.518 -0.645 1.00 31.09 212 PHE B CA 1
ATOM 3568 C C . PHE B 1 152 ? 22.025 14.683 -1.842 1.00 31.97 212 PHE B C 1
ATOM 3569 O O . PHE B 1 152 ? 23.167 14.215 -1.812 1.00 32.47 212 PHE B O 1
ATOM 3577 N N . GLY B 1 153 ? 21.568 15.395 -2.875 1.00 32.82 213 GLY B N 1
ATOM 3578 C CA . GLY B 1 153 ? 22.358 15.527 -4.098 1.00 36.69 213 GLY B CA 1
ATOM 3579 C C . GLY B 1 153 ? 23.680 16.259 -3.910 1.00 37.50 213 GLY B C 1
ATOM 3580 O O . GLY B 1 153 ? 24.605 16.049 -4.675 1.00 38.33 213 GLY B O 1
ATOM 3581 N N . MET B 1 154 ? 23.761 17.121 -2.899 1.00 35.62 214 MET B N 1
ATOM 3582 C CA . MET B 1 154 ? 24.991 17.843 -2.584 1.00 35.60 214 MET B CA 1
ATOM 3583 C C . MET B 1 154 ? 25.819 17.196 -1.472 1.00 32.68 214 MET B C 1
ATOM 3584 O O . MET B 1 154 ? 26.899 17.691 -1.152 1.00 33.70 214 MET B O 1
ATOM 3589 N N . ALA B 1 155 ? 25.345 16.104 -0.885 1.00 32.30 215 ALA B N 1
ATOM 3590 C CA . ALA B 1 155 ? 26.071 15.461 0.213 1.00 33.02 215 ALA B CA 1
ATOM 3591 C C . ALA B 1 155 ? 27.398 14.889 -0.268 1.00 36.65 215 ALA B C 1
ATOM 3592 O O . ALA B 1 155 ? 27.514 14.423 -1.394 1.00 36.40 215 ALA B O 1
ATOM 3594 N N . LYS B 1 156 ? 28.397 14.932 0.599 1.00 33.89 216 LYS B N 1
ATOM 3595 C CA . LYS B 1 156 ? 29.729 14.451 0.272 1.00 39.28 216 LYS B CA 1
ATOM 3596 C C . LYS B 1 156 ? 30.338 13.872 1.544 1.00 38.04 216 LYS B C 1
ATOM 3597 O O . LYS B 1 156 ? 29.961 14.273 2.648 1.00 32.26 216 LYS B O 1
ATOM 3603 N N . GLN B 1 157 ? 31.266 12.931 1.372 1.00 36.30 217 GLN B N 1
ATOM 3604 C CA . GLN B 1 157 ? 32.103 12.449 2.473 1.00 41.48 217 GLN B CA 1
ATOM 3605 C C . GLN B 1 157 ? 32.995 13.547 3.030 1.00 39.88 217 GLN B C 1
ATOM 3606 O O . GLN B 1 157 ? 33.706 14.198 2.274 1.00 45.24 217 GLN B O 1
ATOM 3612 N N . TYR B 1 158 ? 32.969 13.732 4.343 1.00 35.09 218 TYR B N 1
ATOM 3613 C CA . TYR B 1 158 ? 33.998 14.537 5.023 1.00 32.74 218 TYR B CA 1
ATOM 3614 C C . TYR B 1 158 ? 35.070 13.629 5.649 1.00 35.86 218 TYR B C 1
ATOM 3615 O O . TYR B 1 158 ? 36.124 14.125 6.051 1.00 35.53 218 TYR B O 1
ATOM 3624 N N . ARG B 1 159 ? 34.803 12.319 5.733 1.00 33.68 219 ARG B N 1
ATOM 3625 C CA . ARG B 1 159 ? 35.767 11.355 6.224 1.00 32.63 219 ARG B CA 1
ATOM 3626 C C . ARG B 1 159 ? 35.597 9.984 5.553 1.00 36.97 219 ARG B C 1
ATOM 3627 O O . ARG B 1 159 ? 34.502 9.616 5.105 1.00 35.25 219 ARG B O 1
ATOM 3635 N N . ASP B 1 160 ? 36.696 9.235 5.464 1.00 36.92 220 ASP B N 1
ATOM 3636 C CA . ASP B 1 160 ? 36.676 7.933 4.814 1.00 34.40 220 ASP B CA 1
ATOM 3637 C C . ASP B 1 160 ? 35.857 6.970 5.681 1.00 39.79 220 ASP B C 1
ATOM 3638 O O . ASP B 1 160 ? 36.076 6.918 6.889 1.00 38.57 220 ASP B O 1
ATOM 3643 N N . PRO B 1 161 ? 34.903 6.223 5.088 1.00 40.90 221 PRO B N 1
ATOM 3644 C CA . PRO B 1 161 ? 34.083 5.306 5.900 1.00 43.32 221 PRO B CA 1
ATOM 3645 C C . PRO B 1 161 ? 34.856 4.197 6.616 1.00 42.40 221 PRO B C 1
ATOM 3646 O O . PRO B 1 161 ? 34.442 3.779 7.703 1.00 46.33 221 PRO B O 1
ATOM 3650 N N . LYS B 1 162 ? 35.955 3.727 6.022 1.00 38.92 222 LYS B N 1
ATOM 3651 C CA . LYS B 1 162 ? 36.743 2.652 6.626 1.00 43.15 222 LYS B CA 1
ATOM 3652 C C . LYS B 1 162 ? 37.725 3.164 7.680 1.00 47.75 222 LYS B C 1
ATOM 3653 O O . LYS B 1 162 ? 37.762 2.647 8.801 1.00 50.85 222 LYS B O 1
ATOM 3659 N N . THR B 1 163 ? 38.530 4.159 7.321 1.00 43.77 223 THR B N 1
ATOM 3660 C CA . THR B 1 163 ? 39.593 4.633 8.211 1.00 42.54 223 THR B CA 1
ATOM 3661 C C . THR B 1 163 ? 39.143 5.764 9.126 1.00 39.58 223 THR B C 1
ATOM 3662 O O . THR B 1 163 ? 39.831 6.079 10.092 1.00 43.03 223 THR B O 1
ATOM 3666 N N . LYS B 1 164 ? 38.006 6.388 8.806 1.00 30.77 224 LYS B N 1
ATOM 3667 C CA . LYS B 1 164 ? 37.528 7.575 9.487 1.00 34.31 224 LYS B CA 1
ATOM 3668 C C . LYS B 1 164 ? 38.447 8.790 9.302 1.00 33.73 224 LYS B C 1
ATOM 3669 O O . LYS B 1 164 ? 38.276 9.784 9.985 1.00 34.46 224 LYS B O 1
ATOM 3675 N N . GLN B 1 165 ? 39.375 8.724 8.342 1.00 36.67 225 GLN B N 1
ATOM 3676 C CA . GLN B 1 165 ? 40.313 9.813 8.087 1.00 36.81 225 GLN B CA 1
ATOM 3677 C C . GLN B 1 165 ? 39.577 10.992 7.443 1.00 34.88 225 GLN B C 1
ATOM 3678 O O . GLN B 1 165 ? 38.922 10.830 6.405 1.00 30.79 225 GLN B O 1
ATOM 3684 N N . HIS B 1 166 ? 39.738 12.168 8.045 1.00 30.49 226 HIS B N 1
ATOM 3685 C CA . HIS B 1 166 ? 39.075 13.399 7.599 1.00 31.29 226 HIS B CA 1
ATOM 3686 C C . HIS B 1 166 ? 39.661 13.865 6.269 1.00 35.60 226 HIS B C 1
ATOM 3687 O O . HIS B 1 166 ? 40.856 13.691 6.009 1.00 35.49 226 HIS B O 1
ATOM 3694 N N . ILE B 1 167 ? 38.824 14.442 5.411 1.00 35.13 227 ILE B N 1
ATOM 3695 C CA . ILE B 1 167 ? 39.307 15.021 4.158 1.00 36.38 227 ILE B CA 1
ATOM 3696 C C . ILE B 1 167 ? 40.327 16.138 4.404 1.00 38.09 227 ILE B C 1
ATOM 3697 O O . ILE B 1 167 ? 40.293 16.784 5.446 1.00 32.69 227 ILE B O 1
ATOM 3702 N N . PRO B 1 168 ? 41.246 16.364 3.446 1.00 38.74 228 PRO B N 1
ATOM 3703 C CA . PRO B 1 168 ? 42.261 17.399 3.665 1.00 41.51 228 PRO B CA 1
ATOM 3704 C C . PRO B 1 168 ? 41.718 18.823 3.541 1.00 38.26 228 PRO B C 1
ATOM 3705 O O . PRO B 1 168 ? 40.777 19.064 2.806 1.00 36.70 228 PRO B O 1
ATOM 3709 N N . TYR B 1 169 ? 42.329 19.753 4.268 1.00 37.84 229 TYR B N 1
ATOM 3710 C CA . TYR B 1 169 ? 42.005 21.159 4.153 1.00 33.19 229 TYR B CA 1
ATOM 3711 C C . TYR B 1 169 ? 42.542 21.700 2.843 1.00 36.96 229 TYR B C 1
ATOM 3712 O O . TYR B 1 169 ? 43.609 21.291 2.376 1.00 37.33 229 TYR B O 1
ATOM 3721 N N . ARG B 1 170 ? 41.816 22.648 2.269 1.00 36.87 230 ARG B N 1
ATOM 3722 C CA . ARG B 1 170 ? 42.313 23.395 1.118 1.00 39.03 230 ARG B CA 1
ATOM 3723 C C . ARG B 1 170 ? 41.529 24.689 0.974 1.00 39.03 230 ARG B C 1
ATOM 3724 O O . ARG B 1 170 ? 40.479 24.848 1.587 1.00 36.49 230 ARG B O 1
ATOM 3732 N N . GLU B 1 171 ? 42.067 25.619 0.190 1.00 35.50 231 GLU B N 1
ATOM 3733 C CA . GLU B 1 171 ? 41.385 26.874 -0.098 1.00 38.29 231 GLU B CA 1
ATOM 3734 C C . GLU B 1 171 ? 41.190 26.946 -1.605 1.00 44.53 231 GLU B C 1
ATOM 3735 O O . GLU B 1 171 ? 41.350 25.925 -2.291 1.00 43.43 231 GLU B O 1
ATOM 3741 N N . LYS B 1 172 ? 40.794 28.121 -2.101 1.00 44.50 232 LYS B N 1
ATOM 3742 C CA . LYS B 1 172 ? 40.593 28.368 -3.531 1.00 47.06 232 LYS B CA 1
ATOM 3743 C C . LYS B 1 172 ? 39.512 27.483 -4.158 1.00 45.78 232 LYS B C 1
ATOM 3744 O O . LYS B 1 172 ? 39.599 27.125 -5.323 1.00 46.73 232 LYS B O 1
ATOM 3750 N N . LYS B 1 173 ? 38.497 27.131 -3.377 1.00 43.44 233 LYS B N 1
ATOM 3751 C CA . LYS B 1 173 ? 37.355 26.374 -3.889 1.00 46.93 233 LYS B CA 1
ATOM 3752 C C . LYS B 1 173 ? 36.364 27.309 -4.579 1.00 48.67 233 LYS B C 1
ATOM 3753 O O . LYS B 1 173 ? 36.209 28.464 -4.182 1.00 48.88 233 LYS B O 1
ATOM 3759 N N . SER B 1 174 ? 35.712 26.808 -5.628 1.00 54.73 234 SER B N 1
ATOM 3760 C CA . SER B 1 174 ? 34.620 27.528 -6.285 1.00 57.51 234 SER B CA 1
ATOM 3761 C C . SER B 1 174 ? 33.369 27.382 -5.420 1.00 57.96 234 SER B C 1
ATOM 3762 O O . SER B 1 174 ? 33.217 26.383 -4.707 1.00 60.75 234 SER B O 1
ATOM 3765 N N . LEU B 1 175 ? 32.484 28.374 -5.471 1.00 60.62 235 LEU B N 1
ATOM 3766 C CA . LEU B 1 175 ? 31.362 28.437 -4.519 1.00 67.66 235 LEU B CA 1
ATOM 3767 C C . LEU B 1 175 ? 30.239 27.433 -4.810 1.00 75.03 235 LEU B C 1
ATOM 3768 O O . LEU B 1 175 ? 29.718 27.384 -5.930 1.00 71.30 235 LEU B O 1
ATOM 3773 N N . SER B 1 176 ? 29.898 26.639 -3.781 1.00 75.50 236 SER B N 1
ATOM 3774 C CA . SER B 1 176 ? 28.840 25.619 -3.838 1.00 80.14 236 SER B CA 1
ATOM 3775 C C . SER B 1 176 ? 27.855 25.815 -2.684 1.00 82.27 236 SER B C 1
ATOM 3776 O O . SER B 1 176 ? 28.267 26.022 -1.535 1.00 83.87 236 SER B O 1
ATOM 3779 N N . GLY B 1 177 ? 26.563 25.716 -2.993 1.00 70.21 237 GLY B N 1
ATOM 3780 C CA . GLY B 1 177 ? 25.498 25.959 -2.022 1.00 65.25 237 GLY B CA 1
ATOM 3781 C C . GLY B 1 177 ? 24.721 27.218 -2.343 1.00 60.74 237 GLY B C 1
ATOM 3782 O O . GLY B 1 177 ? 25.022 27.932 -3.303 1.00 77.25 237 GLY B O 1
ATOM 3783 N N . THR B 1 178 ? 23.703 27.469 -1.533 1.00 59.96 238 THR B N 1
ATOM 3784 C CA . THR B 1 178 ? 22.804 28.599 -1.710 1.00 53.06 238 THR B CA 1
ATOM 3785 C C . THR B 1 178 ? 23.375 29.786 -0.979 1.00 45.25 238 THR B C 1
ATOM 3786 O O . THR B 1 178 ? 23.691 29.673 0.228 1.00 50.86 238 THR B O 1
ATOM 3790 N N . ALA B 1 179 ? 23.453 30.932 -1.660 1.00 35.17 239 ALA B N 1
ATOM 3791 C CA . ALA B 1 179 ? 24.129 32.109 -1.081 1.00 40.17 239 ALA B CA 1
ATOM 3792 C C . ALA B 1 179 ? 23.575 32.559 0.281 1.00 35.46 239 ALA B C 1
ATOM 3793 O O . ALA B 1 179 ? 24.331 33.006 1.149 1.00 32.68 239 ALA B O 1
ATOM 3795 N N . ARG B 1 180 ? 22.266 32.428 0.472 1.00 29.33 240 ARG B N 1
ATOM 3796 C CA . ARG B 1 180 ? 21.619 32.971 1.663 1.00 32.89 240 ARG B CA 1
ATOM 3797 C C . ARG B 1 180 ? 22.102 32.365 2.980 1.00 29.84 240 ARG B C 1
ATOM 3798 O O . ARG B 1 180 ? 22.251 33.089 3.951 1.00 31.67 240 ARG B O 1
ATOM 3806 N N . TYR B 1 181 ? 22.354 31.057 2.993 1.00 24.62 241 TYR B N 1
ATOM 3807 C CA . TYR B 1 181 ? 22.710 30.332 4.211 1.00 25.67 241 TYR B CA 1
ATOM 3808 C C . TYR B 1 181 ? 24.167 29.889 4.326 1.00 27.60 241 TYR B C 1
ATOM 3809 O O . TYR B 1 181 ? 24.588 29.497 5.395 1.00 25.87 241 TYR B O 1
ATOM 3818 N N . MET B 1 182 ? 24.904 29.958 3.226 1.00 27.31 242 MET B N 1
ATOM 3819 C CA . MET B 1 182 ? 26.310 29.583 3.128 1.00 30.21 242 MET B CA 1
ATOM 3820 C C . MET B 1 182 ? 27.177 30.155 4.261 1.00 25.95 242 MET B C 1
ATOM 3821 O O . MET B 1 182 ? 27.011 31.303 4.659 1.00 24.35 242 MET B O 1
ATOM 3826 N N . SER B 1 183 ? 28.092 29.336 4.775 1.00 25.69 243 SER B N 1
ATOM 3827 C CA . SER B 1 183 ? 29.023 29.770 5.829 1.00 27.58 243 SER B CA 1
ATOM 3828 C C . SER B 1 183 ? 30.025 30.821 5.322 1.00 30.32 243 SER B C 1
ATOM 3829 O O . SER B 1 183 ? 30.322 30.901 4.126 1.00 30.59 243 SER B O 1
ATOM 3832 N N . ILE B 1 184 ? 30.554 31.625 6.239 1.00 30.68 244 ILE B N 1
ATOM 3833 C CA . ILE B 1 184 ? 31.605 32.592 5.889 1.00 30.68 244 ILE B CA 1
ATOM 3834 C C . ILE B 1 184 ? 32.789 31.868 5.248 1.00 30.49 244 ILE B C 1
ATOM 3835 O O . ILE B 1 184 ? 33.336 32.334 4.254 1.00 32.20 244 ILE B O 1
ATOM 3840 N N . ASN B 1 185 ? 33.181 30.723 5.799 1.00 33.60 245 ASN B N 1
ATOM 3841 C CA . ASN B 1 185 ? 34.343 30.008 5.261 1.00 33.66 245 ASN B CA 1
ATOM 3842 C C . ASN B 1 185 ? 34.097 29.467 3.847 1.00 31.94 245 ASN B C 1
ATOM 3843 O O . ASN B 1 185 ? 35.026 29.425 3.040 1.00 32.98 245 ASN B O 1
ATOM 3848 N N . THR B 1 186 ? 32.856 29.115 3.526 1.00 30.36 246 THR B N 1
ATOM 3849 C CA . THR B 1 186 ? 32.526 28.742 2.144 1.00 33.16 246 THR B CA 1
ATOM 3850 C C . THR B 1 186 ? 32.648 29.939 1.210 1.00 32.10 246 THR B C 1
ATOM 3851 O O . THR B 1 186 ? 33.227 29.815 0.134 1.00 34.96 246 THR B O 1
ATOM 3855 N N . HIS B 1 187 ? 32.145 31.097 1.633 1.00 27.76 247 HIS B N 1
ATOM 3856 C CA . HIS B 1 187 ? 32.366 32.350 0.893 1.00 31.23 247 HIS B CA 1
ATOM 3857 C C . HIS B 1 187 ? 33.853 32.633 0.631 1.00 37.88 247 HIS B C 1
ATOM 3858 O O . HIS B 1 187 ? 34.201 33.188 -0.407 1.00 38.88 247 HIS B O 1
ATOM 3865 N N . LEU B 1 188 ? 34.721 32.259 1.575 1.00 39.50 248 LEU B N 1
ATOM 3866 C CA . LEU B 1 188 ? 36.166 32.485 1.443 1.00 40.28 248 LEU B CA 1
ATOM 3867 C C . LEU B 1 188 ? 36.912 31.378 0.690 1.00 38.61 248 LEU B C 1
ATOM 3868 O O . LEU B 1 188 ? 38.142 31.386 0.644 1.00 39.65 248 LEU B O 1
ATOM 3873 N N . GLY B 1 189 ? 36.182 30.438 0.090 1.00 36.37 249 GLY B N 1
ATOM 3874 C CA . GLY B 1 189 ? 36.786 29.430 -0.769 1.00 38.73 249 GLY B CA 1
ATOM 3875 C C . GLY B 1 189 ? 37.424 28.273 -0.018 1.00 36.79 249 GLY B C 1
ATOM 3876 O O . GLY B 1 189 ? 38.202 27.522 -0.587 1.00 39.47 249 GLY B O 1
ATOM 3877 N N . ARG B 1 190 ? 37.085 28.105 1.250 1.00 33.88 250 ARG B N 1
ATOM 3878 C CA . ARG B 1 190 ? 37.661 27.038 2.050 1.00 34.22 250 ARG B CA 1
ATOM 3879 C C . ARG B 1 190 ? 36.846 25.740 1.887 1.00 37.90 250 ARG B C 1
ATOM 3880 O O . ARG B 1 190 ? 35.630 25.787 1.730 1.00 38.12 250 ARG B O 1
ATOM 3888 N N . GLU B 1 191 ? 37.540 24.597 1.883 1.00 35.07 251 GLU B N 1
ATOM 3889 C CA . GLU B 1 191 ? 36.913 23.274 1.855 1.00 34.49 251 GLU B CA 1
ATOM 3890 C C . GLU B 1 191 ? 35.847 23.173 2.955 1.00 31.54 251 GLU B C 1
ATOM 3891 O O . GLU B 1 191 ? 36.062 23.651 4.068 1.00 29.34 251 GLU B O 1
ATOM 3897 N N . GLN B 1 192 ? 34.702 22.581 2.631 1.00 27.73 252 GLN B N 1
ATOM 3898 C CA . GLN B 1 192 ? 33.595 22.514 3.580 1.00 27.54 252 GLN B CA 1
ATOM 3899 C C . GLN B 1 192 ? 33.764 21.300 4.472 1.00 28.33 252 GLN B C 1
ATOM 3900 O O . GLN B 1 192 ? 34.275 20.259 4.045 1.00 28.19 252 GLN B O 1
ATOM 3906 N N . SER B 1 193 ? 33.350 21.435 5.726 1.00 26.98 253 SER B N 1
ATOM 3907 C CA . SER B 1 193 ? 33.363 20.301 6.640 1.00 26.91 253 SER B CA 1
ATOM 3908 C C . SER B 1 193 ? 32.150 20.421 7.547 1.00 26.82 253 SER B C 1
ATOM 3909 O O . SER B 1 193 ? 31.214 21.161 7.212 1.00 25.26 253 SER B O 1
ATOM 3912 N N . ARG B 1 194 ? 32.134 19.692 8.666 1.00 25.60 254 ARG B N 1
ATOM 3913 C CA . ARG B 1 194 ? 30.943 19.636 9.507 1.00 25.33 254 ARG B CA 1
ATOM 3914 C C . ARG B 1 194 ? 30.525 21.009 10.006 1.00 25.43 254 ARG B C 1
ATOM 3915 O O . ARG B 1 194 ? 29.339 21.296 10.049 1.00 24.30 254 ARG B O 1
ATOM 3923 N N . ARG B 1 195 ? 31.499 21.855 10.366 1.00 23.15 255 ARG B N 1
ATOM 3924 C CA . ARG B 1 195 ? 31.222 23.208 10.880 1.00 25.28 255 ARG B CA 1
ATOM 3925 C C . ARG B 1 195 ? 30.343 24.066 9.955 1.00 25.73 255 ARG B C 1
ATOM 3926 O O . ARG B 1 195 ? 29.517 24.868 10.412 1.00 24.02 255 ARG B O 1
ATOM 3934 N N . ASP B 1 196 ? 30.523 23.895 8.657 1.00 24.94 256 ASP B N 1
ATOM 3935 C CA . ASP B 1 196 ? 29.796 24.708 7.684 1.00 27.30 256 ASP B CA 1
ATOM 3936 C C . ASP B 1 196 ? 28.316 24.361 7.627 1.00 25.33 256 ASP B C 1
ATOM 3937 O O . ASP B 1 196 ? 27.495 25.269 7.480 1.00 24.20 256 ASP B O 1
ATOM 3942 N N . ASP B 1 197 ? 27.990 23.074 7.778 1.00 24.24 257 ASP B N 1
ATOM 3943 C CA . ASP B 1 197 ? 26.589 22.660 7.976 1.00 25.70 257 ASP B CA 1
ATOM 3944 C C . ASP B 1 197 ? 26.005 23.326 9.213 1.00 25.18 257 ASP B C 1
ATOM 3945 O O . ASP B 1 197 ? 24.869 23.812 9.185 1.00 24.30 257 ASP B O 1
ATOM 3950 N N . MET B 1 198 ? 26.775 23.360 10.302 1.00 22.32 258 MET B N 1
ATOM 3951 C CA . MET B 1 198 ? 26.257 23.923 11.563 1.00 22.52 258 MET B CA 1
ATOM 3952 C C . MET B 1 198 ? 26.068 25.426 11.459 1.00 21.88 258 MET B C 1
ATOM 3953 O O . MET B 1 198 ? 25.110 25.968 12.017 1.00 24.31 258 MET B O 1
ATOM 3958 N N . GLU B 1 199 ? 26.966 26.107 10.755 1.00 20.80 259 GLU B N 1
ATOM 3959 C CA . GLU B 1 199 ? 26.814 27.557 10.549 1.00 21.83 259 GLU B CA 1
ATOM 3960 C C . GLU B 1 199 ? 25.598 27.882 9.662 1.00 22.88 259 GLU B C 1
ATOM 3961 O O . GLU B 1 199 ? 24.842 28.816 9.954 1.00 21.82 259 GLU B O 1
ATOM 3967 N N . ALA B 1 200 ? 25.413 27.108 8.597 1.00 22.65 260 ALA B N 1
ATOM 3968 C CA . ALA B 1 200 ? 24.261 27.296 7.714 1.00 25.12 260 ALA B CA 1
ATOM 3969 C C . ALA B 1 200 ? 22.968 27.113 8.492 1.00 23.86 260 ALA B C 1
ATOM 3970 O O . ALA B 1 200 ? 22.040 27.889 8.319 1.00 25.52 260 ALA B O 1
ATOM 3972 N N . LEU B 1 201 ? 22.926 26.121 9.378 1.00 22.36 261 LEU B N 1
ATOM 3973 C CA . LEU B 1 201 ? 21.776 25.949 10.274 1.00 23.78 261 LEU B CA 1
ATOM 3974 C C . LEU B 1 201 ? 21.515 27.211 11.098 1.00 25.49 261 LEU B C 1
ATOM 3975 O O . LEU B 1 201 ? 20.361 27.643 11.216 1.00 23.27 261 LEU B O 1
ATOM 3980 N N . GLY B 1 202 ? 22.577 27.806 11.659 1.00 22.26 262 GLY B N 1
ATOM 3981 C CA . GLY B 1 202 ? 22.443 29.058 12.421 1.00 24.38 262 GLY B CA 1
ATOM 3982 C C . GLY B 1 202 ? 21.821 30.184 11.602 1.00 24.92 262 GLY B C 1
ATOM 3983 O O . GLY B 1 202 ? 20.981 30.957 12.096 1.00 24.74 262 GLY B O 1
ATOM 3984 N N . HIS B 1 203 ? 22.228 30.274 10.346 1.00 20.83 263 HIS B N 1
ATOM 3985 C CA . HIS B 1 203 ? 21.652 31.270 9.434 1.00 22.20 263 HIS B CA 1
ATOM 3986 C C . HIS B 1 203 ? 20.168 30.991 9.203 1.00 22.94 263 HIS B C 1
ATOM 3987 O O . HIS B 1 203 ? 19.364 31.925 9.193 1.00 24.74 263 HIS B O 1
ATOM 3994 N N . VAL B 1 204 ? 19.811 29.718 9.036 1.00 22.19 264 VAL B N 1
ATOM 3995 C CA . VAL B 1 204 ? 18.388 29.337 8.906 1.00 24.58 264 VAL B CA 1
ATOM 3996 C C . VAL B 1 204 ? 17.589 29.703 10.152 1.00 26.38 264 VAL B C 1
ATOM 3997 O O . VAL B 1 204 ? 16.461 30.198 10.045 1.00 27.83 264 VAL B O 1
ATOM 4001 N N . PHE B 1 205 ? 18.160 29.470 11.335 1.00 23.32 265 PHE B N 1
ATOM 4002 C CA . PHE B 1 205 ? 17.459 29.801 12.566 1.00 26.61 265 PHE B CA 1
ATOM 4003 C C . PHE B 1 205 ? 17.115 31.290 12.604 1.00 26.38 265 PHE B C 1
ATOM 4004 O O . PHE B 1 205 ? 15.985 31.652 12.866 1.00 25.75 265 PHE B O 1
ATOM 4012 N N . PHE B 1 206 ? 18.089 32.144 12.318 1.00 25.73 266 PHE B N 1
ATOM 4013 C CA . PHE B 1 206 ? 17.860 33.588 12.308 1.00 28.99 266 PHE B CA 1
ATOM 4014 C C . PHE B 1 206 ? 16.866 34.018 11.225 1.00 28.46 266 PHE B C 1
ATOM 4015 O O . PHE B 1 206 ? 16.072 34.938 11.436 1.00 29.83 266 PHE B O 1
ATOM 4023 N N . TYR B 1 207 ? 16.916 33.363 10.074 1.00 24.66 267 TYR B N 1
ATOM 4024 C CA . TYR B 1 207 ? 15.949 33.605 9.000 1.00 25.11 267 TYR B CA 1
ATOM 4025 C C . TYR B 1 207 ? 14.527 33.329 9.502 1.00 26.94 267 TYR B C 1
ATOM 4026 O O . TYR B 1 207 ? 13.628 34.148 9.279 1.00 27.23 267 TYR B O 1
ATOM 4035 N N . PHE B 1 208 ? 14.337 32.204 10.196 1.00 26.06 268 PHE B N 1
ATOM 4036 C CA . PHE B 1 208 ? 13.020 31.859 10.765 1.00 27.20 268 PHE B CA 1
ATOM 4037 C C . PHE B 1 208 ? 12.547 32.864 11.810 1.00 27.30 268 PHE B C 1
ATOM 4038 O O . PHE B 1 208 ? 11.381 33.227 11.818 1.00 29.05 268 PHE B O 1
ATOM 4046 N N . LEU B 1 209 ? 13.450 33.291 12.692 1.00 25.91 269 LEU B N 1
ATOM 4047 C CA . LEU B 1 209 ? 13.114 34.207 13.778 1.00 30.34 269 LEU B CA 1
ATOM 4048 C C . LEU B 1 209 ? 12.828 35.631 13.309 1.00 33.51 269 LEU B C 1
ATOM 4049 O O . LEU B 1 209 ? 11.961 36.298 13.866 1.00 33.81 269 LEU B O 1
ATOM 4054 N N . ARG B 1 210 ? 13.569 36.097 12.308 1.00 30.93 270 ARG B N 1
ATOM 4055 C CA . ARG B 1 210 ? 13.487 37.487 11.868 1.00 34.42 270 ARG B CA 1
ATOM 4056 C C . ARG B 1 210 ? 12.581 37.653 10.663 1.00 34.91 270 ARG B C 1
ATOM 4057 O O . ARG B 1 210 ? 12.013 38.722 10.478 1.00 37.55 270 ARG B O 1
ATOM 4065 N N . GLY B 1 211 ? 12.493 36.614 9.823 1.00 34.05 271 GLY B N 1
ATOM 4066 C CA . GLY B 1 211 ? 11.738 36.678 8.571 1.00 37.30 271 GLY B CA 1
ATOM 4067 C C . GLY B 1 211 ? 12.611 36.970 7.370 1.00 37.20 271 GLY B C 1
ATOM 4068 O O . GLY B 1 211 ? 12.201 36.754 6.232 1.00 37.55 271 GLY B O 1
ATOM 4069 N N . HIS B 1 212 ? 13.824 37.448 7.630 1.00 34.31 272 HIS B N 1
ATOM 4070 C CA . HIS B 1 212 ? 14.793 37.740 6.595 1.00 38.04 272 HIS B CA 1
ATOM 4071 C C . HIS B 1 212 ? 16.158 37.931 7.236 1.00 37.03 272 HIS B C 1
ATOM 4072 O O . HIS B 1 212 ? 16.268 38.106 8.456 1.00 32.91 272 HIS B O 1
ATOM 4079 N N . LEU B 1 213 ? 17.183 37.907 6.398 1.00 35.58 273 LEU B N 1
ATOM 4080 C CA . LEU B 1 213 ? 18.564 38.131 6.825 1.00 33.73 273 LEU B CA 1
ATOM 4081 C C . LEU B 1 213 ? 19.080 39.411 6.170 1.00 36.88 273 LEU B C 1
ATOM 4082 O O . LEU B 1 213 ? 18.632 39.762 5.072 1.00 37.84 273 LEU B O 1
ATOM 4087 N N . PRO B 1 214 ? 20.025 40.116 6.829 1.00 36.23 274 PRO B N 1
ATOM 4088 C CA . PRO B 1 214 ? 20.461 41.418 6.303 1.00 38.93 274 PRO B CA 1
ATOM 4089 C C . PRO B 1 214 ? 21.300 41.363 5.025 1.00 40.04 274 PRO B C 1
ATOM 4090 O O . PRO B 1 214 ? 21.583 42.412 4.455 1.00 43.54 274 PRO B O 1
ATOM 4094 N N . TRP B 1 215 ? 21.683 40.163 4.590 1.00 36.58 275 TRP B N 1
ATOM 4095 C CA . TRP B 1 215 ? 22.385 39.960 3.315 1.00 35.24 275 TRP B CA 1
ATOM 4096 C C . TRP B 1 215 ? 21.466 39.500 2.162 1.00 36.93 275 TRP B C 1
ATOM 4097 O O . TRP B 1 215 ? 21.935 39.139 1.096 1.00 37.82 275 TRP B O 1
ATOM 4108 N N . GLN B 1 216 ? 20.159 39.519 2.388 1.00 37.18 276 GLN B N 1
ATOM 4109 C CA . GLN B 1 216 ? 19.187 39.401 1.302 1.00 38.89 276 GLN B CA 1
ATOM 4110 C C . GLN B 1 216 ? 18.968 40.770 0.690 1.00 44.18 276 GLN B C 1
ATOM 4111 O O . GLN B 1 216 ? 19.016 41.784 1.389 1.00 43.79 276 GLN B O 1
ATOM 4117 N N . GLY B 1 217 ? 18.729 40.801 -0.615 1.00 45.33 277 GLY B N 1
ATOM 4118 C CA . GLY B 1 217 ? 18.357 42.037 -1.296 1.00 48.62 277 GLY B CA 1
ATOM 4119 C C . GLY B 1 217 ? 19.521 42.930 -1.666 1.00 53.32 277 GLY B C 1
ATOM 4120 O O . GLY B 1 217 ? 19.310 44.069 -2.060 1.00 57.39 277 GLY B O 1
ATOM 4121 N N . LEU B 1 218 ? 20.747 42.420 -1.565 1.00 57.12 278 LEU B N 1
ATOM 4122 C CA . LEU B 1 218 ? 21.930 43.172 -1.984 1.00 60.84 278 LEU B CA 1
ATOM 4123 C C . LEU B 1 218 ? 22.019 43.146 -3.505 1.00 67.09 278 LEU B C 1
ATOM 4124 O O . LEU B 1 218 ? 21.491 42.237 -4.153 1.00 68.59 278 LEU B O 1
ATOM 4129 N N . LYS B 1 219 ? 22.678 44.152 -4.066 1.00 72.43 279 LYS B N 1
ATOM 4130 C CA . LYS B 1 219 ? 22.829 44.269 -5.513 1.00 79.19 279 LYS B CA 1
ATOM 4131 C C . LYS B 1 219 ? 24.294 44.305 -5.913 1.00 75.50 279 LYS B C 1
ATOM 4132 O O . LYS B 1 219 ? 25.102 44.957 -5.262 1.00 73.22 279 LYS B O 1
ATOM 4138 N N . ALA B 1 220 ? 24.615 43.596 -6.993 1.00 73.47 280 ALA B N 1
ATOM 4139 C CA . ALA B 1 220 ? 25.951 43.605 -7.582 1.00 79.51 280 ALA B CA 1
ATOM 4140 C C . ALA B 1 220 ? 25.845 43.502 -9.106 1.00 85.37 280 ALA B C 1
ATOM 4141 O O . ALA B 1 220 ? 24.842 42.995 -9.622 1.00 86.39 280 ALA B O 1
ATOM 4143 N N . PRO B 1 221 ? 26.879 43.975 -9.834 1.00 88.46 281 PRO B N 1
ATOM 4144 C CA . PRO B 1 221 ? 26.846 43.842 -11.294 1.00 90.08 281 PRO B CA 1
ATOM 4145 C C . PRO B 1 221 ? 26.821 42.384 -11.780 1.00 91.90 281 PRO B C 1
ATOM 4146 O O . PRO B 1 221 ? 26.162 42.084 -12.775 1.00 95.70 281 PRO B O 1
ATOM 4150 N N . ASN B 1 222 ? 27.514 41.500 -11.061 1.00 80.27 282 ASN B N 1
ATOM 4151 C CA . ASN B 1 222 ? 27.714 40.112 -11.463 1.00 82.49 282 ASN B CA 1
ATOM 4152 C C . ASN B 1 222 ? 27.429 39.215 -10.257 1.00 83.72 282 ASN B C 1
ATOM 4153 O O . ASN B 1 222 ? 27.506 39.668 -9.114 1.00 83.32 282 ASN B O 1
ATOM 4158 N N . ASN B 1 223 ? 27.072 37.957 -10.520 1.00 79.26 283 ASN B N 1
ATOM 4159 C CA . ASN B 1 223 ? 26.843 36.959 -9.465 1.00 74.54 283 ASN B CA 1
ATOM 4160 C C . ASN B 1 223 ? 28.052 36.740 -8.548 1.00 70.18 283 ASN B C 1
ATOM 4161 O O . ASN B 1 223 ? 27.879 36.630 -7.334 1.00 64.30 283 ASN B O 1
ATOM 4166 N N . LYS B 1 224 ? 29.257 36.679 -9.125 1.00 63.85 284 LYS B N 1
ATOM 4167 C CA . LYS B 1 224 ? 30.494 36.489 -8.341 1.00 69.14 284 LYS B CA 1
ATOM 4168 C C . LYS B 1 224 ? 30.676 37.573 -7.293 1.00 69.65 284 LYS B C 1
ATOM 4169 O O . LYS B 1 224 ? 31.058 37.295 -6.157 1.00 75.78 284 LYS B O 1
ATOM 4175 N N . GLN B 1 225 ? 30.418 38.809 -7.703 1.00 65.89 285 GLN B N 1
ATOM 4176 C CA . GLN B 1 225 ? 30.527 39.967 -6.825 1.00 63.51 285 GLN B CA 1
ATOM 4177 C C . GLN B 1 225 ? 29.410 39.988 -5.785 1.00 60.61 285 GLN B C 1
ATOM 4178 O O . GLN B 1 225 ? 29.629 40.429 -4.654 1.00 60.78 285 GLN B O 1
ATOM 4184 N N . LYS B 1 226 ? 28.228 39.507 -6.172 1.00 60.16 286 LYS B N 1
ATOM 4185 C CA . LYS B 1 226 ? 27.099 39.342 -5.244 1.00 59.26 286 LYS B CA 1
ATOM 4186 C C . LYS B 1 226 ? 27.417 38.355 -4.126 1.00 50.21 286 LYS B C 1
ATOM 4187 O O . LYS B 1 226 ? 27.160 38.643 -2.967 1.00 49.51 286 LYS B O 1
ATOM 4193 N N . TYR B 1 227 ? 27.960 37.195 -4.487 1.00 52.81 287 TYR B N 1
ATOM 4194 C CA . TYR B 1 227 ? 28.459 36.227 -3.495 1.00 50.02 287 TYR B CA 1
ATOM 4195 C C . TYR B 1 227 ? 29.450 36.897 -2.532 1.00 48.60 287 TYR B C 1
ATOM 4196 O O . TYR B 1 227 ? 29.338 36.741 -1.310 1.00 45.62 287 TYR B O 1
ATOM 4205 N N . GLU B 1 228 ? 30.404 37.647 -3.094 1.00 42.20 288 GLU B N 1
ATOM 4206 C CA . GLU B 1 228 ? 31.409 38.323 -2.279 1.00 48.97 288 GLU B CA 1
ATOM 4207 C C . GLU B 1 228 ? 30.730 39.299 -1.314 1.00 47.42 288 GLU B C 1
ATOM 4208 O O . GLU B 1 228 ? 31.009 39.272 -0.119 1.00 43.27 288 GLU B O 1
ATOM 4214 N N . LYS B 1 229 ? 29.832 40.129 -1.850 1.00 44.25 289 LYS B N 1
ATOM 4215 C CA . LYS B 1 229 ? 29.075 41.114 -1.066 1.00 44.44 289 LYS B CA 1
ATOM 4216 C C . LYS B 1 229 ? 28.312 40.442 0.076 1.00 41.34 289 LYS B C 1
ATOM 4217 O O . LYS B 1 229 ? 28.325 40.920 1.216 1.00 43.53 289 LYS B O 1
ATOM 4223 N N . ILE B 1 230 ? 27.639 39.345 -0.237 1.00 36.99 290 ILE B N 1
ATOM 4224 C CA . ILE B 1 230 ? 26.888 38.602 0.778 1.00 35.30 290 ILE B CA 1
ATOM 4225 C C . ILE B 1 230 ? 27.827 38.127 1.880 1.00 36.66 290 ILE B C 1
ATOM 4226 O O . ILE B 1 230 ? 27.515 38.280 3.058 1.00 36.92 290 ILE B O 1
ATOM 4231 N N . GLY B 1 231 ? 28.974 37.576 1.489 1.00 34.09 291 GLY B N 1
ATOM 4232 C CA . GLY B 1 231 ? 29.978 37.107 2.442 1.00 34.13 291 GLY B CA 1
ATOM 4233 C C . GLY B 1 231 ? 30.577 38.233 3.271 1.00 33.82 291 GLY B C 1
ATOM 4234 O O . GLY B 1 231 ? 30.787 38.072 4.476 1.00 33.29 291 GLY B O 1
ATOM 4235 N N . GLU B 1 232 ? 30.828 39.379 2.642 1.00 37.25 292 GLU B N 1
ATOM 4236 C CA . GLU B 1 232 ? 31.256 40.566 3.391 1.00 44.06 292 GLU B CA 1
ATOM 4237 C C . GLU B 1 232 ? 30.190 41.003 4.397 1.00 43.94 292 GLU B C 1
ATOM 4238 O O . GLU B 1 232 ? 30.522 41.330 5.540 1.00 42.26 292 GLU B O 1
ATOM 4244 N N . LYS B 1 233 ? 28.921 40.990 3.980 1.00 40.08 293 LYS B N 1
ATOM 4245 C CA . LYS B 1 233 ? 27.811 41.349 4.888 1.00 39.35 293 LYS B CA 1
ATOM 4246 C C . LYS B 1 233 ? 27.757 40.407 6.104 1.00 36.96 293 LYS B C 1
ATOM 4247 O O . LYS B 1 233 ? 27.564 40.851 7.237 1.00 40.79 293 LYS B O 1
ATOM 4253 N N . LYS B 1 234 ? 27.926 39.111 5.858 1.00 32.25 294 LYS B N 1
ATOM 4254 C CA . LYS B 1 234 ? 27.996 38.132 6.935 1.00 28.94 294 LYS B CA 1
ATOM 4255 C C . LYS B 1 234 ? 29.152 38.394 7.880 1.00 31.43 294 LYS B C 1
ATOM 4256 O O . LYS B 1 234 ? 28.989 38.318 9.100 1.00 35.38 294 LYS B O 1
ATOM 4262 N N . ARG B 1 235 ? 30.310 38.712 7.319 1.00 34.33 295 ARG B N 1
ATOM 4263 C CA . ARG B 1 235 ? 31.482 39.036 8.125 1.00 36.40 295 ARG B CA 1
ATOM 4264 C C . ARG B 1 235 ? 31.290 40.326 8.928 1.00 39.90 295 ARG B C 1
ATOM 4265 O O . ARG B 1 235 ? 31.733 40.398 10.067 1.00 43.18 295 ARG B O 1
ATOM 4273 N N . SER B 1 236 ? 30.601 41.309 8.337 1.00 39.73 296 SER B N 1
ATOM 4274 C CA . SER B 1 236 ? 30.364 42.632 8.940 1.00 44.12 296 SER B CA 1
ATOM 4275 C C . SER B 1 236 ? 29.236 42.694 9.984 1.00 38.03 296 SER B C 1
ATOM 4276 O O . SER B 1 236 ? 29.147 43.651 10.725 1.00 42.39 296 SER B O 1
ATOM 4279 N N . THR B 1 237 ? 28.371 41.695 10.030 1.00 34.82 297 THR B N 1
ATOM 4280 C CA . THR B 1 237 ? 27.190 41.737 10.879 1.00 38.12 297 THR B CA 1
ATOM 4281 C C . THR B 1 237 ? 27.434 40.937 12.154 1.00 36.43 297 THR B C 1
ATOM 4282 O O . THR B 1 237 ? 27.536 39.718 12.122 1.00 34.84 297 THR B O 1
ATOM 4286 N N . ASN B 1 238 ? 27.503 41.633 13.280 1.00 36.34 298 ASN B N 1
ATOM 4287 C CA . ASN B 1 238 ? 27.727 40.967 14.551 1.00 37.37 298 ASN B CA 1
ATOM 4288 C C . ASN B 1 238 ? 26.531 40.073 14.895 1.00 34.91 298 ASN B C 1
ATOM 4289 O O . ASN B 1 238 ? 25.380 40.480 14.727 1.00 33.56 298 ASN B O 1
ATOM 4294 N N . VAL B 1 239 ? 26.813 38.854 15.357 1.00 32.15 299 VAL B N 1
ATOM 4295 C CA . VAL B 1 239 ? 25.765 37.875 15.631 1.00 31.77 299 VAL B CA 1
ATOM 4296 C C . VAL B 1 239 ? 24.793 38.326 16.718 1.00 31.95 299 VAL B C 1
ATOM 4297 O O . VAL B 1 239 ? 23.661 37.898 16.733 1.00 34.73 299 VAL B O 1
ATOM 4301 N N . TYR B 1 240 ? 25.238 39.195 17.615 1.00 32.70 300 TYR B N 1
ATOM 4302 C CA . TYR B 1 240 ? 24.377 39.723 18.656 1.00 33.46 300 TYR B CA 1
ATOM 4303 C C . TYR B 1 240 ? 23.499 40.861 18.117 1.00 37.08 300 TYR B C 1
ATOM 4304 O O . TYR B 1 240 ? 22.435 41.114 18.670 1.00 35.94 300 TYR B O 1
ATOM 4313 N N . ASP B 1 241 ? 23.922 41.511 17.029 1.00 36.53 301 ASP B N 1
ATOM 4314 C CA . ASP B 1 241 ? 23.003 42.369 16.253 1.00 42.54 301 ASP B CA 1
ATOM 4315 C C . ASP B 1 241 ? 21.924 41.527 15.547 1.00 38.58 301 ASP B C 1
ATOM 4316 O O . ASP B 1 241 ? 20.759 41.914 15.539 1.00 37.83 301 ASP B O 1
ATOM 4321 N N . LEU B 1 242 ? 22.297 40.375 14.987 1.00 35.29 302 LEU B N 1
ATOM 4322 C CA . LEU B 1 242 ? 21.297 39.440 14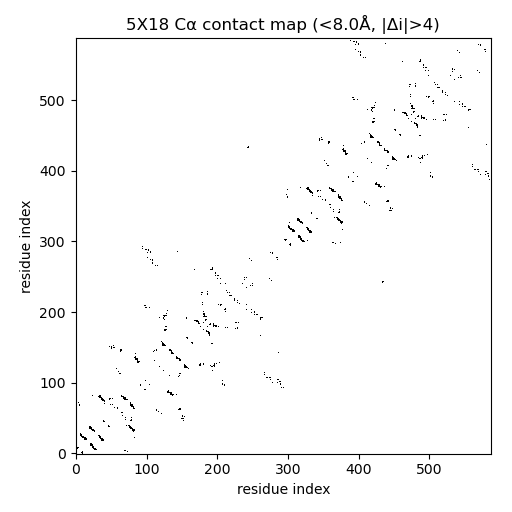.453 1.00 36.79 302 LEU B CA 1
ATOM 4323 C C . LEU B 1 242 ? 20.263 39.017 15.498 1.00 39.60 302 LEU B C 1
ATOM 4324 O O . LEU B 1 242 ? 19.079 38.909 15.183 1.00 36.89 302 LEU B O 1
ATOM 4329 N N . ALA B 1 243 ? 20.711 38.806 16.736 1.00 35.43 303 ALA B N 1
ATOM 4330 C CA . ALA B 1 243 ? 19.840 38.375 17.834 1.00 37.28 303 ALA B CA 1
ATOM 4331 C C . ALA B 1 243 ? 19.151 39.526 18.573 1.00 39.68 303 ALA B C 1
ATOM 4332 O O . ALA B 1 243 ? 18.589 39.322 19.653 1.00 39.58 303 ALA B O 1
ATOM 4334 N N . GLN B 1 244 ? 19.178 40.733 18.015 1.00 39.03 304 GLN B N 1
ATOM 4335 C CA . GLN B 1 244 ? 18.560 41.879 18.680 1.00 44.16 304 GLN B CA 1
ATOM 4336 C C . GLN B 1 244 ? 17.064 41.628 18.825 1.00 42.79 304 GLN B C 1
ATOM 4337 O O . GLN B 1 244 ? 16.410 41.195 17.878 1.00 42.79 304 GLN B O 1
ATOM 4343 N N . GLY B 1 245 ? 16.539 41.834 20.028 1.00 45.98 305 GLY B N 1
ATOM 4344 C CA . GLY B 1 245 ? 15.138 41.484 20.329 1.00 48.05 305 GLY B CA 1
ATOM 4345 C C . GLY B 1 245 ? 14.806 39.992 20.289 1.00 48.05 305 GLY B C 1
ATOM 4346 O O . GLY B 1 245 ? 13.622 39.618 20.334 1.00 48.99 305 GLY B O 1
ATOM 4347 N N . LEU B 1 246 ? 15.845 39.147 20.224 1.00 42.51 306 LEU B N 1
ATOM 4348 C CA . LEU B 1 246 ? 15.718 37.691 20.159 1.00 39.26 306 LEU B CA 1
ATOM 4349 C C . LEU B 1 246 ? 16.546 37.046 21.277 1.00 38.84 306 LEU B C 1
ATOM 4350 O O . LEU B 1 246 ? 17.409 37.701 21.876 1.00 38.25 306 LEU B O 1
ATOM 4355 N N . PRO B 1 247 ? 16.293 35.759 21.573 1.00 40.81 307 PRO B N 1
ATOM 4356 C CA . PRO B 1 247 ? 17.069 35.125 22.648 1.00 40.25 307 PRO B CA 1
ATOM 4357 C C . PRO B 1 247 ? 18.567 35.094 22.333 1.00 37.75 307 PRO B C 1
ATOM 4358 O O . PRO B 1 247 ? 18.957 34.669 21.244 1.00 35.34 307 PRO B O 1
ATOM 4362 N N . VAL B 1 248 ? 19.378 35.552 23.289 1.00 36.00 308 VAL B N 1
ATOM 4363 C CA . VAL B 1 248 ? 20.826 35.657 23.103 1.00 33.72 308 VAL B CA 1
ATOM 4364 C C . VAL B 1 248 ? 21.470 34.315 22.696 1.00 32.05 308 VAL B C 1
ATOM 4365 O O . VAL B 1 248 ? 22.473 34.304 21.981 1.00 32.37 308 VAL B O 1
ATOM 4369 N N . GLN B 1 249 ? 20.873 33.196 23.120 1.00 34.81 309 GLN B N 1
ATOM 4370 C CA . GLN B 1 249 ? 21.394 31.854 22.793 1.00 34.30 309 GLN B CA 1
ATOM 4371 C C . GLN B 1 249 ? 21.535 31.582 21.295 1.00 33.09 309 GLN B C 1
ATOM 4372 O O . GLN B 1 249 ? 22.392 30.811 20.894 1.00 31.12 309 GLN B O 1
ATOM 4378 N N . PHE B 1 250 ? 20.700 32.199 20.469 1.00 32.56 310 PHE B N 1
ATOM 4379 C CA . PHE B 1 250 ? 20.837 32.049 19.022 1.00 30.56 310 PHE B CA 1
ATOM 4380 C C . PHE B 1 250 ? 22.063 32.773 18.491 1.00 29.33 310 PHE B C 1
ATOM 4381 O O . PHE B 1 2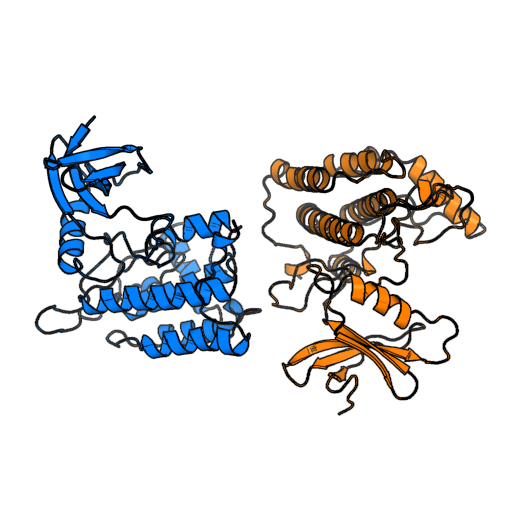50 ? 22.687 32.300 17.557 1.00 27.49 310 PHE B O 1
ATOM 4389 N N . GLY B 1 251 ? 22.396 33.914 19.085 1.00 29.20 311 GLY B N 1
ATOM 4390 C CA . GLY B 1 251 ? 23.669 34.576 18.792 1.00 32.57 311 GLY B CA 1
ATOM 4391 C C . GLY B 1 251 ? 24.867 33.754 19.236 1.00 29.57 311 GLY B C 1
ATOM 4392 O O . GLY B 1 251 ? 25.857 33.639 18.506 1.00 27.41 311 GLY B O 1
ATOM 4393 N N . ARG B 1 252 ? 24.770 33.167 20.425 1.00 29.10 312 ARG B N 1
ATOM 4394 C CA . ARG B 1 252 ? 25.858 32.345 20.974 1.00 30.60 312 ARG B CA 1
ATOM 4395 C C . ARG B 1 252 ? 26.098 31.151 20.071 1.00 30.24 312 ARG B C 1
ATOM 4396 O O . ARG B 1 252 ? 27.250 30.834 19.752 1.00 28.89 312 ARG B O 1
ATOM 4404 N N . TYR B 1 253 ? 25.008 30.501 19.651 1.00 27.21 313 TYR B N 1
ATOM 4405 C CA . TYR B 1 253 ? 25.113 29.368 18.741 1.00 25.28 313 TYR B CA 1
ATOM 4406 C C . TYR B 1 253 ? 25.939 29.728 17.503 1.00 24.80 313 TYR B C 1
ATOM 4407 O O . TYR B 1 253 ? 26.863 29.004 17.139 1.00 27.05 313 TYR B O 1
ATOM 4416 N N . LEU B 1 254 ? 25.615 30.851 16.867 1.00 24.71 314 LEU B N 1
ATOM 4417 C CA . LEU B 1 254 ? 26.261 31.209 15.622 1.00 23.78 314 LEU B CA 1
ATOM 4418 C C . LEU B 1 254 ? 27.740 31.588 15.845 1.00 25.18 314 LEU B C 1
ATOM 4419 O O . LEU B 1 254 ? 28.591 31.210 15.051 1.00 24.62 314 LEU B O 1
ATOM 4424 N N . GLU B 1 255 ? 28.035 32.321 16.925 1.00 26.01 315 GLU B N 1
ATOM 4425 C CA . GLU B 1 255 ? 29.423 32.632 17.257 1.00 26.18 315 GLU B CA 1
ATOM 4426 C C . GLU B 1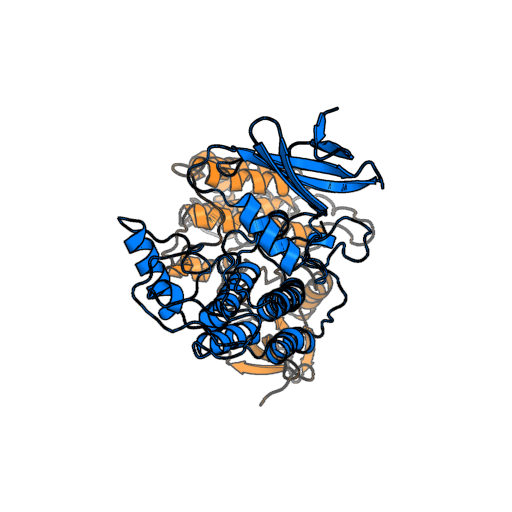 255 ? 30.212 31.351 17.448 1.00 26.39 315 GLU B C 1
ATOM 4427 O O . GLU B 1 255 ? 31.323 31.209 16.916 1.00 27.71 315 GLU B O 1
ATOM 4433 N N . ILE B 1 256 ? 29.632 30.422 18.196 1.00 26.24 316 ILE B N 1
ATOM 4434 C CA . ILE B 1 256 ? 30.319 29.182 18.554 1.00 31.13 316 ILE B CA 1
ATOM 4435 C C . ILE B 1 256 ? 30.605 28.340 17.314 1.00 31.72 316 ILE B C 1
ATOM 4436 O O . ILE B 1 256 ? 31.735 27.876 17.134 1.00 28.12 316 ILE B O 1
ATOM 4441 N N . VAL B 1 257 ? 29.607 28.151 16.447 1.00 25.81 317 VAL B N 1
ATOM 4442 C CA . VAL B 1 257 ? 29.838 27.307 15.274 1.00 25.41 317 VAL B CA 1
ATOM 4443 C C . VAL B 1 257 ? 30.779 27.971 14.256 1.00 25.91 317 VAL B C 1
ATOM 4444 O O . VAL B 1 257 ? 31.525 27.285 13.567 1.00 27.26 317 VAL B O 1
ATOM 4448 N N . ARG B 1 258 ? 30.776 29.302 14.208 1.00 27.07 318 ARG B N 1
ATOM 4449 C CA . ARG B 1 258 ? 31.738 30.035 13.409 1.00 28.89 318 ARG B CA 1
ATOM 4450 C C . ARG B 1 258 ? 33.193 29.915 13.892 1.00 32.53 318 ARG B C 1
ATOM 4451 O O . ARG B 1 258 ? 34.098 30.213 13.126 1.00 32.66 318 ARG B O 1
ATOM 4459 N N . SER B 1 259 ? 33.400 29.522 15.148 1.00 29.55 319 SER B N 1
ATOM 4460 C CA . SER B 1 259 ? 34.745 29.385 15.715 1.00 33.99 319 SER B CA 1
ATOM 4461 C C . SER B 1 259 ? 35.277 27.941 15.656 1.00 32.20 319 SER B C 1
ATOM 4462 O O . SER B 1 259 ? 36.411 27.699 16.065 1.00 31.63 319 SER B O 1
ATOM 4465 N N . LEU B 1 260 ? 34.482 27.005 15.131 1.00 26.60 320 LEU B N 1
ATOM 4466 C CA . LEU B 1 260 ? 34.904 25.621 14.970 1.00 26.04 320 LEU B CA 1
ATOM 4467 C C . LEU B 1 260 ? 36.075 25.551 13.994 1.00 27.56 320 LEU B C 1
ATOM 4468 O O . LEU B 1 260 ? 36.106 26.257 12.977 1.00 27.84 320 LEU B O 1
ATOM 4473 N N . SER B 1 261 ? 37.047 24.710 14.315 1.00 27.32 321 SER B N 1
ATOM 4474 C CA . SER B 1 261 ? 38.174 24.490 13.410 1.00 27.51 321 SER B CA 1
ATOM 4475 C C . SER B 1 261 ? 37.750 23.456 12.371 1.00 27.64 321 SER B C 1
ATOM 4476 O O . SER B 1 261 ? 36.719 22.765 12.521 1.00 26.29 321 SER B O 1
ATOM 4479 N N . PHE B 1 262 ? 38.547 23.349 11.323 1.00 27.03 322 PHE B N 1
ATOM 4480 C CA . PHE B 1 262 ? 38.186 22.549 10.145 1.00 28.08 322 PHE B CA 1
ATOM 4481 C C . PHE B 1 262 ? 37.770 21.094 10.428 1.00 28.26 322 PHE B C 1
ATOM 4482 O O . PHE B 1 262 ? 36.734 20.641 9.938 1.00 25.37 322 PHE B O 1
ATOM 4490 N N . GLU B 1 263 ? 38.564 20.375 11.221 1.00 26.13 323 GLU B N 1
ATOM 4491 C CA . GLU B 1 263 ? 38.278 18.962 11.522 1.00 28.04 323 GLU B CA 1
ATOM 4492 C C . GLU B 1 263 ? 37.435 18.741 12.764 1.00 30.83 323 GLU B C 1
ATOM 4493 O O . GLU B 1 263 ? 37.134 17.587 13.119 1.00 30.81 323 GLU B O 1
ATOM 4499 N N . GLU B 1 264 ? 37.023 19.822 13.412 1.00 29.31 324 GLU B N 1
ATOM 4500 C CA . GLU B 1 264 ? 36.491 19.716 14.752 1.00 29.84 324 GLU B CA 1
ATOM 4501 C C . GLU B 1 264 ? 35.098 19.112 14.751 1.00 31.35 324 GLU B C 1
ATOM 4502 O O . GLU B 1 264 ? 34.268 19.448 13.902 1.00 28.88 324 GLU B O 1
ATOM 4508 N N . CYS B 1 265 ? 34.868 18.207 15.708 1.00 30.33 325 CYS B N 1
ATOM 4509 C CA . CYS B 1 265 ? 33.542 17.642 15.938 1.00 31.52 325 CYS B CA 1
ATOM 4510 C C . CYS B 1 265 ? 32.676 18.698 16.594 1.00 29.01 325 CYS B C 1
ATOM 4511 O O . CYS B 1 265 ? 33.033 19.211 17.647 1.00 29.73 325 CYS B O 1
ATOM 4514 N N . PRO B 1 266 ? 31.540 19.055 15.964 1.00 29.57 326 PRO B N 1
ATOM 4515 C CA . PRO B 1 266 ? 30.652 20.020 16.606 1.00 26.43 326 PRO B CA 1
ATOM 4516 C C . PRO B 1 266 ? 30.133 19.516 17.970 1.00 28.76 326 PRO B C 1
ATOM 4517 O O . PRO B 1 266 ? 29.982 18.298 18.189 1.00 28.31 326 PRO B O 1
ATOM 4521 N N . ASP B 1 267 ? 29.887 20.448 18.881 1.00 26.04 327 ASP B N 1
ATOM 4522 C CA . ASP B 1 267 ? 29.297 20.124 20.181 1.00 28.75 327 ASP B CA 1
ATOM 4523 C C . ASP B 1 267 ? 27.761 20.047 20.049 1.00 29.65 327 ASP B C 1
ATOM 4524 O O . ASP B 1 267 ? 27.043 20.892 20.565 1.00 26.82 327 ASP B O 1
ATOM 4529 N N . TYR B 1 268 ? 27.269 18.992 19.401 1.00 28.07 328 TYR B N 1
ATOM 4530 C CA . TYR B 1 268 ? 25.831 18.897 19.052 1.00 28.35 328 TYR B CA 1
ATOM 4531 C C . TYR B 1 268 ? 24.935 18.967 20.282 1.00 32.81 328 TYR B C 1
ATOM 4532 O O . TYR B 1 268 ? 23.952 19.717 20.291 1.00 30.45 328 TYR B O 1
ATOM 4541 N N . GLU B 1 269 ? 25.292 18.193 21.315 1.00 32.38 329 GLU B N 1
ATOM 4542 C CA . GLU B 1 269 ? 24.520 18.162 22.538 1.00 35.00 329 GLU B CA 1
ATOM 4543 C C . GLU B 1 269 ? 24.542 19.502 23.266 1.00 35.57 329 GLU B C 1
ATOM 4544 O O . GLU B 1 269 ? 23.500 19.976 23.696 1.00 33.83 329 GLU B O 1
ATOM 4550 N N . GLY B 1 270 ? 25.721 20.105 23.395 1.00 34.06 330 GLY B N 1
ATOM 4551 C CA . GLY B 1 270 ? 25.835 21.453 23.945 1.00 33.86 330 GLY B CA 1
ATOM 4552 C C . GLY B 1 270 ? 24.988 22.483 23.207 1.00 32.95 330 GLY B C 1
ATOM 4553 O O . GLY B 1 270 ? 24.405 23.383 23.830 1.00 34.02 330 GLY B O 1
ATOM 4554 N N . TYR B 1 271 ? 24.896 22.339 21.892 1.00 28.34 331 TYR B N 1
ATOM 4555 C CA . TYR B 1 271 ? 24.039 23.238 21.095 1.00 30.26 331 TYR B CA 1
ATOM 4556 C C . TYR B 1 271 ? 22.567 23.016 21.402 1.00 31.74 331 TYR B C 1
ATOM 4557 O O . TYR B 1 271 ? 21.826 23.982 21.548 1.00 32.08 331 TYR B O 1
ATOM 4566 N N . ARG B 1 272 ? 22.155 21.753 21.500 1.00 34.61 332 ARG B N 1
ATOM 4567 C CA . ARG B 1 272 ? 20.759 21.442 21.813 1.00 32.99 332 ARG B CA 1
ATOM 4568 C C . ARG B 1 272 ? 20.398 21.973 23.192 1.00 37.30 332 ARG B C 1
ATOM 4569 O O . ARG B 1 272 ? 19.378 22.633 23.347 1.00 36.21 332 ARG B O 1
ATOM 4577 N N . LYS B 1 273 ? 21.257 21.725 24.180 1.00 38.01 333 LYS B N 1
ATOM 4578 C CA . LYS B 1 273 ? 21.028 22.258 25.523 1.00 39.51 333 LYS B CA 1
ATOM 4579 C C . LYS B 1 273 ? 20.992 23.787 25.519 1.00 36.60 333 LYS B C 1
ATOM 4580 O O . LYS B 1 273 ? 20.153 24.387 26.187 1.00 36.75 333 LYS B O 1
ATOM 4586 N N . LEU B 1 274 ? 21.888 24.402 24.748 1.00 33.82 334 LEU B N 1
ATOM 4587 C CA . LEU B 1 274 ? 21.957 25.863 24.639 1.00 35.01 334 LEU B CA 1
ATOM 4588 C C . LEU B 1 274 ? 20.637 26.434 24.125 1.00 36.99 334 LEU B C 1
ATOM 4589 O O . LEU B 1 274 ? 20.099 27.368 24.708 1.00 38.01 334 LEU B O 1
ATOM 4594 N N . LEU B 1 275 ? 20.128 25.869 23.034 1.00 34.24 335 LEU B N 1
ATOM 4595 C CA . LEU B 1 275 ? 18.869 26.338 22.462 1.00 36.51 335 LEU B CA 1
ATOM 4596 C C . LEU B 1 275 ? 17.666 26.004 23.335 1.00 36.92 335 LEU B C 1
ATOM 4597 O O . LEU B 1 275 ? 16.773 26.836 23.479 1.00 35.74 335 LEU B O 1
ATOM 4602 N N . LEU B 1 276 ? 17.651 24.818 23.940 1.00 38.79 336 LEU B N 1
ATOM 4603 C CA . LEU B 1 276 ? 16.550 24.444 24.844 1.00 39.33 336 LEU B CA 1
ATOM 4604 C C . LEU B 1 276 ? 16.462 25.344 26.066 1.00 41.61 336 LEU B C 1
ATOM 4605 O O . LEU B 1 276 ? 15.366 25.559 26.576 1.00 42.64 336 LEU B O 1
ATOM 4610 N N . SER B 1 277 ? 17.598 25.890 26.517 1.00 39.09 337 SER B N 1
ATOM 4611 C CA . SER B 1 277 ? 17.600 26.812 27.657 1.00 42.34 337 SER B CA 1
ATOM 4612 C C . SER B 1 277 ? 16.820 28.094 27.351 1.00 45.23 337 SER B C 1
ATOM 4613 O O . SER B 1 277 ? 16.398 28.796 28.281 1.00 45.45 337 SER B O 1
ATOM 4616 N N . VAL B 1 278 ? 16.617 28.394 26.064 1.00 38.78 338 VAL B N 1
ATOM 4617 C CA . VAL B 1 278 ? 15.748 29.505 25.671 1.00 40.98 338 VAL B CA 1
ATOM 4618 C C . VAL B 1 278 ? 14.336 29.321 26.253 1.00 41.51 338 VAL B C 1
ATOM 4619 O O . VAL B 1 278 ? 13.749 30.261 26.806 1.00 42.14 338 VAL B O 1
ATOM 4623 N N . LEU B 1 279 ? 13.812 28.105 26.145 1.00 41.16 339 LEU B N 1
ATOM 4624 C CA . LEU B 1 279 ? 12.460 27.812 26.643 1.00 45.15 339 LEU B CA 1
ATOM 4625 C C . LEU B 1 279 ? 12.389 27.942 28.155 1.00 47.36 339 LEU B C 1
ATOM 4626 O O . LEU B 1 279 ? 11.375 28.404 28.687 1.00 51.27 339 LEU B O 1
ATOM 4631 N N . ASP B 1 280 ? 13.465 27.554 28.842 1.00 50.35 340 ASP B N 1
ATOM 4632 C CA . ASP B 1 280 ? 13.580 27.752 30.305 1.00 52.60 340 ASP B CA 1
ATOM 4633 C C . ASP B 1 280 ? 13.483 29.229 30.689 1.00 48.37 340 ASP B C 1
ATOM 4634 O O . ASP B 1 280 ? 12.762 29.580 31.621 1.00 53.36 340 ASP B O 1
ATOM 4639 N N . ASP B 1 281 ? 14.199 30.082 29.963 1.00 49.64 341 ASP B N 1
ATOM 4640 C CA . ASP B 1 281 ? 14.188 31.526 30.207 1.00 55.06 341 ASP B CA 1
ATOM 4641 C C . ASP B 1 281 ? 12.784 32.113 30.048 1.00 55.20 341 ASP B C 1
ATOM 4642 O O . ASP B 1 281 ? 12.406 32.992 30.810 1.00 59.19 341 ASP B O 1
ATOM 4647 N N . LEU B 1 282 ? 12.025 31.621 29.065 1.00 53.97 342 LEU B N 1
ATOM 4648 C CA . LEU B 1 282 ? 10.694 32.148 28.747 1.00 57.71 342 LEU B CA 1
ATOM 4649 C C . LEU B 1 282 ? 9.538 31.419 29.452 1.00 56.42 342 LEU B C 1
ATOM 4650 O O . LEU B 1 282 ? 8.379 31.768 29.233 1.00 57.01 342 LEU B O 1
ATOM 4655 N N . GLY B 1 283 ? 9.845 30.429 30.296 1.00 56.86 343 GLY B N 1
ATOM 4656 C CA . GLY B 1 283 ? 8.818 29.615 30.949 1.00 57.64 343 GLY B CA 1
ATOM 4657 C C . GLY B 1 283 ? 7.983 28.779 29.982 1.00 58.10 343 GLY B C 1
ATOM 4658 O O . GLY B 1 283 ? 6.797 28.571 30.222 1.00 60.33 343 GLY B O 1
ATOM 4659 N N . GLU B 1 284 ? 8.601 28.310 28.895 1.00 53.01 344 GLU B N 1
ATOM 4660 C CA . GLU B 1 284 ? 7.961 27.436 27.904 1.00 53.97 344 GLU B CA 1
ATOM 4661 C C . GLU B 1 284 ? 8.498 25.997 27.992 1.00 55.72 344 GLU B C 1
ATOM 4662 O O . GLU B 1 284 ? 9.480 25.715 28.692 1.00 54.92 344 GLU B O 1
ATOM 4668 N N . THR B 1 285 ? 7.855 25.111 27.241 1.00 55.15 345 THR B N 1
ATOM 4669 C CA . THR B 1 285 ? 8.097 23.670 27.260 1.00 59.17 345 THR B CA 1
ATOM 4670 C C . THR B 1 285 ? 8.192 23.156 25.819 1.00 56.23 345 THR B C 1
ATOM 4671 O O . THR B 1 285 ? 7.378 23.540 24.980 1.00 55.81 345 THR B O 1
ATOM 4675 N N . ALA B 1 286 ? 9.155 22.274 25.543 1.00 49.80 346 ALA B N 1
ATOM 4676 C CA . ALA B 1 286 ? 9.215 21.568 24.252 1.00 52.11 346 ALA B CA 1
ATOM 4677 C C . ALA B 1 286 ? 8.171 20.445 24.213 1.00 52.94 346 ALA B C 1
ATOM 4678 O O . ALA B 1 286 ? 8.497 19.260 24.310 1.00 58.67 346 ALA B O 1
ATOM 4680 N N . ASP B 1 287 ? 6.918 20.839 24.040 1.00 46.76 347 ASP B N 1
ATOM 4681 C CA . ASP B 1 287 ? 5.772 19.927 24.164 1.00 48.69 347 ASP B CA 1
ATOM 4682 C C . ASP B 1 287 ? 5.181 19.508 22.813 1.00 47.77 347 ASP B C 1
ATOM 4683 O O . ASP B 1 287 ? 4.144 18.853 22.772 1.00 47.23 347 ASP B O 1
ATOM 4688 N N . GLY B 1 288 ? 5.819 19.917 21.720 1.00 50.16 348 GLY B N 1
ATOM 4689 C CA . GLY B 1 288 ? 5.426 19.497 20.377 1.00 50.42 348 GLY B CA 1
ATOM 4690 C C . GLY B 1 288 ? 4.351 20.349 19.739 1.00 49.06 348 GLY B C 1
ATOM 4691 O O . GLY B 1 288 ? 3.717 19.907 18.757 1.00 44.51 348 GLY B O 1
ATOM 4692 N N . GLN B 1 289 ? 4.142 21.550 20.294 1.00 40.22 349 GLN B N 1
ATOM 4693 C CA . GLN B 1 289 ? 3.219 22.531 19.720 1.00 43.84 349 GLN B CA 1
ATOM 4694 C C . GLN B 1 289 ? 4.008 23.458 18.815 1.00 41.24 349 GLN B C 1
ATOM 4695 O O . GLN B 1 289 ? 5.001 24.061 19.248 1.00 4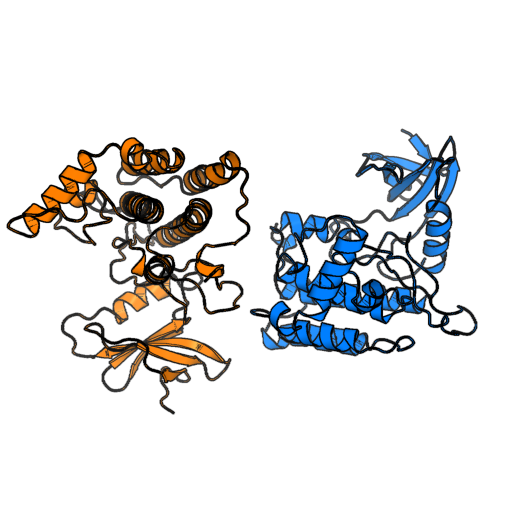1.88 349 GLN B O 1
ATOM 4701 N N . TYR B 1 290 ? 3.566 23.560 17.563 1.00 40.48 350 TYR B N 1
ATOM 4702 C CA . TYR B 1 290 ? 4.263 24.337 16.534 1.00 38.54 350 TYR B CA 1
ATOM 4703 C C . TYR B 1 290 ? 3.290 25.306 15.904 1.00 41.07 350 TYR B C 1
ATOM 4704 O O . TYR B 1 290 ? 2.081 25.065 15.932 1.00 38.15 350 TYR B O 1
ATOM 4713 N N . ASP B 1 291 ? 3.813 26.391 15.330 1.00 38.16 351 ASP B N 1
ATOM 4714 C CA . ASP B 1 291 ? 2.954 27.472 14.793 1.00 40.26 351 ASP B CA 1
ATOM 4715 C C . ASP B 1 291 ? 1.948 26.954 13.741 1.00 38.40 351 ASP B C 1
ATOM 4716 O O . ASP B 1 291 ? 0.769 27.332 13.740 1.00 36.20 351 ASP B O 1
ATOM 4721 N N . TRP B 1 292 ? 2.414 26.072 12.859 1.00 34.48 352 TRP B N 1
ATOM 4722 C CA . TRP B 1 292 ? 1.554 25.543 11.773 1.00 37.51 352 TRP B CA 1
ATOM 4723 C C . TRP B 1 292 ? 0.369 24.706 12.250 1.00 37.59 352 TRP B C 1
ATOM 4724 O O . TRP B 1 292 ? -0.630 24.556 11.520 1.00 36.80 352 TRP B O 1
ATOM 4735 N N . MET B 1 293 ? 0.450 24.184 13.477 1.00 38.13 353 MET B N 1
ATOM 4736 C CA . MET B 1 293 ? -0.675 23.439 14.056 1.00 41.41 353 MET B CA 1
ATOM 4737 C C . MET B 1 293 ? -1.871 24.331 14.405 1.00 43.85 353 MET B C 1
ATOM 4738 O O . MET B 1 293 ? -2.940 23.811 14.722 1.00 43.63 353 MET B O 1
ATOM 4743 N N . LYS B 1 294 ? -1.701 25.657 14.338 1.00 39.71 354 LYS B N 1
ATOM 4744 C CA . LYS B 1 294 ? -2.816 26.602 14.516 1.00 47.23 354 LYS B CA 1
ATOM 4745 C C . LYS B 1 294 ? -3.431 27.089 13.196 1.00 43.40 354 LYS B C 1
ATOM 4746 O O . LYS B 1 294 ? -4.452 27.774 13.204 1.00 48.37 354 LYS B O 1
ATOM 4752 N N . LEU B 1 295 ? -2.834 26.734 12.060 1.00 37.70 355 LEU B N 1
ATOM 4753 C CA . LEU B 1 295 ? -3.422 27.053 10.771 1.00 38.74 355 LEU B CA 1
ATOM 4754 C C . LEU B 1 295 ? -4.787 26.350 10.657 1.00 34.57 355 LEU B C 1
ATOM 4755 O O . LEU B 1 295 ? -5.681 26.927 10.058 1.00 37.88 355 LEU B O 1
#

Secondary structure (DSSP, 8-state):
--EETTTEEEEEEEEEETTEEEEEEEETTT--EEEEEEEESS-SS--HHHHHHHHHHHTT-TTS--EEEEEEETTEEEEEEE----BHHHHHHHTTS---HHHHHHHHHHHHHHHHHHHHTTEE-----GGGEE---TTSTTTTS-EE---TT-EESB-TTT-PBPPP---PPP-S-TTT--HHHHTTPPP-HHHHHHHHHHHHHHHHHSS-TTSS---SSHHHHHHHHHHHHHHS-HHHHTTTS-HHHHHHHHHHHT--TTPPP-HHHHHHHHHHHHHHHT---SS--GGGG-/--EETTTEEEEEEEEESSS-EEEEEEETTT--EEEEEEEETT-SS--HHHHHHHHHHHTT-TTS--EEEEEEETTEEEEEEE----BHHHHHHHTTS---HHHHHHHHHHHHHHHHHHHHTTEE-----GGGEE--STTSTTTTS-EE---TT-EESB-TTT-PBPPP---PPP-S-TTT--HHHHTTPPP-HHHHHHHHHHHHHHHHHSS-TTTT---SSHHHHHHHHHHHHHHS-HHHHTTTS-HHHHHHHHHHHT--TTPPP-HHHHHHHHHHHHHHHT---SS--GGGG-

Nearest PDB structures (foldseek):
  5x18-assembly2_B  TM=1.003E+00  e=1.346E-58  Saccharomyces cerevisiae S288C
  6u6a-assembly1_A  TM=9.703E-01  e=1.471E-48  Candida albicans SC5314
  1csn-assembly1_A  TM=9.528E-01  e=1.916E-42  Schizosaccharomyces pombe
  6gro-assembly1_A  TM=9.518E-01  e=2.122E-38  Homo sapiens
  2c47-assembly1_A  TM=9.604E-01  e=1.891E-36  Homo sapiens

B-factor: mean 43.41, std 14.68, range [20.8, 111.66]

CATH classification: 3.30.200.20 (+1 more: 1.10.510.10)

Solvent-accessible surface area: 28041 Å² total; per-residue (Å²): 121,87,81,14,5,173,51,11,77,24,40,62,108,86,23,111,41,120,86,6,30,45,42,67,9,50,4,102,132,89,47,50,40,0,11,0,48,26,11,49,141,89,46,117,72,82,94,4,142,92,13,46,104,17,2,99,98,0,48,74,10,90,51,15,5,106,3,63,51,31,13,110,61,73,118,60,15,1,6,0,21,38,26,28,15,42,10,0,29,63,4,0,70,147,30,62,86,103,4,52,31,38,1,0,0,6,0,0,21,43,0,0,53,6,0,52,37,0,3,59,58,12,14,0,1,46,22,4,48,0,68,12,0,23,13,2,66,128,79,75,134,40,18,42,52,1,4,0,40,62,4,30,53,22,63,82,1,45,54,66,93,101,96,135,30,33,108,100,118,80,192,52,103,57,27,21,40,24,79,7,11,1,26,21,6,23,70,7,80,9,12,0,24,23,4,2,0,8,7,0,1,0,0,1,1,0,0,6,54,13,85,2,55,2,59,80,39,198,31,117,74,116,165,68,88,56,99,89,8,3,81,97,0,151,94,25,86,14,81,78,1,5,106,25,30,24,100,18,1,0,107,0,0,70,45,1,53,88,14,64,18,105,77,78,5,86,17,83,25,6,40,130,43,0,64,37,1,5,115,109,101,71,80,82,60,78,29,75,15,39,18,82,163,128,148,78,67,7,3,162,60,10,22,34,40,136,105,71,24,116,41,118,81,7,28,44,40,55,6,60,9,108,134,106,47,36,32,0,11,0,43,19,10,51,114,165,39,109,66,85,108,5,143,88,16,43,95,17,2,121,86,1,45,68,10,90,52,14,5,94,3,77,54,41,12,108,56,71,122,58,23,0,6,0,23,32,26,27,16,39,11,0,29,64,5,0,71,152,32,61,86,121,3,52,33,39,1,0,0,6,0,0,21,40,0,0,54,5,0,53,38,0,3,63,56,12,9,0,1,49,21,5,44,0,67,13,0,22,14,2,62,124,26,59,88,43,15,43,53,1,4,0,33,56,3,50,60,21,61,73,2,56,57,60,186,92,111,134,31,32,107,102,113,83,189,67,100,68,31,22,49,21,75,7,12,2,27,20,7,23,68,6,80,14,16,0,24,23,5,3,0,6,8,0,1,0,0,1,1,0,0,6,62,13,105,2,37,4,58,66,41,160,30,118,71,111,167,90,83,64,112,99,12,3,77,77,1,135,92,18,86,11,84,86,2,7,138,86,41,23,65,10,2,0,108,0,0,88,75,2,52,88,12,64,20,108,78,77,4,85,16,95,26,4,38,117,30,0,46,36,1,6,112,106,102,72,79,86,60,72,30,76,14,23,18,84,154,130

Sequence (588 aa):
STIVGLHYKIGKKIGEGSFGVLFEGTNMINGVPVAIKFEPRKTEAPQLRDEYKTYKILNGTPNIPYAYYFGQEGLHNILVIDLLGPSLEDLFDWCGRKFSVKTVVQVAVQMITLIEDLHAHDLIYRDIKPDNFLIGRPGQPDANNIHLIDFGMAKQYRDPKTKQHIPYREKKSLSGTARYMSINTHLGREQSRRDDMEALGHVFFYFLRGHLPWQGLKAPNNKQKYEKIGEKKRSTNVYDLAQGLPVQFGRYLEIVRSLSFEECPDYEGYRKLLLSVLDDLGETADGQYDWMKLSTIVGLHYKIGKKIGEGSFGVVLFEGTNMINGVPVAIKFEPRKTEAPQLRDEYKTYKILNGTPNIPYAYYFGQEGLHNILVIDLLGPSLEDLFDWCGRKFSVKTVVQVAVQMITLIEDLHAHDLIYRDIKPDNFLIGRPGQPDANNIHLIDDFGMAKQYRDPKTKQHIPYREKKSLSGTARYMSINTHLGREQSRRDDMEALGHVFFYFLRGHLPWQGLKAPNNKQKYEKIGEKKRSTNVYDLAQGLPVQFGRYLEIVRSLSFEECPDYEGYRKLLLSVLDDLGETADGQYDWMKL

Organism: Saccharomyces cerevisiae (strain ATCC 204508 / S288c) (NCBI:txid559292)

=== Feature glossary ===
Annotated list of the representations used here:

Nearest PDB structures. The Foldseek neighbor list gives the closest experimentally determined structures in the PDB, ranked by structural alignment. TM-score near 1 means near-identical fold; near 0.3 means only rough topology match. This is how one finds what a novel AlphaFold prediction most resembles in the solved-structure universe.

Foldseek 3Di. Foldseek's 3Di representation compresses backbone geometry into a per-residue letter drawn from a learned twenty-state alphabet. It captures the tertiary interaction pattern around each residue — which residues are packed against it in space, regardless of where they are in sequence.

Radius of gyration, Cα contacts, bounding box. Radius of gyration (Rg) is the root-mean-square distance of Cα atoms from their centroid — a single number for overall size and compactness. A globular domain of N residues has Rg ≈ 2.2·N^0.38 Å; an extended or disordered chain has a much larger Rg. The Cα contact count is the number of residue pairs whose Cα atoms are within 8 Å and are more than four positions apart in sequence — a standard proxy for tertiary packing density. The bounding box is the smallest axis-aligned box enclosing all Cα atoms.

InterPro / GO / CATH / organism. The annotation block draws on four external resources. InterPro: which protein families and domains the sequence belongs to. GO: standardized terms for what the protein does, what process it participates in, and where in the cell it acts. CATH: which structural fold it has in the CATH hierarchy. Organism: the species of origin.

mmCIF coordinates. The mmCIF block holds the 3D Cartesian coordinates of each backbone atom (N, Cα, C, O) in ångströms. mmCIF is the PDB's canonical archive format — a tagged-loop text representation of the atomic model.

pLDDT. pLDDT is the predicted lDDT-Cα score: AlphaFold's confidence that the local environment of each residue (all inter-atomic distances within 15 Å) is correctly placed. It is a per-residue number between 0 and 100, with higher meaning more reliable.

Backbone torsions (φ/ψ). φ (phi) and ψ (psi) are the two rotatable backbone dihedrals per residue: φ is the C(i-1)–N–Cα–C torsion, ψ is the N–Cα–C–N(i+1) torsion, both in degrees on (−180°, 180°]. α-helical residues cluster near (−60°, −45°); β-strand residues near (−120°, +130°). A Ramachandran plot is simply a scatter of (φ, ψ) for every residue.

B-factor. For experimental (PDB) structures, the B-factor (temperature factor) quantifies the positional spread of each atom in the crystal — a combination of thermal vibration and static disorder — in units of Å². High B-factors mark flexible loops or poorly resolved regions; low B-factors mark the rigid, well-ordered core.

Secondary structure (3-state, P-SEA). SS3 is a coarse helix/strand/coil call (letters a/b/c) made by the P-SEA algorithm from inter-Cα distances and dihedrals. It is less detailed than DSSP but needs only Cα positions.

Predicted aligned error. Predicted aligned error is AlphaFold's pairwise confidence. Unlike pLDDT (per-residue), PAE is per-residue-pair and captures whether two parts of the structure are correctly placed relative to each other. Units are ångströms of expected positional error.

Solvent-accessible surface area. Solvent-accessible surface area (SASA) is the area in Å² traced out by the centre of a 1.4 Å probe sphere (a water molecule) rolled over the protein's van der Waals surface (Shrake–Rupley / Lee–Richards construction). Buried residues have near-zero SASA; fully exposed residues can exceed 200 Å². The total SASA scales roughly with the number of surface residues.

Secondary structure (8-state, DSSP). The SS8 string is DSSP's per-residue secondary-structure call. α-helix (H) means an i→i+4 H-bond ladder; β-strand (E) means the residue participates in a β-sheet; 3₁₀ (G) and π (I) are tighter and wider helices; T/S are turns/bends; '-' is loop.

Rendered structure images. Structure images are PyMOL renders from six orthogonal camera directions. Cartoon representation draws helices as coils and strands as arrows; sticks shows the backbone as bonds; surface shows the solvent-excluded envelope. Rainbow coloring maps sequence position to hue (blue→red, N→C); chain coloring assigns a distinct color per polypeptide.

Sequence. The amino-acid sequence is the protein's primary structure: the linear order of residues from the N-terminus to the C-terminus, written in one-letter code. Everything else here — the 3D coordinates, the secondary structure, the domain annotations — is ultimately a consequence of this string.

Contact-map, Ramachandran, and PAE plots. Three diagnostic plots accompany the record. The Cα contact map visualizes the tertiary structure as a 2D adjacency matrix (8 Å cutoff, sequence-local contacts suppressed). The Ramachandran plot shows the distribution of backbone (φ, ψ) torsions, with points in the α and β basins reflecting secondary structure content. The PAE plot shows AlphaFold's inter-residue confidence as a color matrix.